Protein AF-A0A969T8V8-F1 (afdb_monomer_lite)

Secondary structure (DSSP, 8-state):
--HHHHHHHHHHHHHTTTTSSS-EEEEE---SSSS----HHHHHHHHHHHHHH-TT-EEEEESSS----SSTTEEE-TTS-TTHHHHHGGG-SEEEE-SSHHHHHTTSTTS----EEEEE-GGGHHHH-HHHHHHHTT---TTEEEEES--HHHHHHHHHHHHHS-HHHHHHHH--------HHHHHHIIIIIIITT--HHHHHHHHHHHHHHH---HHHHHHIIIIIHHHHTT-TTS-TT-HHHHHHHHHHHHTTSSEEEPTTT-SEEEEEEEEEETTTEEEEEEEETTT--EEESS-TTHHHHTSSSS-TT---HHHHHHHHHHHHHHHHHHHS-TTSEEEEET-TTSHHHHHHHHTT-EEEEE-SSS--SSSTT-BPPTT-TT--SEEEEES-GGG-SSHHHHHHHHTTT-S-EEEE-PBPPTT---TTT-GGG-TTT----EEB-HHHHHHHHHHSTTPEEEE-SS-EEEE-TTS-S--TTSS-----

Foldseek 3Di:
DDPVLLVVLVVVCVVLVLVDPFAEEEEAADAPPQFAPHHVVLVVVLVVLLCVLRVRHAYEYDDCDFDPDPDSSHHDNNVHDLLSLQSNQVSHAEYEEALHSNVVSCVDPSHDVHQYEYGGALQQQQRSDPVLVCVLVVHDCQSYAYAHPDDSVLVSVLVSCCVVPRNNVSRVPGHDDGDHDCPVVLVCCCPPCVPPPNVLLVSLVVLVVSCVRPNDDPVSLCCCVPPNVVVVVPDPPDPPVRVVSVCVSCVVNVVPPQFDQDLQPRATWGWDDWDAFLVHDIWTWTAGPPFRKIFTDQQPCVVVLLVPVDDPPPPCVVVLLVVVLVVVVVCCVPQWPQAAEEEEEQCALCPNVLVNVVVPGRYAYDRDRHHNNRHPPRHDDLDAFARGREYEAEPCCQQDNRNLVVVVSVVRNHQKYKYDDDAQDPVNDDCVGDCSVVRSSNRRRIHGHPSSVQSSLCVRQVWAWKDDPGTIMTHHPPRDDPVPDPDIDRDD

Sequence (492 aa):
MRDDEVEKVYDFAKKHNLFQKSPVILFECASRSGQSFVTPYYALYAAQLLLSRVPGCKIILSSHVPIPALDERIIDGSVLTLRENAELTKYCDLFVGCSSGVTLTTLTDWAKRLPKILLLKLSTSMYASIVHEFEYWGYSTELILEMWDAPIEELIDCVCTVLKEDFTTARKRFHKEVTIDFNYYLAYVRNFLLEQNEQYSKIACSLLHAVERYGWHRQLKLFVQTELMPKIDNLQSWPASDENYTQLLQNLIVQQGDYTTCKICKSKAYEFSRATVLGKYEIDYFQCSDCGFIQTEEPYWLEEAYSQAISASDVGLICRNLRLSTLAKYLIFNFFDHNGKFLDYGGGYGLLVRIMRDAGFDFYWSDKFCQNIFAEGFEAHQAEKNQFELVTVFEVFEHLVDPGEEIEKIFRFSKNILFSTEILPENNPKPNEWYYYALFAGQHVSIYTKKSLSLIAAKYNDNILFQTALAYIYLQKKVSLQICLIGCKEEK

pLDDT: mean 86.91, std 13.92, range [31.33, 98.56]

Structure (mmCIF, N/CA/C/O backbone):
data_AF-A0A969T8V8-F1
#
_entry.id   AF-A0A969T8V8-F1
#
loop_
_atom_site.group_PDB
_atom_site.id
_atom_site.type_symbol
_atom_site.label_atom_id
_atom_site.label_alt_id
_atom_site.label_comp_id
_atom_site.label_asym_id
_atom_site.label_entity_id
_atom_site.label_seq_id
_atom_site.pdbx_PDB_ins_code
_atom_site.Cartn_x
_atom_site.Cartn_y
_atom_site.Cartn_z
_atom_site.occupancy
_atom_site.B_iso_or_equiv
_atom_site.auth_seq_id
_atom_site.auth_comp_id
_atom_site.auth_asym_id
_atom_site.auth_atom_id
_atom_site.pdbx_PDB_model_num
ATOM 1 N N . MET A 1 1 ? -19.824 -17.496 31.002 1.00 87.50 1 MET A N 1
ATOM 2 C CA . MET A 1 1 ? -20.133 -16.494 32.053 1.00 87.50 1 MET A CA 1
ATOM 3 C C . MET A 1 1 ? -20.638 -17.212 33.294 1.00 87.50 1 MET A C 1
ATOM 5 O O . MET A 1 1 ? -20.945 -18.391 33.169 1.00 87.50 1 MET A O 1
ATOM 9 N N . ARG A 1 2 ? -20.670 -16.559 34.464 1.00 94.44 2 ARG A N 1
ATOM 10 C CA . ARG A 1 2 ? -21.363 -17.110 35.642 1.00 94.44 2 ARG A CA 1
ATOM 11 C C . ARG A 1 2 ? -22.858 -16.777 35.572 1.00 94.44 2 ARG A C 1
ATOM 13 O O . ARG A 1 2 ? -23.218 -15.771 34.962 1.00 94.44 2 ARG A O 1
ATOM 20 N N . ASP A 1 3 ? -23.700 -17.596 36.193 1.00 95.75 3 ASP A N 1
ATOM 21 C CA . ASP A 1 3 ? -25.159 -17.438 36.122 1.00 95.75 3 ASP A CA 1
ATOM 22 C C . ASP A 1 3 ? -25.635 -16.109 36.733 1.00 95.75 3 ASP A C 1
ATOM 24 O O . ASP A 1 3 ? -26.503 -15.457 36.157 1.00 95.75 3 ASP A O 1
ATOM 28 N N . ASP A 1 4 ? -24.993 -15.639 37.813 1.00 97.00 4 ASP A N 1
ATOM 29 C CA . ASP A 1 4 ? -25.276 -14.338 38.442 1.00 97.00 4 ASP A CA 1
ATOM 30 C C . ASP A 1 4 ? -25.023 -13.159 37.489 1.00 97.00 4 ASP A C 1
ATOM 32 O O . ASP A 1 4 ? -25.763 -12.175 37.479 1.00 97.00 4 ASP A O 1
ATOM 36 N N . GLU A 1 5 ? -23.994 -13.263 36.645 1.00 96.75 5 GLU A N 1
ATOM 37 C CA . GLU A 1 5 ? -23.661 -12.234 35.655 1.00 96.75 5 GLU A CA 1
ATOM 38 C C . GLU A 1 5 ? -24.679 -12.218 34.508 1.00 96.75 5 GLU A C 1
ATOM 40 O O . GLU A 1 5 ? -25.031 -11.151 34.005 1.00 96.75 5 GLU A O 1
ATOM 45 N N . VAL A 1 6 ? -25.170 -13.393 34.103 1.00 97.94 6 VAL A N 1
ATOM 46 C CA . VAL A 1 6 ? -26.196 -13.527 33.060 1.00 97.94 6 VAL A CA 1
ATOM 47 C C . VAL A 1 6 ? -27.538 -12.983 33.549 1.00 97.94 6 VAL A C 1
ATOM 49 O O . VAL A 1 6 ? -28.166 -12.191 32.845 1.00 97.94 6 VAL A O 1
ATOM 52 N N . GLU A 1 7 ? -27.951 -13.349 34.764 1.00 98.00 7 GLU A N 1
ATOM 53 C CA . GLU A 1 7 ? -29.190 -12.870 35.386 1.00 98.00 7 GLU A CA 1
ATOM 54 C C . GLU A 1 7 ? -29.180 -11.345 35.547 1.00 98.00 7 GLU A C 1
ATOM 56 O O . GLU A 1 7 ? -30.129 -10.668 35.150 1.00 98.00 7 GLU A O 1
ATOM 61 N N . LYS A 1 8 ? -28.060 -10.774 36.002 1.00 98.00 8 LYS A N 1
ATOM 62 C CA . LYS A 1 8 ? -27.908 -9.320 36.129 1.00 98.00 8 LYS A CA 1
ATOM 63 C C . LYS A 1 8 ? -28.075 -8.586 34.793 1.00 98.00 8 LYS A C 1
ATOM 65 O O . LYS A 1 8 ? -28.705 -7.527 34.744 1.00 98.00 8 LYS A O 1
ATOM 70 N N . VAL A 1 9 ? -27.526 -9.124 33.701 1.00 98.06 9 VAL A N 1
ATOM 71 C CA . VAL A 1 9 ? -27.681 -8.526 32.362 1.00 98.06 9 VAL A CA 1
ATOM 72 C C . VAL A 1 9 ? -29.106 -8.697 31.841 1.00 98.06 9 VAL A C 1
ATOM 74 O O . VAL A 1 9 ? -29.639 -7.778 31.222 1.00 98.06 9 VAL A O 1
ATOM 77 N N . TYR A 1 10 ? -29.751 -9.827 32.126 1.00 98.25 10 TYR A N 1
ATOM 78 C CA . TYR A 1 10 ? -31.160 -10.036 31.802 1.00 98.25 10 TYR A CA 1
ATOM 79 C C . TYR A 1 10 ? -32.064 -9.017 32.514 1.00 98.25 10 TYR A C 1
ATOM 81 O O . TYR A 1 10 ? -32.908 -8.383 31.876 1.00 98.25 10 TYR A O 1
ATOM 89 N N . ASP A 1 11 ? -31.850 -8.788 33.811 1.00 98.19 11 ASP A N 1
ATOM 90 C CA . ASP A 1 11 ? -32.590 -7.789 34.585 1.00 98.19 11 ASP A CA 1
ATOM 91 C C . ASP A 1 11 ? -32.341 -6.368 34.079 1.00 98.19 11 ASP A C 1
ATOM 93 O O . ASP A 1 11 ? -33.279 -5.571 33.964 1.00 98.19 11 ASP A O 1
ATOM 97 N N . PHE A 1 12 ? -31.100 -6.056 33.699 1.00 97.81 12 PHE A N 1
ATOM 98 C CA . PHE A 1 12 ? -30.763 -4.803 33.030 1.00 97.81 12 PHE A CA 1
ATOM 99 C C . PHE A 1 12 ? -31.532 -4.651 31.707 1.00 97.81 12 PHE A C 1
ATOM 101 O O . PHE A 1 12 ? -32.197 -3.635 31.483 1.00 97.81 12 PHE A O 1
ATOM 108 N N . ALA A 1 13 ? -31.520 -5.678 30.853 1.00 97.50 13 ALA A N 1
ATOM 109 C CA . ALA A 1 13 ? -32.234 -5.676 29.581 1.00 97.50 13 ALA A CA 1
ATOM 110 C C . ALA A 1 13 ? -33.751 -5.525 29.766 1.00 97.50 13 ALA A C 1
ATOM 112 O O . ALA A 1 13 ? -34.408 -4.806 29.006 1.00 97.50 13 ALA A O 1
ATOM 113 N N . LYS A 1 14 ? -34.309 -6.142 30.813 1.00 97.19 14 LYS A N 1
ATOM 114 C CA . LYS A 1 14 ? -35.728 -6.047 31.172 1.00 97.19 14 LYS A CA 1
ATOM 115 C C . LYS A 1 14 ? -36.086 -4.650 31.651 1.00 97.19 14 LYS A C 1
ATOM 117 O O . LYS A 1 14 ? -37.035 -4.065 31.135 1.00 97.19 14 LYS A O 1
ATOM 122 N N . LYS A 1 15 ? -35.302 -4.089 32.574 1.00 95.81 15 LYS A N 1
ATOM 123 C CA . LYS A 1 15 ? -35.483 -2.728 33.099 1.00 95.81 15 LYS A CA 1
ATOM 124 C C . LYS A 1 15 ? -35.518 -1.683 31.981 1.00 95.81 15 LYS A C 1
ATOM 126 O O . LYS A 1 15 ? -36.322 -0.758 32.039 1.00 95.81 15 LYS A O 1
ATOM 131 N N . HIS A 1 16 ? -34.676 -1.845 30.961 1.00 94.50 16 HIS A N 1
ATOM 132 C CA . HIS A 1 16 ? -34.557 -0.902 29.846 1.00 94.50 16 HIS A CA 1
ATOM 133 C C . HIS A 1 16 ? -35.370 -1.294 28.597 1.00 94.50 16 HIS A C 1
ATOM 135 O O . HIS A 1 16 ? -35.274 -0.641 27.552 1.00 94.50 16 HIS A O 1
ATOM 141 N N . ASN A 1 17 ? -36.227 -2.319 28.694 1.00 94.44 17 ASN A N 1
ATOM 142 C CA . ASN A 1 17 ? -37.090 -2.796 27.610 1.00 94.44 17 ASN A CA 1
ATOM 143 C C . ASN A 1 17 ? -36.316 -3.118 26.312 1.00 94.44 17 ASN A C 1
ATOM 145 O O . ASN A 1 17 ? -36.737 -2.718 25.223 1.00 94.44 17 ASN A O 1
ATOM 149 N N . LEU A 1 18 ? -35.169 -3.799 26.411 1.00 95.25 18 LEU A N 1
ATOM 150 C CA . LEU A 1 18 ? -34.315 -4.134 25.258 1.00 95.25 18 LEU A CA 1
ATOM 151 C C . LEU A 1 18 ? -34.860 -5.290 24.399 1.00 95.25 18 LEU A C 1
ATOM 153 O O . LEU A 1 18 ? -34.361 -5.540 23.314 1.00 95.25 18 LEU A O 1
ATOM 157 N N . PHE A 1 19 ? -35.913 -5.975 24.852 1.00 90.56 19 PHE A N 1
ATOM 158 C CA . PHE A 1 19 ? -36.569 -7.072 24.124 1.00 90.56 19 PHE A CA 1
ATOM 159 C C . PHE A 1 19 ? -37.522 -6.608 23.006 1.00 90.56 19 PHE A C 1
ATOM 161 O O . PHE A 1 19 ? -38.106 -7.430 22.300 1.00 90.56 19 PHE A O 1
ATOM 168 N N . GLN A 1 20 ? -37.765 -5.300 22.890 1.00 81.44 20 GLN A N 1
ATOM 169 C CA . GLN A 1 20 ? -38.681 -4.732 21.899 1.00 81.44 20 GLN A CA 1
ATOM 170 C C . GLN A 1 20 ? -38.023 -4.646 20.513 1.00 81.44 20 GLN A C 1
ATOM 172 O O . GLN A 1 20 ? -36.807 -4.646 20.400 1.00 81.44 20 GLN A O 1
ATOM 177 N N . LYS A 1 21 ? -38.824 -4.502 19.445 1.00 81.62 21 LYS A N 1
ATOM 178 C CA . LYS A 1 21 ? -38.352 -4.432 18.041 1.00 81.62 21 LYS A CA 1
ATOM 179 C C . LYS A 1 21 ? -37.539 -3.169 17.677 1.00 81.62 21 LYS A C 1
ATOM 181 O O . LYS A 1 21 ? -37.297 -2.923 16.499 1.00 81.62 21 LYS A O 1
ATOM 186 N N . SER A 1 22 ? -37.170 -2.343 18.651 1.00 89.75 22 SER A N 1
ATOM 187 C CA . SER A 1 22 ? -36.359 -1.143 18.435 1.00 89.75 22 SER A CA 1
ATOM 188 C C . SER A 1 22 ? -34.884 -1.519 18.297 1.00 89.75 22 SER A C 1
ATOM 190 O O . SER A 1 22 ? -34.404 -2.241 19.165 1.00 89.75 22 SER A O 1
ATOM 192 N N . PRO A 1 23 ? -34.146 -0.996 17.298 1.00 95.25 23 PRO A N 1
ATOM 193 C CA . PRO A 1 23 ? -32.714 -1.253 17.179 1.00 95.25 23 PRO A CA 1
ATOM 194 C C . PRO A 1 23 ? -31.949 -0.808 18.428 1.00 95.25 23 PRO A C 1
ATOM 196 O O . PRO A 1 23 ? -32.126 0.328 18.886 1.00 95.25 23 PRO A O 1
ATOM 199 N N . VAL A 1 24 ? -31.083 -1.673 18.954 1.00 97.75 24 VAL A N 1
ATOM 200 C CA . VAL A 1 24 ? -30.259 -1.394 20.138 1.00 97.75 24 VAL A CA 1
ATOM 201 C C . VAL A 1 24 ? -28.782 -1.313 19.750 1.00 97.75 24 VAL A C 1
ATOM 203 O O . VAL A 1 24 ? -28.189 -2.284 19.274 1.00 97.75 24 VAL A O 1
ATOM 206 N N . ILE A 1 25 ? -28.170 -0.153 19.991 1.00 97.94 25 ILE A N 1
ATOM 207 C CA . ILE A 1 25 ? -26.747 0.102 19.747 1.00 97.94 25 ILE A CA 1
ATOM 208 C C . ILE A 1 25 ? -25.991 0.008 21.069 1.00 97.94 25 ILE A C 1
ATOM 210 O O . ILE A 1 25 ? -26.286 0.752 22.003 1.00 97.94 25 ILE A O 1
ATOM 214 N N . LEU A 1 26 ? -24.986 -0.861 21.136 1.00 97.81 26 LEU A N 1
ATOM 215 C CA . LEU A 1 26 ? -24.005 -0.856 22.219 1.00 97.81 26 LEU A CA 1
ATOM 216 C C . LEU A 1 26 ? -22.815 0.009 21.806 1.00 97.81 26 LEU A C 1
ATOM 218 O O . LEU A 1 26 ? -22.138 -0.309 20.833 1.00 97.81 26 LEU A O 1
ATOM 222 N N . PHE A 1 27 ? -22.556 1.088 22.538 1.00 97.00 27 PHE A N 1
ATOM 223 C CA . PHE A 1 27 ? -21.506 2.050 22.221 1.00 97.00 27 PHE A CA 1
ATOM 224 C C . PHE A 1 27 ? -20.466 2.090 23.348 1.00 97.00 27 PHE A C 1
ATOM 226 O O . PHE A 1 27 ? -20.741 2.567 24.446 1.00 97.00 27 PHE A O 1
ATOM 233 N N . GLU A 1 28 ? -19.254 1.604 23.077 1.00 95.25 28 GLU A N 1
ATOM 234 C CA . GLU A 1 28 ? -18.089 1.803 23.944 1.00 95.25 28 GLU A CA 1
ATOM 235 C C . GLU A 1 28 ? -17.705 3.291 23.984 1.00 95.25 28 GLU A C 1
ATOM 237 O O . GLU A 1 28 ? -17.325 3.863 22.966 1.00 95.25 28 GLU A O 1
ATOM 242 N N . CYS A 1 29 ? -17.788 3.926 25.157 1.00 86.56 29 CYS A N 1
ATOM 243 C CA . CYS A 1 29 ? -17.648 5.381 25.287 1.00 86.56 29 CYS A CA 1
ATOM 244 C C . CYS A 1 29 ? -16.485 5.854 26.174 1.00 86.56 29 CYS A C 1
ATOM 246 O O . CYS A 1 29 ? -16.399 7.039 26.487 1.00 86.56 29 CYS A O 1
ATOM 248 N N . ALA A 1 30 ? -15.563 4.971 26.573 1.00 80.56 30 ALA A N 1
ATOM 249 C CA . ALA A 1 30 ? -14.337 5.385 27.262 1.00 80.56 30 ALA A CA 1
ATOM 250 C C . ALA A 1 30 ? -13.152 4.457 26.969 1.00 80.56 30 ALA A C 1
ATOM 252 O O . ALA A 1 30 ? -12.856 3.538 27.739 1.00 80.56 30 ALA A O 1
ATOM 253 N N . SER A 1 31 ? -12.433 4.733 25.880 1.00 75.81 31 SER A N 1
ATOM 254 C CA . SER A 1 31 ? -11.165 4.060 25.606 1.00 75.81 31 SER A CA 1
ATOM 255 C C . SER A 1 31 ? -10.077 4.565 26.552 1.00 75.81 31 SER A C 1
ATOM 257 O O . SER A 1 31 ? -9.728 5.744 26.552 1.00 75.81 31 SER A O 1
ATOM 259 N N . ARG A 1 32 ? -9.517 3.661 27.362 1.00 79.19 32 ARG A N 1
ATOM 260 C CA . ARG A 1 32 ? -8.301 3.931 28.150 1.00 79.19 32 ARG A CA 1
ATOM 261 C C . ARG A 1 32 ? -7.026 3.477 27.437 1.00 79.19 32 ARG A C 1
ATOM 263 O O . ARG A 1 32 ? -5.939 3.713 27.948 1.00 79.19 32 ARG A O 1
ATOM 270 N N . SER A 1 33 ? -7.151 2.837 26.274 1.00 80.44 33 SER A N 1
ATOM 271 C CA . SER A 1 33 ? -6.014 2.300 25.521 1.00 80.44 33 SER A CA 1
ATOM 272 C C . SER A 1 33 ? -5.311 3.345 24.651 1.00 80.44 33 SER A C 1
ATOM 274 O O . SER A 1 33 ? -4.255 3.068 24.091 1.00 80.44 33 SER A O 1
ATOM 276 N N . GLY A 1 34 ? -5.900 4.536 24.498 1.00 85.25 34 GLY A N 1
ATOM 277 C CA . GLY A 1 34 ? -5.379 5.603 23.641 1.00 85.25 34 GLY A CA 1
ATOM 278 C C . GLY A 1 34 ? -5.676 5.423 22.148 1.00 85.25 34 GLY A C 1
ATOM 279 O O . GLY A 1 34 ? -5.506 6.386 21.403 1.00 85.25 34 GLY A O 1
ATOM 280 N N . GLN A 1 35 ? -6.195 4.256 21.748 1.00 90.56 35 GLN A N 1
ATOM 281 C CA . GLN A 1 35 ? -6.455 3.834 20.360 1.00 90.56 35 GLN A CA 1
ATOM 282 C C . GLN A 1 35 ? -7.595 4.583 19.668 1.00 90.56 35 GLN A C 1
ATOM 284 O O . GLN A 1 35 ? -7.746 4.525 18.454 1.00 90.56 35 GLN A O 1
ATOM 289 N N . SER A 1 36 ? -8.417 5.286 20.441 1.00 93.88 36 SER A N 1
ATOM 290 C CA . SER A 1 36 ? -9.580 6.008 19.943 1.00 93.88 36 SER A CA 1
ATOM 291 C C . SER A 1 36 ? -9.610 7.426 20.496 1.00 93.88 36 SER A C 1
ATOM 293 O O . SER A 1 36 ? -9.040 7.725 21.552 1.00 93.88 36 SER A O 1
ATOM 295 N N . PHE A 1 37 ? -10.257 8.320 19.756 1.00 92.50 37 PHE A N 1
ATOM 296 C CA . PHE A 1 37 ? -10.571 9.685 20.176 1.00 92.50 37 PHE A CA 1
ATOM 297 C C . PHE A 1 37 ? -11.918 9.775 20.912 1.00 92.50 37 PHE A C 1
ATOM 299 O O . PHE A 1 37 ? -12.258 10.832 21.442 1.00 92.50 37 PHE A O 1
ATOM 306 N N . VAL A 1 38 ? -12.684 8.680 20.968 1.00 93.31 38 VAL A N 1
ATOM 307 C CA . VAL A 1 38 ? -13.999 8.643 21.611 1.00 93.31 38 VAL A CA 1
ATOM 308 C C . VAL A 1 38 ? -13.866 8.860 23.118 1.00 93.31 38 VAL A C 1
ATOM 310 O O . VAL A 1 38 ? -13.231 8.093 23.844 1.00 93.31 38 VAL A O 1
ATOM 313 N N . THR A 1 39 ? -14.531 9.910 23.585 1.00 91.12 39 THR A N 1
ATOM 314 C CA . THR A 1 39 ? -14.713 10.239 25.001 1.00 91.12 39 THR A CA 1
ATOM 315 C C . THR A 1 39 ? -16.175 10.034 25.411 1.00 91.12 39 THR A C 1
ATOM 317 O O . THR A 1 39 ? -17.048 9.992 24.536 1.00 91.12 39 THR A O 1
ATOM 320 N N . PRO A 1 40 ? -16.494 9.998 26.720 1.00 89.75 40 PRO A N 1
ATOM 321 C CA . PRO A 1 40 ? -17.885 9.917 27.167 1.00 89.75 40 PRO A CA 1
ATOM 322 C C . PRO A 1 40 ? -18.753 11.062 26.628 1.00 89.75 40 PRO A C 1
ATOM 324 O O . PRO A 1 40 ? -19.892 10.839 26.228 1.00 89.75 40 PRO A O 1
ATOM 327 N N . TYR A 1 41 ? -18.196 12.277 26.543 1.00 89.38 41 TYR A N 1
ATOM 328 C CA . TYR A 1 41 ? -18.882 13.438 25.969 1.00 89.38 41 TYR A CA 1
ATOM 329 C C . TYR A 1 41 ? -19.118 13.294 24.466 1.00 89.38 41 TYR A C 1
ATOM 331 O O . TYR A 1 41 ? -20.216 13.584 23.997 1.00 89.38 41 TYR A O 1
ATOM 339 N N . TYR A 1 42 ? -18.118 12.811 23.720 1.00 93.31 42 TYR A N 1
ATOM 340 C CA . TYR A 1 42 ? -18.270 12.528 22.292 1.00 93.31 42 TYR A CA 1
ATOM 341 C C . TYR A 1 42 ? -19.386 11.506 22.057 1.00 93.31 42 TYR A C 1
ATOM 343 O O . TYR A 1 42 ? -20.269 11.739 21.238 1.00 93.31 42 TYR A O 1
ATOM 351 N N . ALA A 1 43 ? -19.379 10.397 22.800 1.00 93.81 43 ALA A N 1
ATOM 352 C CA . ALA A 1 43 ? -20.370 9.341 22.636 1.00 93.81 43 ALA A CA 1
ATOM 353 C C . ALA A 1 43 ? -21.782 9.802 23.023 1.00 93.81 43 ALA A C 1
ATOM 355 O O . ALA A 1 43 ? -22.743 9.470 22.332 1.00 93.81 43 ALA A O 1
ATOM 356 N N . LEU A 1 44 ? -21.913 10.609 24.083 1.00 92.94 44 LEU A N 1
ATOM 357 C CA . LEU A 1 44 ? -23.190 11.212 24.463 1.00 92.94 44 LEU A CA 1
ATOM 358 C C . LEU A 1 44 ? -23.712 12.155 23.372 1.00 92.94 44 LEU A C 1
ATOM 360 O O . LEU A 1 44 ? -24.885 12.082 23.008 1.00 92.94 44 LEU A O 1
ATOM 364 N N . TYR A 1 45 ? -22.846 13.002 22.815 1.00 94.19 45 TYR A N 1
ATOM 365 C CA . TYR A 1 45 ? -23.216 13.908 21.730 1.00 94.19 45 TYR A CA 1
ATOM 366 C C . TYR A 1 45 ? -23.595 13.141 20.451 1.00 94.19 45 TYR A C 1
ATOM 368 O O . TYR A 1 45 ? -24.631 13.415 19.845 1.00 94.19 45 TYR A O 1
ATOM 376 N N . ALA A 1 46 ? -22.833 12.104 20.094 1.00 95.56 46 ALA A N 1
ATOM 377 C CA . ALA A 1 46 ? -23.156 11.206 18.987 1.00 95.56 46 ALA A CA 1
ATOM 378 C C . ALA A 1 46 ? -24.515 10.525 19.194 1.00 95.56 46 ALA A C 1
ATOM 380 O O . ALA A 1 46 ? -25.329 10.481 18.275 1.00 95.56 46 ALA A O 1
ATOM 381 N N . ALA A 1 47 ? -24.798 10.045 20.409 1.00 95.19 47 ALA A N 1
ATOM 382 C CA . ALA A 1 47 ? -26.073 9.423 20.742 1.00 95.19 47 ALA A CA 1
ATOM 383 C C . ALA A 1 47 ? -27.255 10.393 20.569 1.00 95.19 47 ALA A C 1
ATOM 385 O O . ALA A 1 47 ? -28.277 10.020 19.992 1.00 95.19 47 ALA A O 1
ATOM 386 N N . GLN A 1 48 ? -27.108 11.651 20.993 1.00 94.31 48 GLN A N 1
ATOM 387 C CA . GLN A 1 48 ? -28.130 12.687 20.800 1.00 94.31 48 GLN A CA 1
ATOM 388 C C . GLN A 1 48 ? -28.388 12.971 19.312 1.00 94.31 48 GLN A C 1
ATOM 390 O O . GLN A 1 48 ? -29.543 13.035 18.882 1.00 94.31 48 GLN A O 1
ATOM 395 N N . LEU A 1 49 ? -27.327 13.085 18.506 1.00 95.81 49 LEU A N 1
ATOM 396 C CA . LEU A 1 49 ? -27.452 13.271 17.059 1.00 95.81 49 LEU A CA 1
ATOM 397 C C . LEU A 1 49 ? -28.109 12.059 16.387 1.00 95.81 49 LEU A C 1
ATOM 399 O O . LEU A 1 49 ? -28.987 12.234 15.540 1.00 95.81 49 LEU A O 1
ATOM 403 N N . LEU A 1 50 ? -27.759 10.837 16.793 1.00 95.69 50 LEU A N 1
ATOM 404 C CA . LEU A 1 50 ? -28.381 9.616 16.277 1.00 95.69 50 LEU A CA 1
ATOM 405 C C . LEU A 1 50 ? -29.876 9.571 16.569 1.00 95.69 50 LEU A C 1
ATOM 407 O O . LEU A 1 50 ? -30.652 9.316 15.652 1.00 95.69 50 LEU A O 1
ATOM 411 N N . LEU A 1 51 ? -30.302 9.891 17.793 1.00 94.19 51 LEU A N 1
ATOM 412 C CA . LEU A 1 51 ? -31.725 9.920 18.145 1.00 94.19 51 LEU A CA 1
ATOM 413 C C . LEU A 1 51 ? -32.517 10.964 17.344 1.00 94.19 51 LEU A C 1
ATOM 415 O O . LEU A 1 51 ? -33.702 10.758 17.083 1.00 94.19 51 LEU A O 1
ATOM 419 N N . SER A 1 52 ? -31.878 12.051 16.898 1.00 92.50 52 SER A N 1
ATOM 420 C CA . SER A 1 52 ? -32.514 13.028 16.001 1.00 92.50 52 SER A CA 1
ATOM 421 C C . SER A 1 52 ? -32.757 12.476 14.586 1.00 92.50 52 SER A C 1
ATOM 423 O O . SER A 1 52 ? -33.705 12.879 13.914 1.00 92.50 52 SER A O 1
ATOM 425 N N . ARG A 1 53 ? -31.921 11.531 14.130 1.00 93.12 53 ARG A N 1
ATOM 426 C CA . ARG A 1 53 ? -31.983 10.926 12.786 1.00 93.12 53 ARG A CA 1
ATOM 427 C C . ARG A 1 53 ? -32.721 9.588 12.757 1.00 93.12 53 ARG A C 1
ATOM 429 O O . ARG A 1 53 ? -33.272 9.224 11.716 1.00 93.12 53 ARG A O 1
ATOM 436 N N . VAL A 1 54 ? -32.717 8.865 13.876 1.00 90.06 54 VAL A N 1
ATOM 437 C CA . VAL A 1 54 ? -33.325 7.543 14.062 1.00 90.06 54 VAL A CA 1
ATOM 438 C C . VAL A 1 54 ? -34.048 7.512 15.419 1.00 90.06 54 VAL A C 1
ATOM 440 O O . VAL A 1 54 ? -33.554 6.930 16.381 1.00 90.06 54 VAL A O 1
ATOM 443 N N . PRO A 1 55 ? -35.247 8.117 15.533 1.00 86.31 55 PRO A N 1
ATOM 444 C CA . PRO A 1 55 ? -35.911 8.302 16.829 1.00 86.31 55 PRO A CA 1
ATOM 445 C C . PRO A 1 55 ? -36.300 7.004 17.551 1.00 86.31 55 PRO A C 1
ATOM 447 O O . PRO A 1 55 ? -36.545 7.021 18.756 1.00 86.31 55 PRO A O 1
ATOM 450 N N . GLY A 1 56 ? -36.397 5.891 16.820 1.00 89.56 56 GLY A N 1
ATOM 451 C CA . GLY A 1 56 ? -36.827 4.598 17.351 1.00 89.56 56 GLY A CA 1
ATOM 452 C C . GLY A 1 56 ? -35.716 3.723 17.934 1.00 89.56 56 GLY A C 1
ATOM 453 O O . GLY A 1 56 ? -36.041 2.641 18.422 1.00 89.56 56 GLY A O 1
ATOM 454 N N . CYS A 1 57 ? -34.441 4.132 17.864 1.00 93.62 57 CYS A N 1
ATOM 455 C CA . CYS A 1 57 ? -33.335 3.337 18.402 1.00 93.62 57 CYS A CA 1
ATOM 456 C C . CYS A 1 57 ? -33.089 3.606 19.896 1.00 93.62 57 CYS A C 1
ATOM 458 O O . CYS A 1 57 ? -33.493 4.633 20.445 1.00 93.62 57 CYS A O 1
ATOM 460 N N . LYS A 1 58 ? -32.422 2.655 20.552 1.00 96.06 58 LYS A N 1
ATOM 461 C CA . LYS A 1 58 ? -31.879 2.792 21.908 1.00 96.06 58 LYS A CA 1
ATOM 462 C C . LYS A 1 58 ? -30.366 2.685 21.846 1.00 96.06 58 LYS A C 1
ATOM 464 O O . LYS A 1 58 ? -29.833 1.893 21.072 1.00 96.06 58 LYS A O 1
ATOM 469 N N . ILE A 1 59 ? -29.680 3.467 22.667 1.00 96.69 59 ILE A N 1
ATOM 470 C CA . ILE A 1 59 ? -28.221 3.545 22.662 1.00 96.69 59 ILE A CA 1
ATOM 471 C C . ILE A 1 59 ? -27.737 3.314 24.084 1.00 96.69 59 ILE A C 1
ATOM 473 O O . ILE A 1 59 ? -28.074 4.070 24.989 1.00 96.69 59 ILE A O 1
ATOM 477 N N . ILE A 1 60 ? -26.954 2.259 24.278 1.00 96.25 60 ILE A N 1
ATOM 478 C CA . ILE A 1 60 ? -26.340 1.924 25.557 1.00 96.25 60 ILE A CA 1
ATOM 479 C C . ILE A 1 60 ? -24.907 2.428 25.519 1.00 96.25 60 ILE A C 1
ATOM 481 O O . ILE A 1 60 ? -24.091 1.928 24.745 1.00 96.25 60 ILE A O 1
ATOM 485 N N . LEU A 1 61 ? -24.602 3.414 26.354 1.00 95.50 61 LEU A N 1
ATOM 486 C CA . LEU A 1 61 ? -23.257 3.956 26.482 1.00 95.50 61 LEU A CA 1
ATOM 487 C C . LEU A 1 61 ? -22.502 3.154 27.545 1.00 95.50 61 LEU A C 1
ATOM 489 O O . LEU A 1 61 ? -22.766 3.277 28.739 1.00 95.50 61 LEU A O 1
ATOM 493 N N . SER A 1 62 ? -21.580 2.302 27.106 1.00 93.81 62 SER A N 1
ATOM 494 C CA . SER A 1 62 ? -20.797 1.420 27.969 1.00 93.81 62 SER A CA 1
ATOM 495 C C . SER A 1 62 ? -19.435 2.026 28.299 1.00 93.81 62 SER A C 1
ATOM 497 O O . SER A 1 62 ? -18.582 2.221 27.426 1.00 93.81 62 SER A O 1
ATOM 499 N N . SER A 1 63 ? -19.216 2.318 29.582 1.00 87.44 63 SER A N 1
ATOM 500 C CA . SER A 1 63 ? -17.914 2.717 30.115 1.00 87.44 63 SER A CA 1
ATOM 501 C C . SER A 1 63 ? -17.795 2.427 31.610 1.00 87.44 63 SER A C 1
ATOM 503 O O . SER A 1 63 ? -18.693 1.881 32.228 1.00 87.44 63 SER A O 1
ATOM 505 N N . HIS A 1 64 ? -16.676 2.819 32.212 1.00 83.94 64 HIS A N 1
ATOM 506 C CA . HIS A 1 64 ? -16.487 2.819 33.664 1.00 83.94 64 HIS A CA 1
ATOM 507 C C . HIS A 1 64 ? -16.966 4.125 34.330 1.00 83.94 64 HIS A C 1
ATOM 509 O O . HIS A 1 64 ? -16.806 4.282 35.539 1.00 83.94 64 HIS A O 1
ATOM 515 N N . VAL A 1 65 ? -17.474 5.087 33.552 1.00 84.81 65 VAL A N 1
ATOM 516 C CA . VAL A 1 65 ? -17.924 6.398 34.030 1.00 84.81 65 VAL A CA 1
ATOM 517 C C . VAL A 1 65 ? -19.445 6.463 33.888 1.00 84.81 65 VAL A C 1
ATOM 519 O O . VAL A 1 65 ? -19.931 6.326 32.766 1.00 84.81 65 VAL A O 1
ATOM 522 N N . PRO A 1 66 ? -20.197 6.695 34.977 1.00 87.25 66 PRO A N 1
ATOM 523 C CA . PRO A 1 66 ? -21.631 6.930 34.884 1.00 87.25 66 PRO A CA 1
ATOM 524 C C . PRO A 1 66 ? -21.920 8.153 34.023 1.00 87.25 66 PRO A C 1
ATOM 526 O O . PRO A 1 66 ? -21.262 9.189 34.165 1.00 87.25 66 PRO A O 1
ATOM 529 N N . ILE A 1 67 ? -22.914 8.048 33.149 1.00 80.38 67 ILE A N 1
ATOM 530 C CA . ILE A 1 67 ? -23.304 9.152 32.271 1.00 80.38 67 ILE A CA 1
ATOM 531 C C . ILE A 1 67 ? -24.643 9.714 32.752 1.00 80.38 67 ILE A C 1
ATOM 533 O O . ILE A 1 67 ? -25.605 8.958 32.897 1.00 80.38 67 ILE A O 1
ATOM 537 N N . PRO A 1 68 ? -24.744 11.034 33.001 1.00 74.00 68 PRO A N 1
ATOM 538 C CA . PRO A 1 68 ? -26.009 11.644 33.381 1.00 74.00 68 PRO A CA 1
ATOM 539 C C . PRO A 1 68 ? -27.010 11.510 32.225 1.00 74.00 68 PRO A C 1
ATOM 541 O O . PRO A 1 68 ? -26.811 12.061 31.143 1.00 74.00 68 PRO A O 1
ATOM 544 N N . ALA A 1 69 ? -28.077 10.743 32.449 1.00 64.94 69 ALA A N 1
ATOM 545 C CA . ALA A 1 69 ? -29.094 10.479 31.439 1.00 64.94 69 ALA A CA 1
ATOM 546 C C . ALA A 1 69 ? -29.961 11.727 31.192 1.00 64.94 69 ALA A C 1
ATOM 548 O O . ALA A 1 69 ? -30.575 12.258 32.117 1.00 64.94 69 ALA A O 1
ATOM 549 N N . LEU A 1 70 ? -30.017 12.177 29.934 1.00 71.69 70 LEU A N 1
ATOM 550 C CA . LEU A 1 70 ? -30.878 13.280 29.474 1.00 71.69 70 LEU A CA 1
ATOM 551 C C . LEU A 1 70 ? -32.121 12.783 28.710 1.00 71.69 70 LEU A C 1
ATOM 553 O O . LEU A 1 70 ? -33.075 13.537 28.546 1.00 71.69 70 LEU A O 1
ATOM 557 N N . ASP A 1 71 ? -32.114 11.529 28.249 1.00 87.75 71 ASP A N 1
ATOM 558 C CA . ASP A 1 71 ? -33.166 10.896 27.444 1.00 87.75 71 ASP A CA 1
ATOM 559 C C . ASP A 1 71 ? -33.277 9.415 27.838 1.00 87.75 71 ASP A C 1
ATOM 561 O O . ASP A 1 71 ? -32.258 8.750 28.017 1.00 87.75 71 ASP A O 1
ATOM 565 N N . GLU A 1 72 ? -34.495 8.882 27.962 1.00 89.81 72 GLU A N 1
ATOM 566 C CA . GLU A 1 72 ? -34.743 7.489 28.374 1.00 89.81 72 GLU A CA 1
ATOM 567 C C . GLU A 1 72 ? -34.197 6.433 27.392 1.00 89.81 72 GLU A C 1
ATOM 569 O O . GLU A 1 72 ? -34.015 5.270 27.762 1.00 89.81 72 GLU A O 1
ATOM 574 N N . ARG A 1 73 ? -33.922 6.829 26.143 1.00 93.62 73 ARG A N 1
ATOM 575 C CA . ARG A 1 73 ? -33.344 5.973 25.096 1.00 93.62 73 ARG A CA 1
ATOM 576 C C . ARG A 1 73 ? -31.817 5.947 25.126 1.00 93.62 73 ARG A C 1
ATOM 578 O O . ARG A 1 73 ? -31.233 5.070 24.489 1.00 93.62 73 ARG A O 1
ATOM 585 N N . ILE A 1 74 ? -31.178 6.874 25.848 1.00 94.88 74 ILE A N 1
ATOM 586 C CA . ILE A 1 74 ? -29.734 6.866 26.114 1.00 94.88 74 ILE A CA 1
ATOM 587 C C . ILE A 1 74 ? -29.521 6.219 27.481 1.00 94.88 74 ILE A C 1
ATOM 589 O O . ILE A 1 74 ? -29.785 6.808 28.526 1.00 94.88 74 ILE A O 1
ATOM 593 N N . ILE A 1 75 ? -29.061 4.975 27.464 1.00 94.69 75 ILE A N 1
ATOM 594 C CA . ILE A 1 75 ? -28.987 4.114 28.637 1.00 94.69 75 ILE A CA 1
ATOM 595 C C . ILE A 1 75 ? -27.554 4.101 29.168 1.00 94.69 75 ILE A C 1
ATOM 597 O O . ILE A 1 75 ? -26.606 3.856 28.419 1.00 94.69 75 ILE A O 1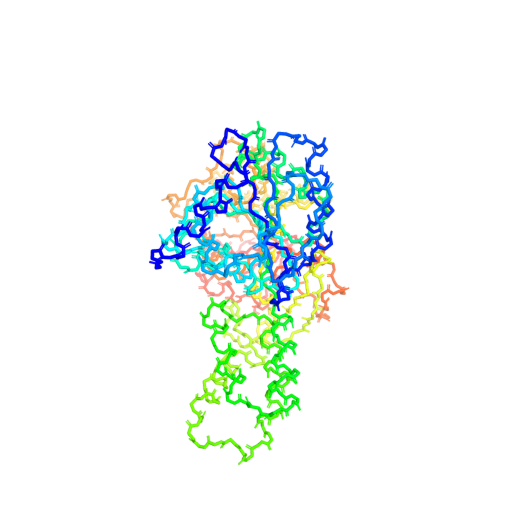
ATOM 601 N N . ASP A 1 76 ? -27.408 4.314 30.474 1.00 94.25 76 ASP A N 1
ATOM 602 C CA . ASP A 1 76 ? -26.126 4.193 31.165 1.00 94.25 76 ASP A CA 1
ATOM 603 C C . ASP A 1 76 ? -25.741 2.717 31.351 1.00 94.25 76 ASP A C 1
ATOM 605 O O . ASP A 1 76 ? -26.367 1.977 32.115 1.00 94.25 76 ASP A O 1
ATOM 609 N N . GLY A 1 77 ? -24.708 2.283 30.630 1.00 94.06 77 GLY A N 1
ATOM 610 C CA . GLY A 1 77 ? -24.150 0.939 30.717 1.00 94.06 77 GLY A CA 1
ATOM 611 C C . GLY A 1 77 ? -23.094 0.774 31.810 1.00 94.06 77 GLY A C 1
ATOM 612 O O . GLY A 1 77 ? -22.640 -0.349 32.021 1.00 94.06 77 GLY A O 1
ATOM 613 N N . SER A 1 78 ? -22.696 1.836 32.528 1.00 92.44 78 SER A N 1
ATOM 614 C CA . SER A 1 78 ? -21.568 1.769 33.472 1.00 92.44 78 SER A CA 1
ATOM 615 C C . SER A 1 78 ? -21.819 0.911 34.713 1.00 92.44 78 SER A C 1
ATOM 617 O O . SER A 1 78 ? -20.905 0.637 35.490 1.00 92.44 78 SER A O 1
ATOM 619 N N . VAL A 1 79 ? -23.067 0.501 34.924 1.00 93.44 79 VAL A N 1
ATOM 620 C CA . VAL A 1 79 ? -23.479 -0.419 35.992 1.00 93.44 79 VAL A CA 1
ATOM 621 C C . VAL A 1 79 ? -23.109 -1.878 35.693 1.00 93.44 79 VAL A C 1
ATOM 623 O O . VAL A 1 79 ? -23.164 -2.732 36.590 1.00 93.44 79 VAL A O 1
ATOM 626 N N . LEU A 1 80 ? -22.744 -2.170 34.440 1.00 95.25 80 LEU A N 1
ATOM 627 C CA . LEU A 1 80 ? -22.333 -3.489 33.987 1.00 95.25 80 LEU A CA 1
ATOM 628 C C . LEU A 1 80 ? -20.810 -3.613 33.934 1.00 95.25 80 LEU A C 1
ATOM 630 O O . LEU A 1 80 ? -20.090 -2.697 33.540 1.00 95.25 80 LEU A O 1
ATOM 634 N N . THR A 1 81 ? -20.307 -4.781 34.318 1.00 94.06 81 THR A N 1
ATOM 635 C CA . THR A 1 81 ? -18.880 -5.093 34.241 1.00 94.06 81 THR A CA 1
ATOM 636 C C . THR A 1 81 ? -18.434 -5.329 32.800 1.00 94.06 81 THR A C 1
ATOM 638 O O . THR A 1 81 ? -19.227 -5.551 31.881 1.00 94.06 81 THR A O 1
ATOM 641 N N . LEU A 1 82 ? -17.117 -5.348 32.597 1.00 90.88 82 LEU A N 1
ATOM 642 C CA . LEU A 1 82 ? -16.527 -5.644 31.297 1.00 90.88 82 LEU A CA 1
ATOM 643 C C . LEU A 1 82 ? -17.001 -7.000 30.738 1.00 90.88 82 LEU A C 1
ATOM 645 O O . LEU A 1 82 ? -17.354 -7.093 29.567 1.00 90.88 82 LEU A O 1
ATOM 649 N N . ARG A 1 83 ? -17.077 -8.037 31.585 1.00 94.12 83 ARG A N 1
ATOM 650 C CA . ARG A 1 83 ? -17.549 -9.380 31.198 1.00 94.12 83 ARG A CA 1
ATOM 651 C C . ARG A 1 83 ? -19.049 -9.400 30.908 1.00 94.12 83 ARG A C 1
ATOM 653 O O . ARG A 1 83 ? -19.467 -10.022 29.937 1.00 94.12 83 ARG A O 1
ATOM 660 N N . GLU A 1 84 ? -19.839 -8.673 31.694 1.00 97.00 84 GLU A N 1
ATOM 661 C CA . GLU A 1 84 ? -21.288 -8.533 31.493 1.00 97.00 84 GLU A CA 1
ATOM 662 C C . GLU A 1 84 ? -21.633 -7.897 30.134 1.00 97.00 84 GLU A C 1
ATOM 664 O O . GLU A 1 84 ? -22.639 -8.262 29.530 1.00 97.00 84 GLU A O 1
ATOM 669 N N . ASN A 1 85 ? -20.763 -7.043 29.579 1.00 96.06 85 ASN A N 1
ATOM 670 C CA . ASN A 1 85 ? -20.942 -6.518 28.220 1.00 96.06 85 ASN A CA 1
ATOM 671 C C . ASN A 1 85 ? -20.952 -7.617 27.141 1.00 96.06 85 ASN A C 1
ATOM 673 O O . ASN A 1 85 ? -21.648 -7.464 26.140 1.00 96.06 85 ASN A O 1
ATOM 677 N N . ALA A 1 86 ? -20.245 -8.738 27.340 1.00 96.94 86 ALA A N 1
ATOM 678 C CA . ALA A 1 86 ? -20.290 -9.859 26.400 1.00 96.94 86 ALA A CA 1
ATOM 679 C C . ALA A 1 86 ? -21.691 -10.486 26.344 1.00 96.94 86 ALA A C 1
ATOM 681 O O . ALA A 1 86 ? -22.196 -10.753 25.258 1.00 96.94 86 ALA A O 1
ATOM 682 N N . GLU A 1 87 ? -22.356 -10.670 27.488 1.00 97.75 87 GLU A N 1
ATOM 683 C CA . GLU A 1 87 ? -23.756 -11.120 27.519 1.00 97.75 87 GLU A CA 1
ATOM 684 C C . GLU A 1 87 ? -24.694 -10.055 26.953 1.00 97.75 87 GLU A C 1
ATOM 686 O O . GLU A 1 87 ? -25.612 -10.386 26.204 1.00 97.75 87 GLU A O 1
ATOM 691 N N . LEU A 1 88 ? -24.431 -8.776 27.247 1.00 97.94 88 LEU A N 1
ATOM 692 C CA . LEU A 1 88 ? -25.260 -7.666 26.785 1.00 97.94 88 LEU A CA 1
ATOM 693 C C . LEU A 1 88 ? -25.376 -7.626 25.258 1.00 97.94 88 LEU A C 1
ATOM 695 O O . LEU A 1 88 ? -26.446 -7.306 24.747 1.00 97.94 88 LEU A O 1
ATOM 699 N N . THR A 1 89 ? -24.326 -8.025 24.529 1.00 97.75 89 THR A N 1
ATOM 700 C CA . THR A 1 89 ? -24.361 -8.096 23.057 1.00 97.75 89 THR A CA 1
ATOM 701 C C . THR A 1 89 ? -25.541 -8.903 22.509 1.00 97.75 89 THR A C 1
ATOM 703 O O . THR A 1 89 ? -26.015 -8.608 21.415 1.00 97.75 89 THR A O 1
ATOM 706 N N . LYS A 1 90 ? -26.067 -9.888 23.253 1.00 97.44 90 LYS A N 1
ATOM 707 C CA . LYS A 1 90 ? -27.220 -10.706 22.835 1.00 97.44 90 LYS A CA 1
ATOM 708 C C . LYS A 1 90 ? -28.517 -9.901 22.716 1.00 97.44 90 LYS A C 1
ATOM 710 O O . LYS A 1 90 ? -29.406 -10.309 21.972 1.00 97.44 90 LYS A O 1
ATOM 715 N N . TYR A 1 91 ? -28.587 -8.753 23.386 1.00 97.81 91 TYR A N 1
ATOM 716 C CA . TYR A 1 91 ? -29.705 -7.807 23.372 1.00 97.81 91 TYR A CA 1
ATOM 717 C C . TYR A 1 91 ? -29.443 -6.594 22.466 1.00 97.81 91 TYR A C 1
ATOM 719 O O . TYR A 1 91 ? -30.183 -5.615 22.526 1.00 97.81 91 TYR A O 1
ATOM 727 N N . CYS A 1 92 ? -28.371 -6.627 21.669 1.00 97.75 92 CYS A N 1
ATOM 728 C CA . CYS A 1 92 ? -27.973 -5.538 20.783 1.00 97.75 92 CYS A CA 1
ATOM 729 C C . CYS A 1 92 ? -27.987 -5.972 19.313 1.00 97.75 92 CYS A C 1
ATOM 731 O O . CYS A 1 92 ? -27.928 -7.165 18.997 1.00 97.75 92 CYS A O 1
ATOM 733 N N . ASP A 1 93 ? -28.034 -4.989 18.419 1.00 96.94 93 ASP A N 1
ATOM 734 C CA . ASP A 1 93 ? -28.071 -5.176 16.963 1.00 96.94 93 ASP A CA 1
ATOM 735 C C . ASP A 1 93 ? -26.821 -4.622 16.273 1.00 96.94 93 ASP A C 1
ATOM 737 O O . ASP A 1 93 ? -26.413 -5.132 15.232 1.00 96.94 93 ASP A O 1
ATOM 741 N N . LEU A 1 94 ? -26.184 -3.615 16.874 1.00 98.12 94 LEU A N 1
ATOM 742 C CA . LEU A 1 94 ? -24.987 -2.956 16.361 1.00 98.12 94 LEU A CA 1
ATOM 743 C C . LEU A 1 94 ? -24.036 -2.631 17.513 1.00 98.12 94 LEU A C 1
ATOM 745 O O . LEU A 1 94 ? -24.473 -2.206 18.585 1.00 98.12 94 LEU A O 1
ATOM 749 N N . PHE A 1 95 ? -22.738 -2.795 17.276 1.00 98.50 95 PHE A N 1
ATOM 750 C CA . PHE A 1 95 ? -21.696 -2.349 18.191 1.00 98.50 95 PHE A CA 1
ATOM 751 C C . PHE A 1 95 ? -20.916 -1.174 17.593 1.00 98.50 95 PHE A C 1
ATOM 753 O O . PHE A 1 95 ? -20.447 -1.252 16.458 1.00 98.50 95 PHE A O 1
ATOM 760 N N . VAL A 1 96 ? -20.754 -0.102 18.368 1.00 98.25 96 VAL A N 1
ATOM 761 C CA . VAL A 1 96 ? -19.833 1.001 18.070 1.00 98.25 96 VAL A CA 1
ATOM 762 C C . VAL A 1 96 ? -18.702 0.948 19.093 1.00 98.25 96 VAL A C 1
ATOM 764 O O . VAL A 1 96 ? -18.932 1.085 20.294 1.00 98.25 96 VAL A O 1
ATOM 767 N N . GLY A 1 97 ? -17.488 0.684 18.621 1.00 96.25 97 GLY A N 1
ATOM 768 C CA . GLY A 1 97 ? -16.338 0.319 19.440 1.00 96.25 97 GLY A CA 1
ATOM 769 C C . GLY A 1 97 ? -15.147 1.253 19.295 1.00 96.25 97 GLY A C 1
ATOM 770 O O . GLY A 1 97 ? -15.070 2.063 18.373 1.00 96.25 97 GLY A O 1
ATOM 771 N N . CYS A 1 98 ? -14.191 1.097 20.207 1.00 94.56 98 CYS A N 1
ATOM 772 C CA . CYS A 1 98 ? -12.973 1.905 20.283 1.00 94.56 98 CYS A CA 1
ATOM 773 C C . CYS A 1 98 ? -11.679 1.069 20.255 1.00 94.56 98 CYS A C 1
ATOM 775 O O . CYS A 1 98 ? -10.633 1.567 20.679 1.00 94.56 98 CYS A O 1
ATOM 777 N N . SER A 1 99 ? -11.763 -0.212 19.868 1.00 93.75 99 SER A N 1
ATOM 778 C CA . SER A 1 99 ? -10.671 -1.201 19.964 1.00 93.75 99 SER A CA 1
ATOM 779 C C . SER A 1 99 ? -10.050 -1.286 21.367 1.00 93.75 99 SER A C 1
ATOM 781 O O . SER A 1 99 ? -8.849 -1.388 21.589 1.00 93.75 99 SER A O 1
ATOM 783 N N . SER A 1 100 ? -10.902 -1.177 22.382 1.00 91.31 100 SER A N 1
ATOM 784 C CA . SER A 1 100 ? -10.509 -1.228 23.788 1.00 91.31 100 SER A CA 1
ATOM 785 C C . SER A 1 100 ? -11.196 -2.421 24.462 1.00 91.31 100 SER A C 1
ATOM 787 O O . SER A 1 100 ? -11.691 -3.330 23.794 1.00 91.31 100 SER A O 1
ATOM 789 N N . GLY A 1 101 ? -11.172 -2.485 25.793 1.00 91.19 101 GLY A N 1
ATOM 790 C CA . GLY A 1 101 ? -11.643 -3.640 26.550 1.00 91.19 101 GLY A CA 1
ATOM 791 C C . GLY A 1 101 ? -13.034 -4.128 26.138 1.00 91.19 101 GLY A C 1
ATOM 792 O O . GLY A 1 101 ? -13.219 -5.336 26.017 1.00 91.19 101 GLY A O 1
ATOM 793 N N . VAL A 1 102 ? -14.010 -3.232 25.921 1.00 92.81 102 VAL A N 1
ATOM 794 C CA . VAL A 1 102 ? -15.373 -3.664 25.555 1.00 92.81 102 VAL A CA 1
ATOM 795 C C . VAL A 1 102 ? -15.380 -4.220 24.136 1.00 92.81 102 VAL A C 1
ATOM 797 O O . VAL A 1 102 ? -16.006 -5.244 23.886 1.00 92.81 102 VAL A O 1
ATOM 800 N N . THR A 1 103 ? -14.618 -3.614 23.220 1.00 95.12 103 THR A N 1
ATOM 801 C CA . THR A 1 103 ? -14.417 -4.192 21.886 1.00 95.12 103 THR A CA 1
ATOM 802 C C . THR A 1 103 ? -13.905 -5.630 21.995 1.00 95.12 103 THR A C 1
ATOM 804 O O . THR A 1 103 ? -14.523 -6.520 21.416 1.00 95.12 103 THR A O 1
ATOM 807 N N . LEU A 1 104 ? -12.876 -5.892 22.810 1.00 93.50 104 LEU A N 1
ATOM 808 C CA . LEU A 1 104 ? -12.329 -7.244 22.990 1.00 93.50 104 LEU A CA 1
ATOM 809 C C . LEU A 1 104 ? -13.356 -8.239 23.549 1.00 93.50 104 LEU A C 1
ATOM 811 O O . LEU A 1 104 ? -13.393 -9.387 23.111 1.00 93.50 104 LEU A O 1
ATOM 815 N N . THR A 1 105 ? -14.233 -7.828 24.470 1.00 93.69 105 THR A N 1
ATOM 816 C CA . THR A 1 105 ? -15.261 -8.743 24.993 1.00 93.69 105 THR A CA 1
ATOM 817 C C . THR A 1 105 ? -16.305 -9.113 23.947 1.00 93.69 105 THR A C 1
ATOM 819 O O . THR A 1 105 ? -16.770 -10.255 23.940 1.00 93.69 105 THR A O 1
ATOM 822 N N . THR A 1 106 ? -16.608 -8.211 23.008 1.00 95.00 106 THR A N 1
ATOM 823 C CA . THR A 1 106 ? -17.502 -8.502 21.872 1.00 95.00 106 THR A CA 1
ATOM 824 C C . THR A 1 106 ? -16.909 -9.460 20.829 1.00 95.00 106 THR A C 1
ATOM 826 O O . THR A 1 106 ? -17.633 -9.897 19.930 1.00 95.00 106 THR A O 1
ATOM 829 N N . LEU A 1 107 ? -15.612 -9.777 20.920 1.00 94.56 107 LEU A N 1
ATOM 830 C CA . LEU A 1 107 ? -14.919 -10.732 20.044 1.00 94.56 107 LEU A CA 1
ATOM 831 C C . LEU A 1 107 ? -14.832 -12.142 20.648 1.00 94.56 107 LEU A C 1
ATOM 833 O O . LEU A 1 107 ? -14.379 -13.062 19.976 1.00 94.56 107 LEU A O 1
ATOM 837 N N . THR A 1 108 ? -15.258 -12.327 21.900 1.00 94.88 108 THR A N 1
ATOM 838 C CA . THR A 1 108 ? -15.218 -13.632 22.576 1.00 94.88 108 THR A CA 1
ATOM 839 C C . THR A 1 108 ? -16.285 -14.593 22.051 1.00 94.88 108 THR A C 1
ATOM 841 O O . THR A 1 108 ? -17.351 -14.165 21.612 1.00 94.88 108 THR A O 1
ATOM 844 N N . ASP A 1 109 ? -16.057 -15.900 22.211 1.00 93.69 109 ASP A N 1
ATOM 845 C CA . ASP A 1 109 ? -17.014 -16.951 21.819 1.00 93.69 109 ASP A CA 1
ATOM 846 C C . ASP A 1 109 ? -18.364 -16.870 22.550 1.00 93.69 109 ASP A C 1
ATOM 848 O O . ASP A 1 109 ? -19.358 -17.441 22.107 1.00 93.69 109 ASP A O 1
ATOM 852 N N . TRP A 1 110 ? -18.411 -16.174 23.690 1.00 96.62 110 TRP A N 1
ATOM 853 C CA . TRP A 1 110 ? -19.640 -15.986 24.458 1.00 96.62 110 TRP A CA 1
ATOM 854 C C . TRP A 1 110 ? -20.544 -14.889 23.878 1.00 96.62 110 TRP A C 1
ATOM 856 O O . TRP A 1 110 ? -21.768 -14.943 24.033 1.00 96.62 110 TRP A O 1
ATOM 866 N N . ALA A 1 111 ? -19.948 -13.870 23.257 1.00 97.06 111 ALA A N 1
ATOM 867 C CA . ALA A 1 111 ? -20.677 -12.719 22.748 1.00 97.06 111 ALA A CA 1
ATOM 868 C C . ALA A 1 111 ? -21.470 -13.071 21.479 1.00 97.06 111 ALA A C 1
ATOM 870 O O . ALA A 1 111 ? -21.050 -13.877 20.647 1.00 97.06 111 ALA A O 1
ATOM 871 N N . LYS A 1 112 ? -22.619 -12.413 21.284 1.00 96.88 112 LYS A N 1
ATOM 872 C CA . LYS A 1 112 ? -23.313 -12.424 19.993 1.00 96.88 112 LYS A CA 1
ATOM 873 C C . LYS A 1 112 ? -22.404 -11.763 18.958 1.00 96.88 112 LYS A C 1
ATOM 875 O O . LYS A 1 112 ? -21.895 -10.661 19.171 1.00 96.88 112 LYS A O 1
ATOM 880 N N . ARG A 1 113 ? -22.245 -12.405 17.799 1.00 95.31 113 ARG A N 1
ATOM 881 C CA . ARG A 1 113 ? -21.552 -11.807 16.652 1.00 95.31 113 ARG A CA 1
ATOM 882 C C . ARG A 1 113 ? -22.378 -10.643 16.106 1.00 95.31 113 ARG A C 1
ATOM 884 O O . ARG A 1 113 ? -23.340 -10.848 15.373 1.00 95.31 113 ARG A O 1
ATOM 891 N N . LEU A 1 114 ? -22.011 -9.430 16.506 1.00 96.25 114 LEU A N 1
ATOM 892 C CA . LEU A 1 114 ? -22.604 -8.186 16.016 1.00 96.25 114 LEU A CA 1
ATOM 893 C C . LEU A 1 114 ? -21.783 -7.593 14.867 1.00 96.25 114 LEU A C 1
ATOM 895 O O . LEU A 1 114 ? -20.551 -7.718 14.913 1.00 96.25 114 LEU A O 1
ATOM 899 N N . PRO A 1 115 ? -22.429 -6.893 13.915 1.00 98.19 115 PRO A N 1
ATOM 900 C CA . PRO A 1 115 ? -21.761 -5.896 13.090 1.00 98.19 115 PRO A CA 1
ATOM 901 C C . PRO A 1 115 ? -21.105 -4.827 13.972 1.00 98.19 115 PRO A C 1
ATOM 903 O O . PRO A 1 115 ? -21.675 -4.422 14.992 1.00 98.19 115 PRO A O 1
ATOM 906 N N . LYS A 1 116 ? -19.895 -4.397 13.605 1.00 98.19 116 LYS A N 1
ATOM 907 C CA . LYS A 1 116 ? -19.056 -3.499 14.409 1.00 98.19 116 LYS A CA 1
ATOM 908 C C . LYS A 1 116 ? -18.584 -2.312 13.588 1.00 98.19 116 LYS A C 1
ATOM 910 O O . LYS A 1 116 ? -17.972 -2.498 12.542 1.00 98.19 116 LYS A O 1
ATOM 915 N N . ILE A 1 117 ? -18.812 -1.113 14.108 1.00 98.56 117 ILE A N 1
ATOM 916 C CA . ILE A 1 117 ? -18.182 0.122 13.640 1.00 98.56 117 ILE A CA 1
ATOM 917 C C . ILE A 1 117 ? -17.114 0.493 14.665 1.00 98.56 117 ILE A C 1
ATOM 919 O O . ILE A 1 117 ? -17.442 0.733 15.824 1.00 98.56 117 ILE A O 1
ATOM 923 N N . LEU A 1 118 ? -15.846 0.519 14.274 1.00 97.88 118 LEU A N 1
ATOM 924 C CA . LEU A 1 118 ? -14.730 0.854 15.154 1.00 97.88 118 LEU A CA 1
ATOM 925 C C . LEU A 1 118 ? -14.211 2.255 14.830 1.00 97.88 118 LEU A C 1
ATOM 927 O O . LEU A 1 118 ? -13.825 2.530 13.697 1.00 97.88 118 LEU A O 1
ATOM 931 N N . LEU A 1 119 ? -14.208 3.130 15.835 1.00 97.38 119 LEU A N 1
ATOM 932 C CA . LEU A 1 119 ? -13.715 4.504 15.754 1.00 97.38 119 LEU A CA 1
ATOM 933 C C . LEU A 1 119 ? -12.300 4.566 16.317 1.00 97.38 119 LEU A C 1
ATOM 935 O O . LEU A 1 119 ? -12.113 4.447 17.531 1.00 97.38 119 LEU A O 1
ATOM 939 N N . LEU A 1 120 ? -11.312 4.750 15.447 1.00 96.06 120 LEU A N 1
ATOM 940 C CA . LEU A 1 120 ? -9.895 4.574 15.767 1.00 96.06 120 LEU A CA 1
ATOM 941 C C . LEU A 1 120 ? -9.080 5.820 15.412 1.00 96.06 120 LEU A C 1
ATOM 943 O O . LEU A 1 120 ? -9.487 6.625 14.577 1.00 96.06 120 LEU A O 1
ATOM 947 N N . LYS A 1 121 ? -7.919 5.986 16.046 1.00 93.94 121 LYS A N 1
ATOM 948 C CA . LYS A 1 121 ? -6.935 7.009 15.673 1.00 93.94 121 LYS A CA 1
ATOM 949 C C . LYS A 1 121 ? -5.969 6.454 14.648 1.00 93.94 121 LYS A C 1
ATOM 951 O O . LYS A 1 121 ? -5.351 5.415 14.902 1.00 93.94 121 LYS A O 1
ATOM 956 N N . LEU A 1 122 ? -5.766 7.179 13.550 1.00 90.94 122 LEU A N 1
ATOM 957 C CA . LEU A 1 122 ? -4.849 6.778 12.484 1.00 90.94 122 LEU A CA 1
ATOM 958 C C . LEU A 1 122 ? -3.426 6.571 13.016 1.00 90.94 122 LEU A C 1
ATOM 960 O O . LEU A 1 122 ? -2.758 5.612 12.650 1.00 90.94 122 LEU A O 1
ATOM 964 N N . SER A 1 123 ? -3.005 7.401 13.975 1.00 89.25 123 SER A N 1
ATOM 965 C CA . SER A 1 123 ? -1.690 7.312 14.626 1.00 89.25 123 SER A CA 1
ATOM 966 C C . SER A 1 123 ? -1.457 6.038 15.446 1.00 89.25 123 SER A C 1
ATOM 968 O O . SER A 1 123 ? -0.341 5.803 15.899 1.00 89.25 123 SER A O 1
ATOM 970 N N . THR A 1 124 ? -2.486 5.216 15.661 1.00 91.38 124 THR A N 1
ATOM 971 C CA . THR A 1 124 ? -2.403 3.960 16.426 1.00 91.38 124 THR A CA 1
ATOM 972 C C . THR A 1 124 ? -2.649 2.721 15.561 1.00 91.38 124 THR A C 1
ATOM 974 O O . THR A 1 124 ? -2.888 1.637 16.095 1.00 91.38 124 THR A O 1
ATOM 977 N N . SER A 1 125 ? -2.582 2.864 14.231 1.00 90.06 125 SER A N 1
ATOM 978 C CA . SER A 1 125 ? -2.987 1.831 13.269 1.00 90.06 125 SER A CA 1
ATOM 979 C C . SER A 1 125 ? -2.330 0.469 13.484 1.00 90.06 125 SER A C 1
ATOM 981 O O . SER A 1 125 ? -3.011 -0.542 13.335 1.00 90.06 125 SER A O 1
ATOM 983 N N . MET A 1 126 ? -1.064 0.428 13.921 1.00 89.19 126 MET A N 1
ATOM 984 C CA . MET A 1 126 ? -0.335 -0.827 14.143 1.00 89.19 126 MET A CA 1
ATOM 985 C C . MET A 1 126 ? -1.044 -1.801 15.085 1.00 89.19 126 MET A C 1
ATOM 987 O O . MET A 1 126 ? -1.052 -3.000 14.818 1.00 89.19 126 MET A O 1
ATOM 991 N N . TYR A 1 127 ? -1.658 -1.302 16.158 1.00 87.69 127 TYR A N 1
ATOM 992 C CA . TYR A 1 127 ? -2.239 -2.152 17.200 1.00 87.69 127 TYR A CA 1
ATOM 993 C C . TYR A 1 127 ? -3.735 -1.913 17.433 1.00 87.69 127 TYR A C 1
ATOM 995 O O . TYR A 1 127 ? -4.343 -2.643 18.211 1.00 87.69 127 TYR A O 1
ATOM 1003 N N . ALA A 1 128 ? -4.328 -0.902 16.787 1.00 92.69 128 ALA A N 1
ATOM 1004 C CA . ALA A 1 128 ? -5.746 -0.592 16.932 1.00 92.69 128 ALA A CA 1
ATOM 1005 C C . ALA A 1 128 ? -6.658 -1.332 15.949 1.00 92.69 128 ALA A C 1
ATOM 1007 O O . ALA A 1 128 ? -7.831 -1.539 16.266 1.00 92.69 128 ALA A O 1
ATOM 1008 N N . SER A 1 129 ? -6.147 -1.723 14.777 1.00 93.94 129 SER A N 1
ATOM 1009 C CA . SER A 1 129 ? -6.956 -2.384 13.750 1.00 93.94 129 SER A CA 1
ATOM 1010 C C . SER A 1 129 ? -7.281 -3.827 14.146 1.00 93.94 129 SER A C 1
ATOM 1012 O O . SER A 1 129 ? -6.402 -4.684 14.244 1.00 93.94 129 SER A O 1
ATOM 1014 N N . ILE A 1 130 ? -8.569 -4.105 14.339 1.00 94.44 130 ILE A N 1
ATOM 1015 C CA . ILE A 1 130 ? -9.099 -5.459 14.501 1.00 94.44 130 ILE A CA 1
ATOM 1016 C C . ILE A 1 130 ? -9.177 -6.163 13.144 1.00 94.44 130 ILE A C 1
ATOM 1018 O O . ILE A 1 130 ? -9.001 -7.376 13.098 1.00 94.44 130 ILE A O 1
ATOM 1022 N N . VAL A 1 131 ? -9.409 -5.432 12.046 1.00 94.88 131 VAL A N 1
ATOM 1023 C CA . VAL A 1 131 ? -9.371 -5.992 10.682 1.00 94.88 131 VAL A CA 1
ATOM 1024 C C . VAL A 1 131 ? -8.002 -6.604 10.406 1.00 94.88 131 VAL A C 1
ATOM 1026 O O . VAL A 1 131 ? -7.932 -7.788 10.086 1.00 94.88 131 VAL A O 1
ATOM 1029 N N . HIS A 1 132 ? -6.927 -5.856 10.657 1.00 91.25 132 HIS A N 1
ATOM 1030 C CA . HIS A 1 132 ? -5.565 -6.355 10.482 1.00 91.25 132 HIS A CA 1
ATOM 1031 C C . HIS A 1 132 ? -5.253 -7.544 11.412 1.00 91.25 132 HIS A C 1
ATOM 1033 O O . HIS A 1 132 ? -4.585 -8.499 11.017 1.00 91.25 132 HIS A O 1
ATOM 1039 N N . GLU A 1 133 ? -5.737 -7.526 12.662 1.00 90.88 133 GLU A N 1
ATOM 1040 C CA . GLU A 1 133 ? -5.609 -8.675 13.573 1.00 90.88 133 GLU A CA 1
ATOM 1041 C C . GLU A 1 133 ? -6.320 -9.914 13.018 1.00 90.88 133 GLU A C 1
ATOM 1043 O O . GLU A 1 133 ? -5.769 -11.011 13.033 1.00 90.88 133 GLU A O 1
ATOM 1048 N N . PHE A 1 134 ? -7.536 -9.748 12.505 1.00 93.31 134 PHE A N 1
ATOM 1049 C CA . PHE A 1 134 ? -8.335 -10.849 11.984 1.00 93.31 134 PHE A CA 1
ATOM 1050 C C . PHE A 1 134 ? -7.723 -11.440 10.719 1.00 93.31 134 PHE A C 1
ATOM 1052 O O . PHE A 1 134 ? -7.626 -12.659 10.621 1.00 93.31 134 PHE A O 1
ATOM 1059 N N . GLU A 1 135 ? -7.264 -10.602 9.794 1.00 91.19 135 GLU A N 1
ATOM 1060 C CA . GLU A 1 135 ? -6.596 -11.038 8.567 1.00 91.19 135 GLU A CA 1
ATOM 1061 C C . GLU A 1 135 ? -5.320 -11.822 8.866 1.00 91.19 135 GLU A C 1
ATOM 1063 O O . GLU A 1 135 ? -5.125 -12.902 8.308 1.00 91.19 135 GLU A O 1
ATOM 1068 N N . TYR A 1 136 ? -4.509 -11.346 9.817 1.00 87.69 136 TYR A N 1
ATOM 1069 C CA . TYR A 1 136 ? -3.300 -12.045 10.256 1.00 87.69 136 TYR A CA 1
ATOM 1070 C C . TYR A 1 136 ? -3.589 -13.476 10.746 1.00 87.69 136 TYR A C 1
ATOM 1072 O O . TYR A 1 136 ? -2.828 -14.399 10.462 1.00 87.69 136 TYR A O 1
ATOM 1080 N N . TRP A 1 137 ? -4.712 -13.684 11.439 1.00 90.88 137 TRP A N 1
ATOM 1081 C CA . TRP A 1 137 ? -5.131 -15.003 11.929 1.00 90.88 137 TRP A CA 1
ATOM 1082 C C . TRP A 1 137 ? -6.080 -15.762 10.985 1.00 90.88 137 TRP A C 1
ATOM 1084 O O . TRP A 1 137 ? -6.543 -16.849 11.334 1.00 90.88 137 TRP A O 1
ATOM 1094 N N . GLY A 1 138 ? -6.384 -15.223 9.800 1.00 92.94 138 GLY A N 1
ATOM 1095 C CA . GLY A 1 138 ? -7.285 -15.850 8.828 1.00 92.94 138 GLY A CA 1
ATOM 1096 C C . GLY A 1 138 ? -8.769 -15.855 9.228 1.00 92.94 138 GLY A C 1
ATOM 1097 O O . GLY A 1 138 ? -9.524 -16.723 8.786 1.00 92.94 138 GLY A O 1
ATOM 1098 N N . TYR A 1 139 ? -9.207 -14.915 10.068 1.00 93.62 139 TYR A N 1
ATOM 1099 C CA . TYR A 1 139 ? -10.612 -14.730 10.440 1.00 93.62 139 TYR A CA 1
ATOM 1100 C C . TYR A 1 139 ? -11.352 -13.781 9.484 1.00 93.62 139 TYR A C 1
ATOM 1102 O O . TYR A 1 139 ? -10.772 -12.888 8.877 1.00 93.62 139 TYR A O 1
ATOM 1110 N N . SER A 1 140 ? -12.676 -13.948 9.381 1.00 94.62 140 SER A N 1
ATOM 1111 C CA . SER A 1 140 ? -13.525 -13.098 8.531 1.00 94.62 140 SER A CA 1
ATOM 1112 C C . SER A 1 140 ? -13.719 -11.693 9.109 1.00 94.62 140 SER A C 1
ATOM 1114 O O . SER A 1 140 ? -14.114 -11.537 10.266 1.00 94.62 140 SER A O 1
ATOM 1116 N N . THR A 1 141 ? -13.538 -10.676 8.264 1.00 96.19 141 THR A N 1
ATOM 1117 C CA . THR A 1 141 ? -13.683 -9.247 8.592 1.00 96.19 141 THR A CA 1
ATOM 1118 C C . THR A 1 141 ? -15.002 -8.635 8.098 1.00 96.19 141 THR A C 1
ATOM 1120 O O . THR A 1 141 ? -15.221 -7.432 8.231 1.00 96.19 141 THR A O 1
ATOM 1123 N N . GLU A 1 142 ? -15.929 -9.443 7.567 1.00 96.00 142 GLU A N 1
ATOM 1124 C CA . GLU A 1 142 ? -17.168 -8.975 6.913 1.00 96.00 142 GLU A CA 1
ATOM 1125 C C . GLU A 1 142 ? -18.103 -8.173 7.829 1.00 96.00 142 GLU A C 1
ATOM 1127 O O . GLU A 1 142 ? -18.861 -7.326 7.358 1.00 96.00 142 GLU A O 1
ATOM 1132 N N . LEU A 1 143 ? -18.044 -8.430 9.138 1.00 96.75 143 LEU A N 1
ATOM 1133 C CA . LEU A 1 143 ? -18.838 -7.746 10.162 1.00 96.75 143 LEU A CA 1
ATOM 1134 C C . LEU A 1 143 ? -18.061 -6.632 10.877 1.00 96.75 143 LEU A C 1
ATOM 1136 O O . LEU A 1 143 ? -18.481 -6.186 11.945 1.00 96.75 143 LEU A O 1
ATOM 1140 N N . ILE A 1 144 ? -16.930 -6.196 10.322 1.00 98.06 144 ILE A N 1
ATOM 1141 C CA . ILE A 1 144 ? -16.071 -5.166 10.907 1.00 98.06 144 ILE A CA 1
ATOM 1142 C C . ILE A 1 144 ? -15.881 -4.032 9.899 1.00 98.06 144 ILE A C 1
ATOM 1144 O O . ILE A 1 144 ? -15.547 -4.249 8.733 1.00 98.06 144 ILE A O 1
ATOM 1148 N N . LEU A 1 145 ? -16.125 -2.814 10.373 1.00 98.25 145 LEU A N 1
ATOM 1149 C CA . LEU A 1 145 ? -15.963 -1.563 9.649 1.00 98.25 145 LEU A CA 1
ATOM 1150 C C . LEU A 1 145 ? -15.135 -0.626 10.526 1.00 98.25 145 LEU A C 1
ATOM 1152 O O . LEU A 1 145 ? -15.577 -0.207 11.590 1.00 98.25 145 LEU A O 1
ATOM 1156 N N . GLU A 1 146 ? -13.931 -0.301 10.077 1.00 98.06 146 GLU A N 1
ATOM 1157 C CA . GLU A 1 146 ? -13.030 0.638 10.755 1.00 98.06 146 GLU A CA 1
ATOM 1158 C C . GLU A 1 146 ? -13.088 2.027 10.118 1.00 98.06 146 GLU A C 1
ATOM 1160 O O . GLU A 1 146 ? -13.074 2.153 8.888 1.00 98.06 146 GLU A O 1
ATOM 1165 N N . MET A 1 147 ? -13.157 3.051 10.970 1.00 97.69 147 MET A N 1
ATOM 1166 C CA . MET A 1 147 ? -13.148 4.468 10.619 1.00 97.69 147 MET A CA 1
ATOM 1167 C C . MET A 1 147 ? -12.033 5.170 11.404 1.00 97.69 147 MET A C 1
ATOM 1169 O O . MET A 1 147 ? -12.003 5.119 12.636 1.00 97.69 147 MET A O 1
ATOM 1173 N N . TRP A 1 148 ? -11.134 5.846 10.690 1.00 95.31 148 TRP A N 1
ATOM 1174 C CA . TRP A 1 148 ? -9.918 6.452 11.245 1.00 95.31 148 TRP A CA 1
ATOM 1175 C C . TRP A 1 148 ? -10.039 7.971 11.310 1.00 95.31 148 TRP A C 1
ATOM 1177 O O . TRP A 1 148 ? -10.298 8.597 10.282 1.00 95.31 148 TRP A O 1
ATOM 1187 N N . ASP A 1 149 ? -9.888 8.541 12.510 1.00 93.75 149 ASP A N 1
ATOM 1188 C CA . ASP A 1 149 ? -10.015 9.981 12.800 1.00 93.75 149 ASP A CA 1
ATOM 1189 C C . ASP A 1 149 ? -11.257 10.622 12.151 1.00 93.75 149 ASP A C 1
ATOM 1191 O O . ASP A 1 149 ? -11.240 11.759 11.677 1.00 93.75 149 ASP A O 1
ATOM 1195 N N . ALA A 1 150 ? -12.351 9.856 12.099 1.00 93.31 150 ALA A N 1
ATOM 1196 C CA . ALA A 1 150 ? -13.540 10.244 11.365 1.00 93.31 150 ALA A CA 1
ATOM 1197 C C . ALA A 1 150 ? -14.332 11.337 12.102 1.00 93.31 150 ALA A C 1
ATOM 1199 O O . ALA A 1 150 ? -14.548 11.236 13.319 1.00 93.31 150 ALA A O 1
ATOM 1200 N N . PRO A 1 151 ? -14.825 12.357 11.377 1.00 95.31 151 PRO A N 1
ATOM 1201 C CA . PRO A 1 151 ? -15.727 13.343 11.949 1.00 95.31 151 PRO A CA 1
ATOM 1202 C C . PRO A 1 151 ? -17.026 12.670 12.408 1.00 95.31 151 PRO A C 1
ATOM 1204 O O . PRO A 1 151 ? -17.444 11.630 11.892 1.00 95.31 151 PRO A O 1
ATOM 1207 N N . ILE A 1 152 ? -17.678 13.264 13.407 1.00 96.56 152 ILE A N 1
ATOM 1208 C CA . ILE A 1 152 ? -18.872 12.675 14.022 1.00 96.56 152 ILE A CA 1
ATOM 1209 C C . ILE A 1 152 ? -20.022 12.527 13.020 1.00 96.56 152 ILE A C 1
ATOM 1211 O O . ILE A 1 152 ? -20.781 11.568 13.099 1.00 96.56 152 ILE A O 1
ATOM 1215 N N . GLU A 1 153 ? -20.116 13.422 12.039 1.00 96.81 153 GLU A N 1
ATOM 1216 C CA . GLU A 1 153 ? -21.109 13.383 10.969 1.00 96.81 153 GLU A CA 1
ATOM 1217 C C . GLU A 1 153 ? -20.962 12.123 10.104 1.00 96.81 153 GLU A C 1
ATOM 1219 O O . GLU A 1 153 ? -21.966 11.476 9.809 1.00 96.81 153 GLU A O 1
ATOM 1224 N N . GLU A 1 154 ? -19.726 11.713 9.780 1.00 97.50 154 GLU A N 1
ATOM 1225 C CA . GLU A 1 154 ? -19.466 10.458 9.056 1.00 97.50 154 GLU A CA 1
ATOM 1226 C C . GLU A 1 154 ? -19.926 9.244 9.874 1.00 97.50 154 GLU A C 1
ATOM 1228 O O . GLU A 1 154 ? -20.527 8.324 9.318 1.00 97.50 154 GLU A O 1
ATOM 1233 N N . LEU A 1 155 ? -19.699 9.240 11.195 1.00 97.75 155 LEU A N 1
ATOM 1234 C CA . LEU A 1 155 ? -20.217 8.189 12.079 1.00 97.75 155 LEU A CA 1
ATOM 1235 C C . LEU A 1 155 ? -21.751 8.149 12.048 1.00 97.75 155 LEU A C 1
ATOM 1237 O O . LEU A 1 155 ? -22.331 7.066 11.952 1.00 97.75 155 LEU A O 1
ATOM 1241 N N . ILE A 1 156 ? -22.411 9.308 12.140 1.00 98.06 156 ILE A N 1
ATOM 1242 C CA . ILE A 1 156 ? -23.878 9.380 12.152 1.00 98.06 156 ILE A CA 1
ATOM 1243 C C . ILE A 1 156 ? -24.442 8.828 10.842 1.00 98.06 156 ILE A C 1
ATOM 1245 O O . ILE A 1 156 ? -25.369 8.014 10.873 1.00 98.06 156 ILE A O 1
ATOM 1249 N N . ASP A 1 157 ? -23.868 9.220 9.706 1.00 98.19 157 ASP A N 1
ATOM 1250 C CA . ASP A 1 157 ? -24.274 8.736 8.387 1.00 98.19 157 ASP A CA 1
ATOM 1251 C C . ASP A 1 157 ? -24.014 7.234 8.224 1.00 98.19 157 ASP A C 1
ATOM 1253 O O . ASP A 1 157 ? -24.870 6.513 7.702 1.00 98.19 157 ASP A O 1
ATOM 1257 N N . CYS A 1 158 ? -22.880 6.742 8.728 1.00 98.50 158 CYS A N 1
ATOM 1258 C CA . CYS A 1 158 ? -22.536 5.324 8.727 1.00 98.50 158 CYS A CA 1
ATOM 1259 C C . CYS A 1 158 ? -23.565 4.497 9.510 1.00 98.50 158 CYS A C 1
ATOM 1261 O O . CYS A 1 158 ? -24.185 3.589 8.954 1.00 98.50 158 CYS A O 1
ATOM 1263 N N . VAL A 1 159 ? -23.844 4.865 10.764 1.00 98.06 159 VAL A N 1
ATOM 1264 C CA . VAL A 1 159 ? -24.847 4.182 11.598 1.00 98.06 159 VAL A CA 1
ATOM 1265 C C . VAL A 1 159 ? -26.244 4.276 10.976 1.00 98.06 159 VAL A C 1
ATOM 1267 O O . VAL A 1 159 ? -26.975 3.287 10.953 1.00 98.06 159 VAL A O 1
ATOM 1270 N N . CYS A 1 160 ? -26.627 5.434 10.427 1.00 97.50 160 CYS A N 1
ATOM 1271 C CA . CYS A 1 160 ? -27.906 5.582 9.731 1.00 97.50 160 CYS A CA 1
ATOM 1272 C C . CYS A 1 160 ? -28.013 4.653 8.518 1.00 97.50 160 CYS A C 1
ATOM 1274 O O . CYS A 1 160 ? -29.086 4.098 8.291 1.00 97.50 160 CYS A O 1
ATOM 1276 N N . THR A 1 161 ? -26.925 4.479 7.765 1.00 98.25 161 THR A N 1
ATOM 1277 C CA . THR A 1 161 ? -26.868 3.561 6.620 1.00 98.25 161 THR A CA 1
ATOM 1278 C C . THR A 1 161 ? -27.060 2.121 7.092 1.00 98.25 161 THR A C 1
ATOM 1280 O O . THR A 1 161 ? -27.915 1.426 6.557 1.00 98.25 161 THR A O 1
ATOM 1283 N N . VAL A 1 162 ? -26.375 1.701 8.165 1.00 97.75 162 VAL A N 1
ATOM 1284 C CA . VAL A 1 162 ? -26.556 0.355 8.746 1.00 97.75 162 VAL A CA 1
ATOM 1285 C C . VAL A 1 162 ? -28.010 0.096 9.150 1.00 97.75 162 VAL A C 1
ATOM 1287 O O . VAL A 1 162 ? -28.527 -0.989 8.904 1.00 97.75 162 VAL A O 1
ATOM 1290 N N . LEU A 1 163 ? -28.671 1.070 9.783 1.00 95.12 163 LEU A N 1
ATOM 1291 C CA . LEU A 1 163 ? -30.026 0.888 10.317 1.00 95.12 163 LEU A CA 1
ATOM 1292 C C . LEU A 1 163 ? -31.144 1.029 9.273 1.00 95.12 163 LEU A C 1
ATOM 1294 O O . LEU A 1 163 ? -32.237 0.512 9.498 1.00 95.12 163 LEU A O 1
ATOM 1298 N N . LYS A 1 164 ? -30.919 1.771 8.182 1.00 94.25 164 LYS A N 1
ATOM 1299 C CA . LYS A 1 164 ? -31.924 2.005 7.125 1.00 94.25 164 LYS A CA 1
ATOM 1300 C C . LYS A 1 164 ? -31.767 1.067 5.935 1.00 94.25 164 LYS A C 1
ATOM 1302 O O . LYS A 1 164 ? -32.756 0.783 5.265 1.00 94.25 164 LYS A O 1
ATOM 1307 N N . GLU A 1 165 ? -30.541 0.641 5.673 1.00 96.00 165 GLU A N 1
ATOM 1308 C CA . GLU A 1 165 ? -30.169 -0.232 4.569 1.00 96.00 165 GLU A CA 1
ATOM 1309 C C . GLU A 1 165 ? -29.591 -1.520 5.168 1.00 96.00 165 GLU A C 1
ATOM 1311 O O . GLU A 1 165 ? -30.337 -2.327 5.723 1.00 96.00 165 GLU A O 1
ATOM 1316 N N . ASP A 1 166 ? -28.272 -1.702 5.110 1.00 97.06 166 ASP A N 1
ATOM 1317 C CA . ASP A 1 166 ? -27.585 -2.862 5.661 1.00 97.06 166 ASP A CA 1
ATOM 1318 C C . ASP A 1 166 ? -26.105 -2.559 5.968 1.00 97.06 166 ASP A C 1
ATOM 1320 O O . ASP A 1 166 ? -25.538 -1.534 5.569 1.00 97.06 166 ASP A O 1
ATOM 1324 N N . PHE A 1 167 ? -25.457 -3.472 6.697 1.00 98.06 167 PHE A N 1
ATOM 1325 C CA . PHE A 1 167 ? -24.057 -3.317 7.093 1.00 98.06 167 PHE A CA 1
ATOM 1326 C C . PHE A 1 167 ? -23.073 -3.439 5.924 1.00 98.06 167 PHE A C 1
ATOM 1328 O O . PHE A 1 167 ? -22.052 -2.755 5.914 1.00 98.06 167 PHE A O 1
ATOM 1335 N N . THR A 1 168 ? -23.358 -4.280 4.929 1.00 97.81 168 THR A N 1
ATOM 1336 C CA . THR A 1 168 ? -22.485 -4.470 3.764 1.00 97.81 168 THR A CA 1
ATOM 1337 C C . THR A 1 168 ? -22.376 -3.181 2.952 1.00 97.81 168 THR A C 1
ATOM 1339 O O . THR A 1 168 ? -21.281 -2.798 2.534 1.00 97.81 168 THR A O 1
ATOM 1342 N N . THR A 1 169 ? -23.492 -2.479 2.775 1.00 98.00 169 THR A N 1
ATOM 1343 C CA . THR A 1 169 ? -23.570 -1.185 2.100 1.00 98.00 169 THR A CA 1
ATOM 1344 C C . THR A 1 169 ? -22.825 -0.108 2.886 1.00 98.00 169 THR A C 1
ATOM 1346 O O . THR A 1 169 ? -22.007 0.614 2.311 1.00 98.00 169 THR A O 1
ATOM 1349 N N . ALA A 1 170 ? -23.000 -0.057 4.211 1.00 98.25 170 ALA A N 1
ATOM 1350 C CA . ALA A 1 170 ? -22.222 0.844 5.059 1.00 98.25 170 ALA A CA 1
ATOM 1351 C C . ALA A 1 170 ? -20.712 0.552 4.974 1.00 98.25 170 ALA A C 1
ATOM 1353 O O . ALA A 1 170 ? -19.917 1.471 4.786 1.00 98.25 170 ALA A O 1
ATOM 1354 N N . ARG A 1 171 ? -20.304 -0.723 5.029 1.00 97.94 171 ARG A N 1
ATOM 1355 C CA . ARG A 1 171 ? -18.891 -1.121 4.943 1.00 97.94 171 ARG A CA 1
ATOM 1356 C C . ARG A 1 171 ? -18.263 -0.678 3.628 1.00 97.94 171 ARG A C 1
ATOM 1358 O O . ARG A 1 171 ? -17.203 -0.070 3.657 1.00 97.94 171 ARG A O 1
ATOM 1365 N N . LYS A 1 172 ? -18.931 -0.894 2.492 1.00 96.88 172 LYS A N 1
ATOM 1366 C CA . LYS A 1 172 ? -18.438 -0.432 1.180 1.00 96.88 172 LYS A CA 1
ATOM 1367 C C . LYS A 1 172 ? -18.238 1.084 1.110 1.00 96.88 172 LYS A C 1
ATOM 1369 O O . LYS A 1 172 ? -17.381 1.541 0.366 1.00 96.88 172 LYS A O 1
ATOM 1374 N N . ARG A 1 173 ? -19.048 1.854 1.840 1.00 97.31 173 ARG A N 1
ATOM 1375 C CA . ARG A 1 173 ? -19.042 3.319 1.777 1.00 97.31 173 ARG A CA 1
ATOM 1376 C C . ARG A 1 173 ? -18.097 3.978 2.782 1.00 97.31 173 ARG A C 1
ATOM 1378 O O . ARG A 1 173 ? -17.526 5.014 2.462 1.00 97.31 173 ARG A O 1
ATOM 1385 N N . PHE A 1 174 ? -17.979 3.427 3.988 1.00 97.62 174 PHE A N 1
ATOM 1386 C CA . PHE A 1 174 ? -17.321 4.104 5.113 1.00 97.62 174 PHE A CA 1
ATOM 1387 C C . PHE A 1 174 ? -16.092 3.375 5.656 1.00 97.62 174 PHE A C 1
ATOM 1389 O O . PHE A 1 174 ? -15.339 3.977 6.421 1.00 97.62 174 PHE A O 1
ATOM 1396 N N . HIS A 1 175 ? -15.872 2.107 5.295 1.00 97.12 175 HIS A N 1
ATOM 1397 C CA . HIS A 1 175 ? -14.662 1.411 5.712 1.00 97.12 175 HIS A CA 1
ATOM 1398 C C . HIS A 1 175 ? -13.436 2.024 5.037 1.00 97.12 175 HIS A C 1
ATOM 1400 O O . HIS A 1 175 ? -13.424 2.223 3.822 1.00 97.12 175 HIS A O 1
ATOM 1406 N N . LYS A 1 176 ? -12.404 2.304 5.831 1.00 90.31 176 LYS A N 1
ATOM 1407 C CA . LYS A 1 176 ? -11.116 2.804 5.355 1.00 90.31 176 LYS A CA 1
ATOM 1408 C C . LYS A 1 176 ? -10.039 1.780 5.711 1.00 90.31 176 LYS A C 1
ATOM 1410 O O . LYS A 1 176 ? -9.811 1.523 6.895 1.00 90.31 176 LYS A O 1
ATOM 1415 N N . GLU A 1 177 ? -9.402 1.208 4.693 1.00 87.62 177 GLU A N 1
ATOM 1416 C CA . GLU A 1 177 ? -8.178 0.424 4.873 1.00 87.62 177 GLU A CA 1
ATOM 1417 C C . GLU A 1 177 ? -7.064 1.326 5.406 1.00 87.62 177 GLU A C 1
ATOM 1419 O O . GLU A 1 177 ? -7.025 2.528 5.120 1.00 87.62 177 GLU A O 1
ATOM 1424 N N . VAL A 1 178 ? -6.182 0.757 6.224 1.00 85.56 178 VAL A N 1
ATOM 1425 C CA . VAL A 1 178 ? -5.153 1.515 6.930 1.00 85.56 178 VAL A CA 1
ATOM 1426 C C . VAL A 1 178 ? -3.769 0.991 6.603 1.00 85.56 178 VAL A C 1
ATOM 1428 O O . VAL A 1 178 ? -3.527 -0.213 6.590 1.00 85.56 178 VAL A O 1
ATOM 1431 N N . THR A 1 179 ? -2.834 1.911 6.401 1.00 84.25 179 THR A N 1
ATOM 1432 C CA . THR A 1 179 ? -1.411 1.581 6.388 1.00 84.25 179 THR A CA 1
ATOM 1433 C C . THR A 1 179 ? -0.893 1.518 7.826 1.00 84.25 179 THR A C 1
ATOM 1435 O O . THR A 1 179 ? -1.180 2.393 8.651 1.00 84.25 179 THR A O 1
ATOM 1438 N N . ILE A 1 180 ? -0.129 0.474 8.139 1.00 87.62 180 ILE A N 1
ATOM 1439 C CA . ILE A 1 180 ? 0.466 0.279 9.463 1.00 87.62 180 ILE A CA 1
ATOM 1440 C C . ILE A 1 180 ? 1.523 1.357 9.731 1.00 87.62 180 ILE A C 1
ATOM 1442 O O . ILE A 1 180 ? 2.466 1.521 8.965 1.00 87.62 180 ILE A O 1
ATOM 1446 N N . ASP A 1 181 ? 1.367 2.073 10.845 1.00 87.06 181 ASP A N 1
ATOM 1447 C CA . ASP A 1 181 ? 2.279 3.116 11.312 1.00 87.06 181 ASP A CA 1
ATOM 1448 C C . ASP A 1 181 ? 2.845 2.751 12.689 1.00 87.06 181 ASP A C 1
ATOM 1450 O O . ASP A 1 181 ? 2.114 2.480 13.645 1.00 87.06 181 ASP A O 1
ATOM 1454 N N . PHE A 1 182 ? 4.171 2.761 12.797 1.00 91.62 182 PHE A N 1
ATOM 1455 C CA . PHE A 1 182 ? 4.896 2.410 14.014 1.00 91.62 182 PHE A CA 1
ATOM 1456 C C . PHE A 1 182 ? 5.275 3.620 14.874 1.00 91.62 182 PHE A C 1
ATOM 1458 O O . PHE A 1 182 ? 5.876 3.415 15.927 1.00 91.62 182 PHE A O 1
ATOM 1465 N N . ASN A 1 183 ? 4.953 4.866 14.504 1.00 88.06 183 ASN A N 1
ATOM 1466 C CA . ASN A 1 183 ? 5.445 6.040 15.237 1.00 88.06 183 ASN A CA 1
ATOM 1467 C C . ASN A 1 183 ? 4.982 6.044 16.694 1.00 88.06 183 ASN A C 1
ATOM 1469 O O . ASN A 1 183 ? 5.787 6.294 17.590 1.00 88.06 183 ASN A O 1
ATOM 1473 N N . TYR A 1 184 ? 3.704 5.743 16.949 1.00 87.50 184 TYR A N 1
ATOM 1474 C CA . TYR A 1 184 ? 3.189 5.687 18.318 1.00 87.50 184 TYR A CA 1
ATOM 1475 C C . TYR A 1 184 ? 3.875 4.588 19.135 1.00 87.50 184 TYR A C 1
ATOM 1477 O O . TYR A 1 184 ? 4.310 4.822 20.264 1.00 87.50 184 TYR A O 1
ATOM 1485 N N . TYR A 1 185 ? 4.013 3.399 18.548 1.00 91.12 185 TYR A N 1
ATOM 1486 C CA . TYR A 1 185 ? 4.704 2.273 19.170 1.00 91.12 185 TYR A CA 1
ATOM 1487 C C . TYR A 1 185 ? 6.164 2.613 19.493 1.00 91.12 185 TYR A C 1
ATOM 1489 O O . TYR A 1 185 ? 6.604 2.433 20.625 1.00 91.12 185 TYR A O 1
ATOM 1497 N N . LEU A 1 186 ? 6.900 3.175 18.536 1.00 92.06 186 LEU A N 1
ATOM 1498 C CA . LEU A 1 186 ? 8.299 3.554 18.711 1.00 92.06 186 LEU A CA 1
ATOM 1499 C C . LEU A 1 186 ? 8.465 4.698 19.711 1.00 92.06 186 LEU A C 1
ATOM 1501 O O . LEU A 1 186 ? 9.409 4.679 20.492 1.00 92.06 186 LEU A O 1
ATOM 1505 N N . ALA A 1 187 ? 7.535 5.655 19.760 1.00 88.19 187 ALA A N 1
ATOM 1506 C CA . ALA A 1 187 ? 7.522 6.682 20.797 1.00 88.19 187 ALA A CA 1
ATOM 1507 C C . ALA A 1 187 ? 7.321 6.072 22.193 1.00 88.19 187 ALA A C 1
ATOM 1509 O O . ALA A 1 187 ? 7.983 6.483 23.145 1.00 88.19 187 ALA A O 1
ATOM 1510 N N . TYR A 1 188 ? 6.457 5.060 22.320 1.00 85.94 188 TYR A N 1
ATOM 1511 C CA . TYR A 1 188 ? 6.290 4.322 23.570 1.00 85.94 188 TYR A CA 1
ATOM 1512 C C . TYR A 1 188 ? 7.574 3.570 23.955 1.00 85.94 188 TYR A C 1
ATOM 1514 O O . TYR A 1 188 ? 8.047 3.693 25.085 1.00 85.94 188 TYR A O 1
ATOM 1522 N N . VAL A 1 189 ? 8.182 2.847 23.009 1.00 88.31 189 VAL A N 1
ATOM 1523 C CA . VAL A 1 189 ? 9.461 2.146 23.208 1.00 88.31 189 VAL A CA 1
ATOM 1524 C C . VAL A 1 189 ? 10.561 3.126 23.633 1.00 88.31 189 VAL A C 1
ATOM 1526 O O . VAL A 1 189 ? 11.251 2.874 24.621 1.00 88.31 189 VAL A O 1
ATOM 1529 N N . ARG A 1 190 ? 10.687 4.271 22.953 1.00 87.94 190 ARG A N 1
ATOM 1530 C CA . ARG A 1 190 ? 11.654 5.326 23.281 1.00 87.94 190 ARG A CA 1
ATOM 1531 C C . ARG A 1 190 ? 11.459 5.840 24.704 1.00 87.94 190 ARG A C 1
ATOM 1533 O O . ARG A 1 190 ? 12.361 5.730 25.529 1.00 87.94 190 ARG A O 1
ATOM 1540 N N . ASN A 1 191 ? 10.268 6.340 25.012 1.00 84.00 191 ASN A N 1
ATOM 1541 C CA . ASN A 1 191 ? 10.030 7.057 26.262 1.00 84.00 191 ASN A CA 1
ATOM 1542 C C . ASN A 1 191 ? 10.083 6.127 27.483 1.00 84.00 191 ASN A C 1
ATOM 1544 O O . ASN A 1 191 ? 10.621 6.500 28.521 1.00 84.00 191 ASN A O 1
ATOM 1548 N N . PHE A 1 192 ? 9.528 4.914 27.383 1.00 78.44 192 PHE A N 1
ATOM 1549 C CA . PHE A 1 192 ? 9.369 4.033 28.547 1.00 78.44 192 PHE A CA 1
ATOM 1550 C C . PHE A 1 192 ? 10.467 2.985 28.690 1.00 78.44 192 PHE A C 1
ATOM 1552 O O . PHE A 1 192 ? 10.829 2.627 29.813 1.00 78.44 192 PHE A O 1
ATOM 1559 N N . LEU A 1 193 ? 10.987 2.460 27.580 1.00 74.88 193 LEU A N 1
ATOM 1560 C CA . LEU A 1 193 ? 11.979 1.389 27.629 1.00 74.88 193 LEU A CA 1
ATOM 1561 C C . LEU A 1 193 ? 13.393 1.921 27.434 1.00 74.88 193 LEU A C 1
ATOM 1563 O O . LEU A 1 193 ? 14.297 1.436 28.113 1.00 74.88 193 LEU A O 1
ATOM 1567 N N . LEU A 1 194 ? 13.586 2.904 26.548 1.00 72.94 194 LEU A N 1
ATOM 1568 C CA . LEU A 1 194 ? 14.915 3.425 26.240 1.00 72.94 194 LEU A CA 1
ATOM 1569 C C . LEU A 1 194 ? 15.349 4.512 27.228 1.00 72.94 194 LEU A C 1
ATOM 1571 O O . LEU A 1 194 ? 16.368 4.351 27.886 1.00 72.94 194 LEU A O 1
ATOM 1575 N N . GLU A 1 195 ? 14.587 5.599 27.349 1.00 75.38 195 GLU A N 1
ATOM 1576 C CA . GLU A 1 195 ? 14.997 6.784 28.119 1.00 75.38 195 GLU A CA 1
ATOM 1577 C C . GLU A 1 195 ? 14.847 6.613 29.634 1.00 75.38 195 GLU A C 1
ATOM 1579 O O . GLU A 1 195 ? 15.668 7.119 30.392 1.00 75.38 195 GLU A O 1
ATOM 1584 N N . GLN A 1 196 ? 13.807 5.909 30.089 1.00 69.19 196 GLN A N 1
ATOM 1585 C CA . GLN A 1 196 ? 13.515 5.793 31.522 1.00 69.19 196 GLN A CA 1
ATOM 1586 C C . GLN A 1 196 ? 14.201 4.614 32.212 1.00 69.19 196 GLN A C 1
ATOM 1588 O O . GLN A 1 196 ? 14.456 4.688 33.410 1.00 69.19 196 GLN A O 1
ATOM 1593 N N . ASN A 1 197 ? 14.443 3.513 31.495 1.00 65.12 197 ASN A N 1
ATOM 1594 C CA . ASN A 1 197 ? 14.805 2.241 32.125 1.00 65.12 197 ASN A CA 1
ATOM 1595 C C . ASN A 1 197 ? 15.944 1.479 31.432 1.00 65.12 197 ASN A C 1
ATOM 1597 O O . ASN A 1 197 ? 16.333 0.431 31.945 1.00 65.12 197 ASN A O 1
ATOM 1601 N N . GLU A 1 198 ? 16.430 1.948 30.275 1.00 73.69 198 GLU A N 1
ATOM 1602 C CA . GLU A 1 198 ? 17.503 1.309 29.495 1.00 73.69 198 GLU A CA 1
ATOM 1603 C C . GLU A 1 198 ? 17.322 -0.218 29.310 1.00 73.69 198 GLU A C 1
ATOM 1605 O O . GLU A 1 198 ? 18.258 -1.013 29.383 1.00 73.69 198 GLU A O 1
ATOM 1610 N N . GLN A 1 199 ? 16.083 -0.668 29.077 1.00 76.44 199 GLN A N 1
ATOM 1611 C CA . GLN A 1 199 ? 15.733 -2.093 28.987 1.00 76.44 199 GLN A CA 1
ATOM 1612 C C . GLN A 1 199 ? 15.984 -2.648 27.580 1.00 76.44 199 GLN A C 1
ATOM 1614 O O . GLN A 1 199 ? 15.058 -3.110 26.909 1.00 76.44 199 GLN A O 1
ATOM 1619 N N . TYR A 1 200 ? 17.238 -2.612 27.127 1.00 74.94 200 TYR A N 1
ATOM 1620 C CA . TYR A 1 200 ? 17.631 -2.942 25.751 1.00 74.94 200 TYR A CA 1
ATOM 1621 C C . TYR A 1 200 ? 17.144 -4.318 25.273 1.00 74.94 200 TYR A C 1
ATOM 1623 O O . TYR A 1 200 ? 16.649 -4.428 24.152 1.00 74.94 200 TYR A O 1
ATOM 1631 N N . SER A 1 201 ? 17.189 -5.356 26.117 1.00 69.94 201 SER A N 1
ATOM 1632 C CA . SER A 1 201 ? 16.705 -6.693 25.738 1.00 69.94 201 SER A CA 1
ATOM 1633 C C . SER A 1 201 ? 15.193 -6.743 25.510 1.00 69.94 201 SER A C 1
ATOM 1635 O O . SER A 1 201 ? 14.729 -7.406 24.583 1.00 69.94 201 SER A O 1
ATOM 1637 N N . LYS A 1 202 ? 14.405 -5.975 26.274 1.00 79.06 202 LYS A N 1
ATOM 1638 C CA . LYS A 1 202 ? 12.955 -5.868 26.049 1.00 79.06 202 LYS A CA 1
ATOM 1639 C C . LYS A 1 202 ? 12.625 -5.061 24.801 1.00 79.06 202 LYS A C 1
ATOM 1641 O O . LYS A 1 202 ? 11.681 -5.410 24.097 1.00 79.06 202 LYS A O 1
ATOM 1646 N N . ILE A 1 203 ? 13.404 -4.016 24.514 1.00 83.06 203 ILE A N 1
ATOM 1647 C CA . ILE A 1 203 ? 13.286 -3.248 23.268 1.00 83.06 203 ILE A CA 1
ATOM 1648 C C . ILE A 1 203 ? 13.547 -4.166 22.075 1.00 83.06 203 ILE A C 1
ATOM 1650 O O . ILE A 1 203 ? 12.718 -4.244 21.173 1.00 83.06 203 ILE A O 1
ATOM 1654 N N . ALA A 1 204 ? 14.650 -4.915 22.111 1.00 77.12 204 ALA A N 1
ATOM 1655 C CA . ALA A 1 204 ? 15.018 -5.868 21.074 1.00 77.12 204 ALA A CA 1
ATOM 1656 C C . ALA A 1 204 ? 13.934 -6.927 20.844 1.00 77.12 204 ALA A C 1
ATOM 1658 O O . ALA A 1 204 ? 13.479 -7.111 19.719 1.00 77.12 204 ALA A O 1
ATOM 1659 N N . CYS A 1 205 ? 13.477 -7.574 21.917 1.00 80.19 205 CYS A N 1
ATOM 1660 C CA . CYS A 1 205 ? 12.409 -8.570 21.876 1.00 80.19 205 CYS A CA 1
ATOM 1661 C C . CYS A 1 205 ? 11.115 -7.992 21.274 1.00 80.19 205 CYS A C 1
ATOM 1663 O O . CYS A 1 205 ? 10.528 -8.579 20.367 1.00 80.19 205 CYS A O 1
ATOM 1665 N N . SER A 1 206 ? 10.702 -6.797 21.711 1.00 87.00 206 SER A N 1
ATOM 1666 C CA . SER A 1 206 ? 9.497 -6.143 21.196 1.00 87.00 206 SER A CA 1
ATOM 1667 C C . SER A 1 206 ? 9.602 -5.807 19.704 1.00 87.00 206 SER A C 1
ATOM 1669 O O . SER A 1 206 ? 8.656 -6.067 18.961 1.00 87.00 206 SER A O 1
ATOM 1671 N N . LEU A 1 207 ? 10.748 -5.281 19.259 1.00 87.00 207 LEU A N 1
ATOM 1672 C CA . LEU A 1 207 ? 10.993 -4.967 17.850 1.00 87.00 207 LEU A CA 1
ATOM 1673 C C . LEU A 1 207 ? 11.006 -6.229 16.987 1.00 87.00 207 LEU A C 1
ATOM 1675 O O . LEU A 1 207 ? 10.433 -6.227 15.903 1.00 87.00 207 LEU A O 1
ATOM 1679 N N . LEU A 1 208 ? 11.612 -7.316 17.468 1.00 79.56 208 LEU A N 1
ATOM 1680 C CA . LEU A 1 208 ? 11.640 -8.588 16.747 1.00 79.56 208 LEU A CA 1
ATOM 1681 C C . LEU A 1 208 ? 10.242 -9.177 16.568 1.00 79.56 208 LEU A C 1
ATOM 1683 O O . LEU A 1 208 ? 9.933 -9.625 15.472 1.00 79.56 208 LEU A O 1
ATOM 1687 N N . HIS A 1 209 ? 9.374 -9.106 17.580 1.00 85.25 209 HIS A N 1
ATOM 1688 C CA . HIS A 1 209 ? 7.976 -9.523 17.428 1.00 85.25 209 HIS A CA 1
ATOM 1689 C C . HIS A 1 209 ? 7.202 -8.647 16.438 1.00 85.25 209 HIS A C 1
ATOM 1691 O O . HIS A 1 209 ? 6.383 -9.153 15.673 1.00 85.25 209 HIS A O 1
ATOM 1697 N N . ALA A 1 210 ? 7.471 -7.339 16.413 1.00 88.25 210 ALA A N 1
ATOM 1698 C CA . ALA A 1 210 ? 6.903 -6.460 15.397 1.00 88.25 210 ALA A CA 1
ATOM 1699 C C . ALA A 1 210 ? 7.393 -6.842 13.987 1.00 88.25 210 ALA A C 1
ATOM 1701 O O . ALA A 1 210 ? 6.592 -6.930 13.062 1.00 88.25 210 ALA A O 1
ATOM 1702 N N . VAL A 1 211 ? 8.682 -7.136 13.816 1.00 83.25 211 VAL A N 1
ATOM 1703 C CA . VAL A 1 211 ? 9.246 -7.563 12.524 1.00 83.25 211 VAL A CA 1
ATOM 1704 C C . VAL A 1 211 ? 8.733 -8.938 12.098 1.00 83.25 211 VAL A C 1
ATOM 1706 O O . VAL A 1 211 ? 8.423 -9.131 10.930 1.00 83.25 211 VAL A O 1
ATOM 1709 N N . GLU A 1 212 ? 8.619 -9.891 13.019 1.00 80.62 212 GLU A N 1
ATOM 1710 C CA . GLU A 1 212 ? 8.064 -11.222 12.750 1.00 80.62 212 GLU A CA 1
ATOM 1711 C C . GLU A 1 212 ? 6.628 -11.125 12.228 1.00 80.62 212 GLU A C 1
ATOM 1713 O O . GLU A 1 212 ? 6.253 -11.821 11.287 1.00 80.62 212 GLU A O 1
ATOM 1718 N N . ARG A 1 213 ? 5.841 -10.218 12.812 1.00 81.88 213 ARG A N 1
ATOM 1719 C CA . ARG A 1 213 ? 4.431 -10.051 12.481 1.00 81.88 213 ARG A CA 1
ATOM 1720 C C . ARG A 1 213 ? 4.181 -9.218 11.222 1.00 81.88 213 ARG A C 1
ATOM 1722 O O . ARG A 1 213 ? 3.299 -9.562 10.443 1.00 81.88 213 ARG A O 1
ATOM 1729 N N . TYR A 1 214 ? 4.906 -8.115 11.046 1.00 82.06 214 TYR A N 1
ATOM 1730 C CA . TYR A 1 214 ? 4.629 -7.110 10.007 1.00 82.06 214 TYR A CA 1
ATOM 1731 C C . TYR A 1 214 ? 5.736 -7.002 8.946 1.00 82.06 214 TYR A C 1
ATOM 1733 O O . TYR A 1 214 ? 5.625 -6.215 8.008 1.00 82.06 214 TYR A O 1
ATOM 1741 N N . GLY A 1 215 ? 6.826 -7.756 9.088 1.00 78.19 215 GLY A N 1
ATOM 1742 C CA . GLY A 1 215 ? 8.044 -7.558 8.311 1.00 78.19 215 GLY A CA 1
ATOM 1743 C C . GLY A 1 215 ? 8.832 -6.318 8.744 1.00 78.19 215 GLY A C 1
ATOM 1744 O O . GLY A 1 215 ? 8.464 -5.564 9.649 1.00 78.19 215 GLY A O 1
ATOM 1745 N N . TRP A 1 216 ? 9.968 -6.090 8.087 1.00 75.62 216 TRP A N 1
ATOM 1746 C CA . TRP A 1 216 ? 10.792 -4.916 8.359 1.00 75.62 216 TRP A CA 1
ATOM 1747 C C . TRP A 1 216 ? 10.195 -3.645 7.748 1.00 75.62 216 TRP A C 1
ATOM 1749 O O . TRP A 1 216 ? 10.423 -3.341 6.577 1.00 75.62 216 TRP A O 1
ATOM 1759 N N . HIS A 1 217 ? 9.519 -2.853 8.578 1.00 78.12 217 HIS A N 1
ATOM 1760 C CA . HIS A 1 217 ? 9.063 -1.511 8.218 1.00 78.12 217 HIS A CA 1
ATOM 1761 C C . HIS A 1 217 ? 10.190 -0.466 8.334 1.00 78.12 217 HIS A C 1
ATOM 1763 O O . HIS A 1 217 ? 11.024 -0.551 9.242 1.00 78.12 217 HIS A O 1
ATOM 1769 N N . ARG A 1 218 ? 10.201 0.568 7.473 1.00 73.62 218 ARG A N 1
ATOM 1770 C CA . ARG A 1 218 ? 11.219 1.648 7.480 1.00 73.62 218 ARG A CA 1
ATOM 1771 C C . ARG A 1 218 ? 11.368 2.297 8.857 1.00 73.62 218 ARG A C 1
ATOM 1773 O O . ARG A 1 218 ? 12.483 2.491 9.326 1.00 73.62 218 ARG A O 1
ATOM 1780 N N . GLN A 1 219 ? 10.252 2.561 9.536 1.00 84.81 219 GLN A N 1
ATOM 1781 C CA . GLN A 1 219 ? 10.244 3.140 10.886 1.00 84.81 219 GLN A CA 1
ATOM 1782 C C . GLN A 1 219 ? 10.974 2.257 11.910 1.00 84.81 219 GLN A C 1
ATOM 1784 O O . GLN A 1 219 ? 11.737 2.772 12.724 1.00 84.81 219 GLN A O 1
ATOM 1789 N N . LEU A 1 220 ? 10.782 0.933 11.842 1.00 85.94 220 LEU A N 1
ATOM 1790 C CA . LEU A 1 220 ? 11.477 -0.020 12.710 1.00 85.94 220 LEU A CA 1
ATOM 1791 C C . LEU A 1 220 ? 12.981 -0.031 12.408 1.00 85.94 220 LEU A C 1
ATOM 1793 O O . LEU A 1 220 ? 13.785 0.042 13.335 1.00 85.94 220 LEU A O 1
ATOM 1797 N N . LYS A 1 221 ? 13.365 -0.064 11.121 1.00 76.44 221 LYS A N 1
ATOM 1798 C CA . LYS A 1 221 ? 14.777 -0.018 10.698 1.00 76.44 221 LYS A CA 1
ATOM 1799 C C . LYS A 1 221 ? 15.462 1.260 11.172 1.00 76.44 221 LYS A C 1
ATOM 1801 O O . LYS A 1 221 ? 16.523 1.188 11.787 1.00 76.44 221 LYS A O 1
ATOM 1806 N N . LEU A 1 222 ? 14.832 2.411 10.930 1.00 76.50 222 LEU A N 1
ATOM 1807 C CA . LEU A 1 222 ? 15.376 3.713 11.292 1.00 76.50 222 LEU A CA 1
ATOM 1808 C C . LEU A 1 222 ? 15.582 3.814 12.803 1.00 76.50 222 LEU A C 1
ATOM 1810 O O . LEU A 1 222 ? 16.661 4.198 13.230 1.00 76.50 222 LEU A O 1
ATOM 1814 N N . PHE A 1 223 ? 14.590 3.417 13.605 1.00 85.00 223 PHE A N 1
ATOM 1815 C CA . PHE A 1 223 ? 14.712 3.413 15.064 1.00 85.00 223 PHE A CA 1
ATOM 1816 C C . PHE A 1 223 ? 15.874 2.537 15.539 1.00 85.00 223 PHE A C 1
ATOM 1818 O O . PHE A 1 223 ? 16.674 2.937 16.384 1.00 85.00 223 PHE A O 1
ATOM 1825 N N . VAL A 1 224 ? 16.000 1.342 14.964 1.00 78.81 224 VAL A N 1
ATOM 1826 C CA . VAL A 1 224 ? 17.097 0.437 15.288 1.00 78.81 224 VAL A CA 1
ATOM 1827 C C . VAL A 1 224 ? 18.451 1.065 14.943 1.00 78.81 224 VAL A C 1
ATOM 1829 O O . VAL A 1 224 ? 19.347 1.059 15.781 1.00 78.81 224 VAL A O 1
ATOM 1832 N N . GLN A 1 225 ? 18.597 1.644 13.752 1.00 72.62 225 GLN A N 1
ATOM 1833 C CA . GLN A 1 225 ? 19.851 2.233 13.276 1.00 72.62 225 GLN A CA 1
ATOM 1834 C C . GLN A 1 225 ? 20.249 3.507 14.028 1.00 72.62 225 GLN A C 1
ATOM 1836 O O . GLN A 1 225 ? 21.426 3.693 14.325 1.00 72.62 225 GLN A O 1
ATOM 1841 N N . THR A 1 226 ? 19.298 4.396 14.320 1.00 75.38 226 THR A N 1
ATOM 1842 C CA . THR A 1 226 ? 19.602 5.734 14.853 1.00 75.38 226 THR A CA 1
ATOM 1843 C C . THR A 1 226 ? 19.513 5.817 16.369 1.00 75.38 226 THR A C 1
ATOM 1845 O O . THR A 1 226 ? 20.198 6.646 16.964 1.00 75.38 226 THR A O 1
ATOM 1848 N N . GLU A 1 227 ? 18.712 4.965 17.014 1.00 80.69 227 GLU A N 1
ATOM 1849 C CA . GLU A 1 227 ? 18.477 5.049 18.460 1.00 80.69 227 GLU A CA 1
ATOM 1850 C C . GLU A 1 227 ? 19.016 3.848 19.231 1.00 80.69 227 GLU A C 1
ATOM 1852 O O . GLU A 1 227 ? 19.545 4.022 20.331 1.00 80.69 227 GLU A O 1
ATOM 1857 N N . LEU A 1 228 ? 18.898 2.638 18.675 1.00 76.75 228 LEU A N 1
ATOM 1858 C CA . LEU A 1 228 ? 19.279 1.412 19.379 1.00 76.75 228 LEU A CA 1
ATOM 1859 C C . LEU A 1 228 ? 20.753 1.032 19.145 1.00 76.75 228 LEU A C 1
ATOM 1861 O O . LEU A 1 228 ? 21.483 0.818 20.111 1.00 76.75 228 LEU A O 1
ATOM 1865 N N . MET A 1 229 ? 21.211 0.988 17.889 1.00 71.06 229 MET A N 1
ATOM 1866 C CA . MET A 1 229 ? 22.584 0.602 17.514 1.00 71.06 229 MET A CA 1
ATOM 1867 C C . MET A 1 229 ? 23.675 1.481 18.150 1.00 71.06 229 MET A C 1
ATOM 1869 O O . MET A 1 229 ? 24.579 0.915 18.764 1.00 71.06 229 MET A O 1
ATOM 1873 N N . PRO A 1 230 ? 23.588 2.831 18.148 1.00 72.31 230 PRO A N 1
ATOM 1874 C CA . PRO A 1 230 ? 24.640 3.673 18.733 1.00 72.31 230 PRO A CA 1
ATOM 1875 C C . PRO A 1 230 ? 24.817 3.471 20.244 1.00 72.31 230 PRO A C 1
ATOM 1877 O O . PRO A 1 230 ? 25.869 3.781 20.811 1.00 72.31 230 PRO A O 1
ATOM 1880 N N . LYS A 1 231 ? 23.766 2.978 20.910 1.00 71.25 231 LYS A N 1
ATOM 1881 C CA . LYS A 1 231 ? 23.775 2.657 22.339 1.00 71.25 231 LYS A CA 1
ATOM 1882 C C . LYS A 1 231 ? 24.296 1.245 22.595 1.00 71.25 231 LYS A C 1
ATOM 1884 O O . LYS A 1 231 ? 24.977 1.036 23.589 1.00 71.25 231 LYS A O 1
ATOM 1889 N N . ILE A 1 232 ? 24.039 0.310 21.682 1.00 62.38 232 ILE A N 1
ATOM 1890 C CA . ILE A 1 232 ? 24.555 -1.062 21.732 1.00 62.38 232 ILE A CA 1
ATOM 1891 C C . ILE A 1 232 ? 26.071 -1.112 21.511 1.00 62.38 232 ILE A C 1
ATOM 1893 O O . ILE A 1 232 ? 26.763 -1.769 22.286 1.00 62.38 232 ILE A O 1
ATOM 1897 N N . ASP A 1 233 ? 26.602 -0.379 20.529 1.00 53.47 233 ASP A N 1
ATOM 1898 C CA . ASP A 1 233 ? 28.039 -0.395 20.201 1.00 53.47 233 ASP A CA 1
ATOM 1899 C C . ASP A 1 233 ? 28.931 0.181 21.322 1.00 53.47 233 ASP A C 1
ATOM 1901 O O . ASP A 1 233 ? 30.144 -0.021 21.327 1.00 53.47 233 ASP A O 1
ATOM 1905 N N . ASN A 1 234 ? 28.335 0.867 22.304 1.00 51.44 234 ASN A N 1
ATOM 1906 C CA . ASN A 1 234 ? 29.029 1.474 23.441 1.00 51.44 234 ASN A CA 1
ATOM 1907 C C . ASN A 1 234 ? 28.953 0.669 24.756 1.00 51.44 234 ASN A C 1
ATOM 1909 O O . ASN A 1 234 ? 29.546 1.101 25.747 1.00 51.44 234 ASN A O 1
ATOM 1913 N N . LEU A 1 235 ? 28.253 -0.474 24.825 1.00 48.97 235 LEU A N 1
ATOM 1914 C CA . LEU A 1 235 ? 27.955 -1.126 26.111 1.00 48.97 235 LEU A CA 1
ATOM 1915 C C . LEU A 1 235 ? 28.680 -2.466 26.329 1.00 48.97 235 LEU A C 1
ATOM 1917 O O . LEU A 1 235 ? 28.312 -3.505 25.792 1.00 48.97 235 LEU A O 1
ATOM 1921 N N . GLN A 1 236 ? 29.620 -2.452 27.283 1.00 48.56 236 GLN A N 1
ATOM 1922 C CA . GLN A 1 236 ? 30.104 -3.621 28.044 1.00 48.56 236 GLN A CA 1
ATOM 1923 C C . GLN A 1 236 ? 29.055 -4.174 29.043 1.00 48.56 236 GLN A C 1
ATOM 1925 O O . GLN A 1 236 ? 29.380 -5.021 29.872 1.00 48.56 236 GLN A O 1
ATOM 1930 N N . SER A 1 237 ? 27.809 -3.687 29.019 1.00 49.03 237 SER A N 1
ATOM 1931 C CA . SER A 1 237 ? 26.779 -3.955 30.036 1.00 49.03 237 SER A CA 1
ATOM 1932 C C . SER A 1 237 ? 25.573 -4.755 29.529 1.00 49.03 237 SER A C 1
ATOM 1934 O O . SER A 1 237 ? 24.513 -4.725 30.158 1.00 49.03 237 SER A O 1
ATOM 1936 N N . TRP A 1 238 ? 25.702 -5.493 28.423 1.00 49.16 238 TRP A N 1
ATOM 1937 C CA . TRP A 1 238 ? 24.669 -6.459 28.046 1.00 49.16 238 TRP A CA 1
ATOM 1938 C C . TRP A 1 238 ? 24.813 -7.721 28.914 1.00 49.16 238 TRP A C 1
ATOM 1940 O O . TRP A 1 238 ? 25.895 -8.312 28.940 1.00 49.16 238 TRP A O 1
ATOM 1950 N N . PRO A 1 239 ? 23.782 -8.160 29.660 1.00 47.84 239 PRO A N 1
ATOM 1951 C CA . PRO A 1 239 ? 23.842 -9.444 30.350 1.00 47.84 239 PRO A CA 1
ATOM 1952 C C . PRO A 1 239 ? 24.089 -10.592 29.357 1.00 47.84 239 PRO A C 1
ATOM 1954 O O . PRO A 1 239 ? 23.359 -10.746 28.382 1.00 47.84 239 PRO A O 1
ATOM 1957 N N . ALA A 1 240 ? 25.093 -11.427 29.645 1.00 46.94 240 ALA A N 1
ATOM 1958 C CA . ALA A 1 240 ? 25.558 -12.532 28.793 1.00 46.94 240 ALA A CA 1
ATOM 1959 C C . ALA A 1 240 ? 24.485 -13.591 28.445 1.00 46.94 240 ALA A C 1
ATOM 1961 O O . ALA A 1 240 ? 24.696 -14.425 27.574 1.00 46.94 240 ALA A O 1
ATOM 1962 N N . SER A 1 241 ? 23.319 -13.574 29.101 1.00 50.34 241 SER A N 1
ATOM 1963 C CA . SER A 1 241 ? 22.183 -14.441 28.763 1.00 50.34 241 SER A CA 1
ATOM 1964 C C . SER A 1 241 ? 21.361 -13.960 27.557 1.00 50.34 241 SER A C 1
ATOM 1966 O O . SER A 1 241 ? 20.534 -14.725 27.068 1.00 50.34 241 SER A O 1
ATOM 1968 N N . ASP A 1 242 ? 21.579 -12.727 27.082 1.00 53.19 242 ASP A N 1
ATOM 1969 C CA . ASP A 1 242 ? 20.813 -12.076 26.004 1.00 53.19 242 ASP A CA 1
ATOM 1970 C C . ASP A 1 242 ? 21.619 -11.876 24.699 1.00 53.19 242 ASP A C 1
ATOM 1972 O O . ASP A 1 242 ? 21.089 -11.302 23.745 1.00 53.19 242 ASP A O 1
ATOM 1976 N N . GLU A 1 243 ? 22.857 -12.395 24.610 1.00 51.09 243 GLU A N 1
ATOM 1977 C CA . GLU A 1 243 ? 23.731 -12.323 23.413 1.00 51.09 243 GLU A CA 1
ATOM 1978 C C . GLU A 1 243 ? 23.027 -12.777 22.120 1.00 51.09 243 GLU A C 1
ATOM 1980 O O . GLU A 1 243 ? 23.318 -12.285 21.028 1.00 51.09 243 GLU A O 1
ATOM 1985 N N . ASN A 1 244 ? 22.040 -13.671 22.236 1.00 56.78 244 ASN A N 1
ATOM 1986 C CA . ASN A 1 244 ? 21.272 -14.176 21.104 1.00 56.78 244 ASN A CA 1
ATOM 1987 C C . ASN A 1 244 ? 20.461 -13.066 20.407 1.00 56.78 244 ASN A C 1
ATOM 1989 O O . ASN A 1 244 ? 20.383 -13.049 19.185 1.00 56.78 244 ASN A O 1
ATOM 1993 N N . TYR A 1 245 ? 19.913 -12.096 21.148 1.00 56.50 245 TYR A N 1
ATOM 1994 C CA . TYR A 1 245 ? 19.121 -11.003 20.568 1.00 56.50 245 TYR A CA 1
ATOM 1995 C C . TYR A 1 245 ? 19.990 -9.928 19.920 1.00 56.50 245 TYR A C 1
ATOM 1997 O O . TYR A 1 245 ? 19.602 -9.380 18.890 1.00 56.50 245 TYR A O 1
ATOM 2005 N N . THR A 1 246 ? 21.171 -9.658 20.484 1.00 52.88 246 THR A N 1
ATOM 2006 C CA . THR A 1 246 ? 22.192 -8.796 19.875 1.00 52.88 246 THR A CA 1
ATOM 2007 C C . THR A 1 246 ? 22.627 -9.358 18.541 1.00 52.88 246 THR A C 1
ATOM 2009 O O . THR A 1 246 ? 22.553 -8.656 17.543 1.00 52.88 246 THR A O 1
ATOM 2012 N N . GLN A 1 247 ? 23.014 -10.635 18.513 1.00 56.12 247 GLN A N 1
ATOM 2013 C CA . GLN A 1 247 ? 23.453 -11.307 17.301 1.00 56.12 247 GLN A CA 1
ATOM 2014 C C . GLN A 1 247 ? 22.305 -11.419 16.290 1.00 56.12 247 GLN A C 1
ATOM 2016 O O . GLN A 1 247 ? 22.545 -11.281 15.099 1.00 56.12 247 GLN A O 1
ATOM 2021 N N . LEU A 1 248 ? 21.057 -11.627 16.731 1.00 57.59 248 LEU A N 1
ATOM 2022 C CA . LEU A 1 248 ? 19.892 -11.686 15.843 1.00 57.59 248 LEU A CA 1
ATOM 2023 C C . LEU A 1 248 ? 19.579 -10.315 15.235 1.00 57.59 248 LEU A C 1
ATOM 2025 O O . LEU A 1 248 ? 19.449 -10.214 14.021 1.00 57.59 248 LEU A O 1
ATOM 2029 N N . LEU A 1 249 ? 19.513 -9.257 16.050 1.00 57.38 249 LEU A N 1
ATOM 2030 C CA . LEU A 1 249 ? 19.322 -7.891 15.566 1.00 57.38 249 LEU A CA 1
ATOM 2031 C C . LEU A 1 249 ? 20.492 -7.458 14.691 1.00 57.38 249 LEU A C 1
ATOM 2033 O O . LEU A 1 249 ? 20.258 -7.000 13.586 1.00 57.38 249 LEU A O 1
ATOM 2037 N N . GLN A 1 250 ? 21.736 -7.655 15.123 1.00 53.91 250 GLN A N 1
ATOM 2038 C CA . GLN A 1 250 ? 22.919 -7.338 14.328 1.00 53.91 250 GLN A CA 1
ATOM 2039 C C . GLN A 1 250 ? 22.951 -8.154 13.039 1.00 53.91 250 GLN A C 1
ATOM 2041 O O . GLN A 1 250 ? 23.165 -7.564 12.000 1.00 53.91 250 GLN A O 1
ATOM 2046 N N . ASN A 1 251 ? 22.656 -9.455 13.026 1.00 52.50 251 ASN A N 1
ATOM 2047 C CA . ASN A 1 251 ? 22.589 -10.223 11.778 1.00 52.50 251 ASN A CA 1
ATOM 2048 C C . ASN A 1 251 ? 21.435 -9.755 10.872 1.00 52.50 251 ASN A C 1
ATOM 2050 O O . ASN A 1 251 ? 21.606 -9.731 9.657 1.00 52.50 251 ASN A O 1
ATOM 2054 N N . LEU A 1 252 ? 20.290 -9.344 11.430 1.00 49.62 252 LEU A N 1
ATOM 2055 C CA . LEU A 1 252 ? 19.144 -8.814 10.675 1.00 49.62 252 LEU A CA 1
ATOM 2056 C C . LEU A 1 252 ? 19.381 -7.382 10.153 1.00 49.62 252 LEU A C 1
ATOM 2058 O O . LEU A 1 252 ? 18.901 -7.045 9.075 1.00 49.62 252 LEU A O 1
ATOM 2062 N N . ILE A 1 253 ? 20.143 -6.560 10.883 1.00 49.09 253 ILE A N 1
ATOM 2063 C CA . ILE A 1 253 ? 20.556 -5.200 10.500 1.00 49.09 253 ILE A CA 1
ATOM 2064 C C . ILE A 1 253 ? 21.723 -5.259 9.514 1.00 49.09 253 ILE A C 1
ATOM 2066 O O . ILE A 1 253 ? 21.688 -4.584 8.498 1.00 49.09 253 ILE A O 1
ATOM 2070 N N . VAL A 1 254 ? 22.740 -6.086 9.773 1.00 46.69 254 VAL A N 1
ATOM 2071 C CA . VAL A 1 254 ? 23.953 -6.264 8.951 1.00 46.69 254 VAL A CA 1
ATOM 2072 C C . VAL A 1 254 ? 23.640 -6.998 7.646 1.00 46.69 254 VAL A C 1
ATOM 2074 O O . VAL A 1 254 ? 24.316 -6.761 6.647 1.00 46.69 254 VAL A O 1
ATOM 2077 N N . GLN A 1 255 ? 22.575 -7.808 7.583 1.00 45.69 255 GLN A N 1
ATOM 2078 C CA . GLN A 1 255 ? 22.064 -8.294 6.296 1.00 45.69 255 GLN A CA 1
ATOM 2079 C C . GLN A 1 255 ? 21.422 -7.190 5.431 1.00 45.69 255 GLN A C 1
ATOM 2081 O O . GLN A 1 255 ? 21.188 -7.437 4.249 1.00 45.69 255 GLN A O 1
ATOM 2086 N N . GLN A 1 256 ? 21.189 -5.976 5.955 1.00 51.03 256 GLN A N 1
ATOM 2087 C CA . GLN A 1 256 ? 20.683 -4.822 5.190 1.00 51.03 256 GLN A CA 1
ATOM 2088 C C . GLN A 1 256 ? 21.269 -3.467 5.651 1.00 51.03 256 GLN A C 1
ATOM 2090 O O . GLN A 1 256 ? 20.578 -2.448 5.643 1.00 51.03 256 GLN A O 1
ATOM 2095 N N . GLY A 1 257 ? 22.539 -3.443 6.061 1.00 55.62 257 GLY A N 1
ATOM 2096 C CA . GLY A 1 257 ? 23.242 -2.241 6.516 1.00 55.62 257 GLY A CA 1
ATOM 2097 C C . GLY A 1 257 ? 24.311 -1.829 5.510 1.00 55.62 257 GLY A C 1
ATOM 2098 O O . GLY A 1 257 ? 25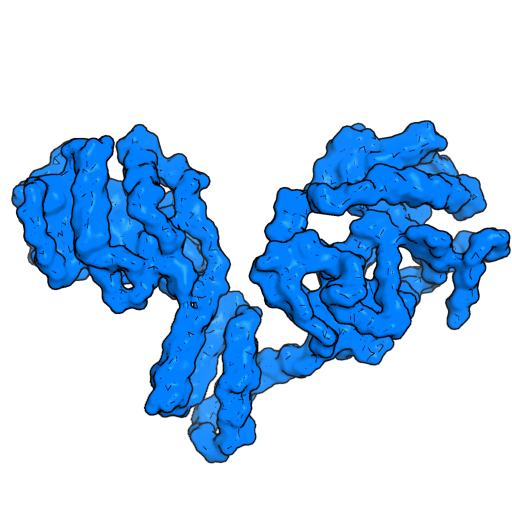.156 -2.643 5.148 1.00 55.62 257 GLY A O 1
ATOM 2099 N N . ASP A 1 258 ? 24.245 -0.576 5.062 1.00 62.38 258 ASP A N 1
ATOM 2100 C CA . ASP A 1 258 ? 25.051 0.132 4.047 1.00 62.38 258 ASP A CA 1
ATOM 2101 C C . ASP A 1 258 ? 24.773 -0.171 2.576 1.00 62.38 258 ASP A C 1
ATOM 2103 O O . ASP A 1 258 ? 25.057 0.674 1.727 1.00 62.38 258 ASP A O 1
ATOM 2107 N N . TYR A 1 259 ? 24.216 -1.331 2.231 1.00 72.19 259 TYR A N 1
ATOM 2108 C CA . TYR A 1 259 ? 23.959 -1.650 0.830 1.00 72.19 259 TYR A CA 1
ATOM 2109 C C . TYR A 1 259 ? 22.811 -2.641 0.628 1.00 72.19 259 TYR A C 1
ATOM 2111 O O . TYR A 1 259 ? 22.588 -3.549 1.424 1.00 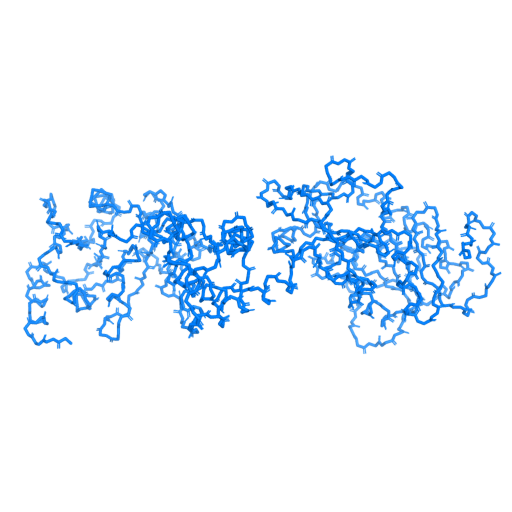72.19 259 TYR A O 1
ATOM 2119 N N . THR A 1 260 ? 22.116 -2.498 -0.496 1.00 85.25 260 THR A N 1
ATOM 2120 C CA . THR A 1 260 ? 21.224 -3.508 -1.068 1.00 85.25 260 THR A CA 1
ATOM 2121 C C . THR A 1 260 ? 21.933 -4.275 -2.189 1.00 85.25 260 THR A C 1
ATOM 2123 O O . THR A 1 260 ? 23.027 -3.912 -2.631 1.00 85.25 260 THR A O 1
ATOM 2126 N N . THR A 1 261 ? 21.331 -5.364 -2.660 1.00 90.31 261 THR A N 1
ATOM 2127 C CA . THR A 1 261 ? 21.843 -6.105 -3.818 1.00 90.31 261 THR A CA 1
ATOM 2128 C C . THR A 1 261 ? 21.379 -5.420 -5.100 1.00 90.31 261 THR A C 1
ATOM 2130 O O . THR A 1 261 ? 20.183 -5.200 -5.302 1.00 90.31 261 THR A O 1
ATOM 2133 N N . CYS A 1 262 ? 22.320 -5.100 -5.991 1.00 94.06 262 CYS A N 1
ATOM 2134 C CA . CYS A 1 262 ? 22.006 -4.543 -7.299 1.00 94.06 262 CYS A CA 1
ATOM 2135 C C . CYS A 1 262 ? 21.134 -5.518 -8.092 1.00 94.06 262 CYS A C 1
ATOM 2137 O O . CYS A 1 262 ? 21.523 -6.666 -8.320 1.00 94.06 262 CYS A O 1
ATOM 2139 N N . LYS A 1 263 ? 19.985 -5.053 -8.578 1.00 94.12 263 LYS A N 1
ATOM 2140 C CA . LYS A 1 263 ? 19.038 -5.893 -9.322 1.00 94.12 263 LYS A CA 1
ATOM 2141 C C . LYS A 1 263 ? 19.604 -6.389 -10.662 1.00 94.12 263 LYS A C 1
ATOM 2143 O O . LYS A 1 263 ? 19.234 -7.479 -11.093 1.00 94.12 263 LYS A O 1
ATOM 2148 N N . ILE A 1 264 ? 20.575 -5.671 -11.241 1.00 94.25 264 ILE A N 1
ATOM 2149 C CA . ILE A 1 264 ? 21.239 -6.015 -12.510 1.00 94.25 264 ILE A CA 1
ATOM 2150 C C . ILE A 1 264 ? 22.426 -6.968 -12.319 1.00 94.25 264 ILE A C 1
ATOM 2152 O O . ILE A 1 264 ? 22.366 -8.116 -12.753 1.00 94.25 264 ILE A O 1
ATOM 2156 N N . CYS A 1 265 ? 23.510 -6.512 -11.680 1.00 93.06 265 CYS A N 1
ATOM 2157 C CA . CYS A 1 265 ? 24.775 -7.260 -11.626 1.00 93.06 265 CYS A CA 1
ATOM 2158 C C . CYS A 1 265 ? 25.021 -7.998 -10.303 1.00 93.06 265 CYS A C 1
ATOM 2160 O O . CYS A 1 265 ? 26.052 -8.646 -10.147 1.00 93.06 265 CYS A O 1
ATOM 2162 N N . LYS A 1 266 ? 24.089 -7.901 -9.345 1.00 92.88 266 LYS A N 1
ATOM 2163 C CA . LYS A 1 266 ? 24.170 -8.510 -8.006 1.00 92.88 266 LYS A CA 1
ATOM 2164 C C . LYS A 1 266 ? 25.334 -8.014 -7.125 1.00 92.88 266 LYS A C 1
ATOM 2166 O O . LYS A 1 266 ? 25.498 -8.501 -6.011 1.00 92.88 266 LYS A O 1
ATOM 2171 N N . SER A 1 267 ? 26.106 -7.014 -7.562 1.00 93.62 267 SER A N 1
ATOM 2172 C CA . SER A 1 267 ? 27.053 -6.282 -6.707 1.00 93.62 267 SER A CA 1
ATOM 2173 C C . SER A 1 267 ? 26.331 -5.428 -5.657 1.00 93.62 267 SER A C 1
ATOM 2175 O O . SER A 1 267 ? 25.112 -5.265 -5.691 1.00 93.62 267 SER A O 1
ATOM 2177 N N . LYS A 1 268 ? 27.091 -4.844 -4.728 1.00 91.31 268 LYS A N 1
ATOM 2178 C CA . LYS A 1 268 ? 26.556 -3.966 -3.681 1.00 91.31 268 LYS A CA 1
ATOM 2179 C C . LYS A 1 268 ? 26.031 -2.652 -4.274 1.00 91.31 268 LYS A C 1
ATOM 2181 O O . LYS A 1 268 ? 26.664 -2.071 -5.157 1.00 91.31 268 LYS A O 1
ATOM 2186 N N . ALA A 1 269 ? 24.882 -2.189 -3.798 1.00 93.06 269 ALA A N 1
ATOM 2187 C CA . ALA A 1 269 ? 24.304 -0.893 -4.126 1.00 93.06 269 ALA A CA 1
ATOM 2188 C C . ALA A 1 269 ? 24.084 -0.084 -2.852 1.00 93.06 269 ALA A C 1
ATOM 2190 O O . ALA A 1 269 ? 23.331 -0.499 -1.981 1.00 93.06 269 ALA A O 1
ATOM 2191 N N . TYR A 1 270 ? 24.768 1.046 -2.746 1.00 89.50 270 TYR A N 1
ATOM 2192 C CA . TYR A 1 270 ? 24.816 1.877 -1.545 1.00 89.50 270 TYR A CA 1
ATOM 2193 C C . TYR A 1 270 ? 23.767 2.979 -1.614 1.00 89.50 270 TYR A C 1
ATOM 2195 O O . TYR A 1 270 ? 23.332 3.330 -2.710 1.00 89.50 270 TYR A O 1
ATOM 2203 N N . GLU A 1 271 ? 23.373 3.538 -0.471 1.00 91.50 271 GLU A N 1
ATOM 2204 C CA . GLU A 1 271 ? 22.465 4.689 -0.434 1.00 91.50 271 GLU A CA 1
ATOM 2205 C C . GLU A 1 271 ? 22.984 5.818 -1.343 1.00 91.50 271 GLU A C 1
ATOM 2207 O O . GLU A 1 271 ? 24.147 6.222 -1.285 1.00 91.50 271 GLU A O 1
ATOM 2212 N N . PHE A 1 272 ? 22.112 6.305 -2.220 1.00 93.31 272 PHE A N 1
ATOM 2213 C CA . PHE A 1 272 ? 22.415 7.336 -3.204 1.00 93.31 272 PHE A CA 1
ATOM 2214 C C . PHE A 1 272 ? 21.722 8.653 -2.873 1.00 93.31 272 PHE A C 1
ATOM 2216 O O . PHE A 1 272 ? 22.357 9.711 -2.919 1.00 93.31 272 PHE A O 1
ATOM 2223 N N . SER A 1 273 ? 20.418 8.625 -2.603 1.00 93.81 273 SER A N 1
ATOM 2224 C CA . SER A 1 273 ? 19.635 9.828 -2.323 1.00 93.81 273 SER A CA 1
ATOM 2225 C C . SER A 1 273 ? 18.267 9.486 -1.743 1.00 93.81 273 SER A C 1
ATOM 2227 O O . SER A 1 273 ? 17.818 8.351 -1.855 1.00 93.81 273 SER A O 1
ATOM 2229 N N . ARG A 1 274 ? 17.585 10.500 -1.205 1.00 90.75 274 ARG A N 1
ATOM 2230 C CA . ARG A 1 274 ? 16.187 10.428 -0.776 1.00 90.75 274 ARG A CA 1
ATOM 2231 C C . ARG A 1 274 ? 15.343 11.399 -1.570 1.00 90.75 274 ARG A C 1
ATOM 2233 O O . ARG A 1 274 ? 15.817 12.480 -1.930 1.00 90.75 274 ARG A O 1
ATOM 2240 N N . ALA A 1 275 ? 14.092 11.035 -1.809 1.00 93.31 275 ALA A N 1
ATOM 2241 C CA . ALA A 1 275 ? 13.132 11.932 -2.431 1.00 93.31 275 ALA A CA 1
ATOM 2242 C C . ALA A 1 275 ? 11.701 11.608 -2.012 1.00 93.31 275 ALA A C 1
ATOM 2244 O O . ALA A 1 275 ? 11.403 10.498 -1.579 1.00 93.31 275 ALA A O 1
ATOM 2245 N N . THR A 1 276 ? 10.812 12.584 -2.175 1.00 93.50 276 THR A N 1
ATOM 2246 C CA . THR A 1 276 ? 9.376 12.382 -1.996 1.00 93.50 276 THR A CA 1
ATOM 2247 C C . THR A 1 276 ? 8.736 12.068 -3.342 1.00 93.50 276 THR A C 1
ATOM 2249 O O . THR A 1 276 ? 8.785 12.896 -4.250 1.00 93.50 276 THR A O 1
ATOM 2252 N N . VAL A 1 277 ? 8.107 10.900 -3.461 1.00 93.81 277 VAL A N 1
ATOM 2253 C CA . VAL A 1 277 ? 7.297 10.514 -4.621 1.00 93.81 277 VAL A CA 1
ATOM 2254 C C . VAL A 1 277 ? 5.806 10.682 -4.339 1.00 93.81 277 VAL A C 1
ATOM 2256 O O . VAL A 1 277 ? 5.375 10.642 -3.182 1.00 93.81 277 VAL A O 1
ATOM 2259 N N . LEU A 1 278 ? 5.017 10.932 -5.390 1.00 90.00 278 LEU A N 1
ATOM 2260 C CA . LEU A 1 278 ? 3.572 11.219 -5.312 1.00 90.00 278 LEU A CA 1
ATOM 2261 C C . LEU A 1 278 ? 3.219 12.386 -4.358 1.00 90.00 278 LEU A C 1
ATOM 2263 O O . LEU A 1 278 ? 2.083 12.526 -3.918 1.00 90.00 278 LEU A O 1
ATOM 2267 N N . GLY A 1 279 ? 4.204 13.210 -3.973 1.00 89.38 279 GLY A N 1
ATOM 2268 C CA . GLY A 1 279 ? 4.050 14.245 -2.943 1.00 89.38 279 GLY A CA 1
ATOM 2269 C C . GLY A 1 279 ? 3.749 13.716 -1.531 1.00 89.38 279 GLY A C 1
ATOM 2270 O O . GLY A 1 279 ? 3.401 14.510 -0.660 1.00 89.38 279 GLY A O 1
ATOM 2271 N N . LYS A 1 280 ? 3.871 12.403 -1.299 1.00 87.81 280 LYS A N 1
ATOM 2272 C CA . LYS A 1 280 ? 3.395 11.725 -0.083 1.00 87.81 280 LYS A CA 1
ATOM 2273 C C . LYS A 1 280 ? 4.430 10.789 0.534 1.00 87.81 280 LYS A C 1
ATOM 2275 O O . LYS A 1 280 ? 4.583 10.776 1.752 1.00 87.81 280 LYS A O 1
ATOM 2280 N N . TYR A 1 281 ? 5.135 10.017 -0.288 1.00 82.62 281 TYR A N 1
ATOM 2281 C CA . TYR A 1 281 ? 6.002 8.937 0.180 1.00 82.62 281 TYR A CA 1
ATOM 2282 C C . TYR A 1 281 ? 7.461 9.357 0.108 1.00 82.62 281 TYR A C 1
ATOM 2284 O O . TYR A 1 281 ? 7.968 9.644 -0.970 1.00 82.62 281 TYR A O 1
ATOM 2292 N N . GLU A 1 282 ? 8.148 9.402 1.244 1.00 88.00 282 GLU A N 1
ATOM 2293 C CA . GLU A 1 282 ? 9.597 9.596 1.270 1.00 88.00 282 GLU A CA 1
ATOM 2294 C C . GLU A 1 282 ? 10.294 8.240 1.109 1.00 88.00 282 GLU A C 1
ATOM 2296 O O . GLU A 1 282 ? 10.056 7.326 1.906 1.00 88.00 282 GLU A O 1
ATOM 2301 N N . ILE A 1 283 ? 11.135 8.134 0.078 1.00 88.06 283 ILE A N 1
ATOM 2302 C CA . ILE A 1 283 ? 11.749 6.881 -0.368 1.00 88.06 283 ILE A CA 1
ATOM 2303 C C . ILE A 1 283 ? 13.267 7.007 -0.504 1.00 88.06 283 ILE A C 1
ATOM 2305 O O . ILE A 1 283 ? 13.794 8.095 -0.778 1.00 88.06 283 ILE A O 1
ATOM 2309 N N . ASP A 1 284 ? 13.950 5.873 -0.378 1.00 91.06 284 ASP A N 1
ATOM 2310 C CA . ASP A 1 284 ? 15.396 5.755 -0.563 1.00 91.06 284 ASP A CA 1
ATOM 2311 C C . ASP A 1 284 ? 15.757 5.228 -1.970 1.00 91.06 284 ASP A C 1
ATOM 2313 O O . ASP A 1 284 ? 15.181 4.258 -2.473 1.00 91.06 284 ASP A O 1
ATOM 2317 N N . TYR A 1 285 ? 16.758 5.852 -2.596 1.00 95.06 285 TYR A N 1
ATOM 2318 C CA . TYR A 1 285 ? 17.424 5.387 -3.815 1.00 95.06 285 TYR A CA 1
ATOM 2319 C C . TYR A 1 285 ? 18.810 4.842 -3.477 1.00 95.06 285 TYR A C 1
ATOM 2321 O O . TYR A 1 285 ? 19.540 5.433 -2.683 1.00 95.06 285 TYR A O 1
ATOM 2329 N N . PHE A 1 286 ? 19.214 3.772 -4.156 1.00 95.69 286 PHE A N 1
ATOM 2330 C CA . PHE A 1 286 ? 20.493 3.088 -3.998 1.00 95.69 286 PHE A CA 1
ATOM 2331 C C . PHE A 1 286 ? 21.218 3.006 -5.339 1.00 95.69 286 PHE A C 1
ATOM 2333 O O . PHE A 1 286 ? 20.616 2.626 -6.340 1.00 95.69 286 PHE A O 1
ATOM 2340 N N . GLN A 1 287 ? 22.516 3.307 -5.361 1.00 97.38 287 GLN A N 1
ATOM 2341 C CA . GLN A 1 287 ? 23.361 3.230 -6.550 1.00 97.38 287 GLN A CA 1
ATOM 2342 C C . GLN A 1 287 ? 24.361 2.079 -6.439 1.00 97.38 287 GLN A C 1
ATOM 2344 O O . GLN A 1 287 ? 25.117 1.964 -5.473 1.00 97.38 287 GLN A O 1
ATOM 2349 N N . CYS A 1 288 ? 24.388 1.224 -7.459 1.00 97.44 288 CYS A N 1
ATOM 2350 C CA . CYS A 1 288 ? 25.340 0.128 -7.564 1.00 97.44 288 CYS A CA 1
ATOM 2351 C C . CYS A 1 288 ? 26.783 0.635 -7.679 1.00 97.44 288 CYS A C 1
ATOM 2353 O O . CYS A 1 288 ? 27.084 1.440 -8.558 1.00 97.44 288 CYS A O 1
ATOM 2355 N N . SER A 1 289 ? 27.691 0.098 -6.859 1.00 95.50 289 SER A N 1
ATOM 2356 C CA . SER A 1 289 ? 29.114 0.463 -6.901 1.00 95.50 289 SER A CA 1
ATOM 2357 C C . SER A 1 289 ? 29.864 -0.072 -8.120 1.00 95.50 289 SER A C 1
ATOM 2359 O O . SER A 1 289 ? 30.937 0.433 -8.438 1.00 95.50 289 SER A O 1
ATOM 2361 N N . ASP A 1 290 ? 29.324 -1.086 -8.800 1.00 96.50 290 ASP A N 1
ATOM 2362 C CA . ASP A 1 290 ? 29.943 -1.663 -9.991 1.00 96.50 290 ASP A CA 1
ATOM 2363 C C . ASP A 1 290 ? 29.323 -1.110 -11.278 1.00 96.50 290 ASP A C 1
ATOM 2365 O O . ASP A 1 290 ? 30.001 -0.450 -12.066 1.00 96.50 290 ASP A O 1
ATOM 2369 N N . CYS A 1 291 ? 28.032 -1.358 -11.520 1.00 96.25 291 CYS A N 1
ATOM 2370 C CA . CYS A 1 291 ? 27.393 -0.960 -12.776 1.00 96.25 291 CYS A CA 1
ATOM 2371 C C . CYS A 1 291 ? 26.771 0.443 -12.754 1.00 96.25 291 CYS A C 1
ATOM 2373 O O . CYS A 1 291 ? 26.320 0.908 -13.795 1.00 96.25 291 CYS A O 1
ATOM 2375 N N . GLY A 1 292 ? 26.725 1.127 -11.607 1.00 97.00 292 GLY A N 1
ATOM 2376 C CA . GLY A 1 292 ? 26.152 2.473 -11.483 1.00 97.00 292 GLY A CA 1
ATOM 2377 C C . GLY A 1 292 ? 24.626 2.553 -11.607 1.00 97.00 292 GLY A C 1
ATOM 2378 O O . GLY A 1 292 ? 24.087 3.648 -11.477 1.00 97.00 292 GLY A O 1
ATOM 2379 N N . PHE A 1 293 ? 23.939 1.426 -11.843 1.00 98.00 293 PHE A N 1
ATOM 2380 C CA . PHE A 1 293 ? 22.476 1.325 -11.842 1.00 98.00 293 PHE A CA 1
ATOM 2381 C C . PHE A 1 293 ? 21.900 1.887 -10.546 1.00 98.00 293 PHE A C 1
ATOM 2383 O O . PHE A 1 293 ? 22.393 1.546 -9.465 1.00 98.00 293 PHE A O 1
ATOM 2390 N N . ILE A 1 294 ? 20.864 2.712 -10.662 1.00 98.19 294 ILE A N 1
ATOM 2391 C CA . ILE A 1 294 ? 20.139 3.245 -9.515 1.00 98.19 294 ILE A CA 1
ATOM 2392 C C . ILE A 1 294 ? 18.794 2.528 -9.414 1.00 98.19 294 ILE A C 1
ATOM 2394 O O . ILE A 1 294 ? 18.099 2.342 -10.408 1.00 98.19 294 ILE A O 1
ATOM 2398 N N . GLN A 1 295 ? 18.438 2.126 -8.202 1.00 97.00 295 GLN A N 1
ATOM 2399 C CA . GLN A 1 295 ? 17.183 1.458 -7.873 1.00 97.00 295 GLN A CA 1
ATOM 2400 C C . GLN A 1 295 ? 16.605 2.045 -6.597 1.00 97.00 295 GLN A C 1
ATOM 2402 O O . GLN A 1 295 ? 17.352 2.531 -5.752 1.00 97.00 295 GLN A O 1
ATOM 2407 N N . THR A 1 296 ? 15.299 1.954 -6.414 1.00 94.75 296 THR A N 1
ATOM 2408 C CA . THR A 1 296 ? 14.684 2.279 -5.124 1.00 94.75 296 THR A CA 1
ATOM 2409 C C . THR A 1 296 ? 14.824 1.131 -4.118 1.00 94.75 296 THR A C 1
ATOM 2411 O O . THR A 1 296 ? 15.227 0.011 -4.467 1.00 94.75 296 THR A O 1
ATOM 2414 N N . GLU A 1 297 ? 14.442 1.393 -2.866 1.00 86.38 297 GLU A N 1
ATOM 2415 C CA . GLU A 1 297 ? 13.966 0.347 -1.950 1.00 86.38 297 GLU A CA 1
ATOM 2416 C C . GLU A 1 297 ? 12.763 -0.426 -2.530 1.00 86.38 297 GLU A C 1
ATOM 2418 O O . GLU A 1 297 ? 12.299 -0.146 -3.642 1.00 86.38 297 GLU A O 1
ATOM 2423 N N . GLU A 1 298 ? 12.268 -1.425 -1.793 1.00 85.31 298 GLU A N 1
ATOM 2424 C CA . GLU A 1 298 ? 11.081 -2.172 -2.213 1.00 85.31 298 GLU A CA 1
ATOM 2425 C C . GLU A 1 298 ? 9.890 -1.211 -2.368 1.00 85.31 298 GLU A C 1
ATOM 2427 O O . GLU A 1 298 ? 9.529 -0.535 -1.399 1.00 85.31 298 GLU A O 1
ATOM 2432 N N . PRO A 1 299 ? 9.305 -1.085 -3.572 1.00 88.12 299 PRO A N 1
ATOM 2433 C CA . PRO A 1 299 ? 8.514 0.089 -3.903 1.00 88.12 299 PRO A CA 1
ATOM 2434 C C . PRO A 1 299 ? 7.045 -0.055 -3.479 1.00 88.12 299 PRO A C 1
ATOM 2436 O O . PRO A 1 299 ? 6.140 -0.236 -4.294 1.00 88.12 299 PRO A O 1
ATOM 2439 N N . TYR A 1 300 ? 6.811 0.054 -2.170 1.00 83.00 300 TYR A N 1
ATOM 2440 C CA . TYR A 1 300 ? 5.520 -0.144 -1.496 1.00 83.00 300 TYR A CA 1
ATOM 2441 C C . TYR A 1 300 ? 4.401 0.831 -1.918 1.00 83.00 300 TYR A C 1
ATOM 2443 O O . TYR A 1 300 ? 3.243 0.615 -1.579 1.00 83.00 300 TYR A O 1
ATOM 2451 N N . TRP A 1 301 ? 4.721 1.904 -2.648 1.00 90.69 301 TRP A N 1
ATOM 2452 C CA . TRP A 1 301 ? 3.757 2.905 -3.129 1.00 90.69 301 TRP A CA 1
ATOM 2453 C C . TRP A 1 301 ? 3.241 2.638 -4.552 1.00 90.69 301 TRP A C 1
ATOM 2455 O O . TRP A 1 301 ? 2.357 3.357 -5.020 1.00 90.69 301 TRP A O 1
ATOM 2465 N N . LEU A 1 302 ? 3.798 1.657 -5.279 1.00 87.25 302 LEU A N 1
ATOM 2466 C CA . LEU A 1 302 ? 3.498 1.490 -6.707 1.00 87.25 302 LEU A CA 1
ATOM 2467 C C . LEU A 1 302 ? 2.033 1.177 -6.997 1.00 87.25 302 LEU A C 1
ATOM 2469 O O . LEU A 1 302 ? 1.553 1.551 -8.061 1.00 87.25 302 LEU A O 1
ATOM 2473 N N . GLU A 1 303 ? 1.314 0.538 -6.077 1.00 86.81 303 GLU A N 1
ATOM 2474 C CA . GLU A 1 303 ? -0.123 0.306 -6.247 1.00 86.81 303 GLU A CA 1
ATOM 2475 C C . GLU A 1 303 ? -0.886 1.629 -6.436 1.00 86.81 303 GLU A C 1
ATOM 2477 O O . GLU A 1 303 ? -1.679 1.759 -7.368 1.00 86.81 303 GLU A O 1
ATOM 2482 N N . GLU A 1 304 ? -0.565 2.656 -5.639 1.00 86.50 304 GLU A N 1
ATOM 2483 C CA . GLU A 1 304 ? -1.118 4.003 -5.814 1.00 86.50 304 GLU A CA 1
ATOM 2484 C C . GLU A 1 304 ? -0.618 4.639 -7.119 1.00 86.50 304 GLU A C 1
ATOM 2486 O O . GLU A 1 304 ? -1.414 5.205 -7.873 1.00 86.50 304 GLU A O 1
ATOM 2491 N N . ALA A 1 305 ? 0.676 4.493 -7.431 1.00 88.06 305 ALA A N 1
ATOM 2492 C CA . ALA A 1 305 ? 1.276 5.043 -8.650 1.00 88.06 305 ALA A CA 1
ATOM 2493 C C . ALA A 1 305 ? 0.654 4.472 -9.941 1.00 88.06 305 ALA A C 1
ATOM 2495 O O . ALA A 1 305 ? 0.616 5.164 -10.956 1.00 88.06 305 ALA A O 1
ATOM 2496 N N . TYR A 1 306 ? 0.149 3.235 -9.911 1.00 86.25 306 TYR A N 1
ATOM 2497 C CA . TYR A 1 306 ? -0.527 2.574 -11.034 1.00 86.25 306 TYR A CA 1
ATOM 2498 C C . TYR A 1 306 ? -2.059 2.636 -10.972 1.00 86.25 306 TYR A C 1
ATOM 2500 O O . TYR A 1 306 ? -2.714 2.111 -11.872 1.00 86.25 306 TYR A O 1
ATOM 2508 N N . SER A 1 307 ? -2.649 3.331 -9.989 1.00 83.94 307 SER A N 1
ATOM 2509 C CA . SER A 1 307 ? -4.101 3.597 -9.961 1.00 83.94 307 SER A CA 1
ATOM 2510 C C . SER A 1 307 ? -4.594 4.307 -11.232 1.00 83.94 307 SER A C 1
ATOM 2512 O O . SER A 1 307 ? -5.741 4.141 -11.649 1.00 83.94 307 SER A O 1
ATOM 2514 N N . GLN A 1 308 ? -3.699 5.049 -11.891 1.00 77.12 308 GLN A N 1
ATOM 2515 C CA . GLN A 1 308 ? -3.829 5.498 -13.270 1.00 77.12 308 GLN A CA 1
ATOM 2516 C C . GLN A 1 308 ? -2.607 5.019 -14.059 1.00 77.12 308 GLN A C 1
ATOM 2518 O O . GLN A 1 308 ? -1.504 5.526 -13.871 1.00 77.12 308 GLN A O 1
ATOM 2523 N N . ALA A 1 309 ? -2.800 4.045 -14.955 1.00 78.38 309 ALA A N 1
ATOM 2524 C CA . ALA A 1 309 ? -1.705 3.412 -15.698 1.00 78.38 309 ALA A CA 1
ATOM 2525 C C . ALA A 1 309 ? -0.878 4.402 -16.537 1.00 78.38 309 ALA A C 1
ATOM 2527 O O . ALA A 1 309 ? 0.328 4.238 -16.674 1.00 78.38 309 ALA A O 1
ATOM 2528 N N . ILE A 1 310 ? -1.520 5.445 -17.069 1.00 78.44 310 ILE A N 1
ATOM 2529 C CA . ILE A 1 310 ? -0.858 6.552 -17.761 1.00 78.44 310 ILE A CA 1
ATOM 2530 C C . ILE A 1 310 ? -1.164 7.828 -16.988 1.00 78.44 310 ILE A C 1
ATOM 2532 O O . ILE A 1 310 ? -2.331 8.196 -16.830 1.00 78.44 310 ILE A O 1
ATOM 2536 N N . SER A 1 311 ? -0.112 8.502 -16.525 1.00 76.12 311 SER A N 1
ATOM 2537 C CA . SER A 1 311 ? -0.248 9.748 -15.775 1.00 76.12 311 SER A CA 1
ATOM 2538 C C . SER A 1 311 ? -0.917 10.831 -16.622 1.00 76.12 311 SER A C 1
ATOM 2540 O O . SER A 1 311 ? -0.518 11.081 -17.760 1.00 76.12 311 SER A O 1
ATOM 2542 N N . ALA A 1 312 ? -1.860 11.568 -16.028 1.00 75.06 312 ALA A N 1
ATOM 2543 C CA . ALA A 1 312 ? -2.440 12.767 -16.637 1.00 75.06 312 ALA A CA 1
ATOM 2544 C C . ALA A 1 312 ? -1.394 13.859 -16.948 1.00 75.06 312 ALA A C 1
ATOM 2546 O O . ALA A 1 312 ? -1.665 14.773 -17.726 1.00 75.06 312 ALA A O 1
ATOM 2547 N N . SER A 1 313 ? -0.198 13.776 -16.352 1.00 73.75 313 SER A N 1
ATOM 2548 C CA . SER A 1 313 ? 0.922 14.674 -16.640 1.00 73.75 313 SER A CA 1
ATOM 2549 C C . SER A 1 313 ? 1.735 14.281 -17.882 1.00 73.75 313 SER A C 1
ATOM 2551 O O . SER A 1 313 ? 2.622 15.041 -18.274 1.00 73.75 313 SER A O 1
ATOM 2553 N N . ASP A 1 314 ? 1.487 13.117 -18.496 1.00 81.25 314 ASP A N 1
ATOM 2554 C CA . ASP A 1 314 ? 2.177 12.706 -19.722 1.00 81.25 314 ASP A CA 1
ATOM 2555 C C . ASP A 1 314 ? 1.600 13.431 -20.947 1.00 81.25 314 ASP A C 1
ATOM 2557 O O . ASP A 1 314 ? 0.633 13.010 -21.583 1.00 81.25 314 ASP A O 1
ATOM 2561 N N . VAL A 1 315 ? 2.246 14.539 -21.303 1.00 85.06 315 VAL A N 1
ATOM 2562 C CA . VAL A 1 315 ? 1.926 15.333 -22.499 1.00 85.06 315 VAL A CA 1
ATOM 2563 C C . VAL A 1 315 ? 2.644 14.841 -23.765 1.00 85.06 315 VAL A C 1
ATOM 2565 O O . VAL A 1 315 ? 2.446 15.395 -24.847 1.00 85.06 315 VAL A O 1
ATOM 2568 N N . GLY A 1 316 ? 3.509 13.828 -23.650 1.00 86.94 316 GLY A N 1
ATOM 2569 C CA . GLY A 1 316 ? 4.387 13.345 -24.718 1.00 86.94 316 GLY A CA 1
ATOM 2570 C C . GLY A 1 316 ? 3.854 12.134 -25.483 1.00 86.94 316 GLY A C 1
ATOM 2571 O O . GLY A 1 316 ? 4.353 11.851 -26.576 1.00 86.94 316 GLY A O 1
ATOM 2572 N N . LEU A 1 317 ? 2.834 11.451 -24.952 1.00 88.88 317 LEU A N 1
ATOM 2573 C CA . LEU A 1 317 ? 2.360 10.139 -25.407 1.00 88.88 317 LEU A CA 1
ATOM 2574 C C . LEU A 1 317 ? 2.224 10.003 -26.933 1.00 88.88 317 LEU A C 1
ATOM 2576 O O . LEU A 1 317 ? 2.818 9.100 -27.526 1.00 88.88 317 LEU A O 1
ATOM 2580 N N . ILE A 1 318 ? 1.489 10.903 -27.597 1.00 92.62 318 ILE A N 1
ATOM 2581 C CA . ILE A 1 318 ? 1.254 10.813 -29.052 1.00 92.62 318 ILE A CA 1
ATOM 2582 C C . ILE A 1 318 ? 2.543 11.084 -29.839 1.00 92.62 318 ILE A C 1
ATOM 2584 O O . ILE A 1 318 ? 2.906 10.318 -30.731 1.00 92.62 318 ILE A O 1
ATOM 2588 N N . CYS A 1 319 ? 3.256 12.166 -29.512 1.00 93.25 319 CYS A N 1
ATOM 2589 C CA . CYS A 1 319 ? 4.482 12.558 -30.212 1.00 93.25 319 CYS A CA 1
ATOM 2590 C C . CYS A 1 319 ? 5.556 11.463 -30.118 1.00 93.25 319 CYS A C 1
ATOM 2592 O O . CYS A 1 319 ? 6.195 11.127 -31.118 1.00 93.25 319 CYS A O 1
ATOM 2594 N N . ARG A 1 320 ? 5.709 10.862 -28.933 1.00 93.12 320 ARG A N 1
ATOM 2595 C CA . ARG A 1 320 ? 6.632 9.753 -28.680 1.00 93.12 320 ARG A CA 1
ATOM 2596 C C . ARG A 1 320 ? 6.281 8.530 -29.530 1.00 93.12 320 ARG A C 1
ATOM 2598 O O . ARG A 1 320 ? 7.150 8.035 -30.243 1.00 93.12 320 ARG A O 1
ATOM 2605 N N . ASN A 1 321 ? 5.008 8.127 -29.571 1.00 95.38 321 ASN A N 1
ATOM 2606 C CA . ASN A 1 321 ? 4.533 7.035 -30.432 1.00 95.38 321 ASN A CA 1
ATOM 2607 C C . ASN A 1 321 ? 4.823 7.280 -31.927 1.00 95.38 321 ASN A C 1
ATOM 2609 O O . ASN A 1 321 ? 5.286 6.385 -32.633 1.00 95.38 321 ASN A O 1
ATOM 2613 N N . LEU A 1 322 ? 4.613 8.499 -32.434 1.00 95.69 322 LEU A N 1
ATOM 2614 C CA . LEU A 1 322 ? 4.901 8.837 -33.838 1.00 95.69 322 LEU A CA 1
ATOM 2615 C C . LEU A 1 322 ? 6.401 8.773 -34.169 1.00 95.69 322 LEU A C 1
ATOM 2617 O O . LEU A 1 322 ? 6.798 8.285 -35.233 1.00 95.69 322 LEU A O 1
ATOM 2621 N N . ARG A 1 323 ? 7.253 9.246 -33.256 1.00 94.25 323 ARG A N 1
ATOM 2622 C CA . ARG A 1 323 ? 8.713 9.194 -33.422 1.00 94.25 323 ARG A CA 1
ATOM 2623 C C . ARG A 1 323 ? 9.231 7.758 -33.377 1.00 94.25 323 ARG A C 1
ATOM 2625 O O . ARG A 1 323 ? 9.970 7.348 -34.272 1.00 94.25 323 ARG A O 1
ATOM 2632 N N . LEU A 1 324 ? 8.805 6.992 -32.377 1.00 94.88 324 LEU A N 1
ATOM 2633 C CA . LEU A 1 324 ? 9.257 5.618 -32.168 1.00 94.88 324 LEU A CA 1
ATOM 2634 C C . LEU A 1 324 ? 8.705 4.659 -33.226 1.00 94.88 324 LEU A C 1
ATOM 2636 O O . LEU A 1 324 ? 9.456 3.820 -33.712 1.00 94.88 324 LEU A O 1
ATOM 2640 N N . SER A 1 325 ? 7.463 4.838 -33.691 1.00 96.25 325 SER A N 1
ATOM 2641 C CA . SER A 1 325 ? 6.950 4.081 -34.846 1.00 96.25 325 SER A CA 1
ATOM 2642 C C . SER A 1 325 ? 7.754 4.363 -36.113 1.00 96.25 325 SER A C 1
ATOM 2644 O O . SER A 1 325 ? 8.033 3.450 -36.880 1.00 96.25 325 SER A O 1
ATOM 2646 N N . THR A 1 326 ? 8.186 5.605 -36.348 1.00 95.06 326 THR A N 1
ATOM 2647 C CA . THR A 1 326 ? 9.037 5.928 -37.506 1.00 95.06 326 THR A CA 1
ATOM 2648 C C . THR A 1 326 ? 10.374 5.190 -37.444 1.00 95.06 326 THR A C 1
ATOM 2650 O O . THR A 1 326 ? 10.781 4.591 -38.442 1.00 95.06 326 THR A O 1
ATOM 2653 N N . LEU A 1 327 ? 11.015 5.165 -36.272 1.00 92.31 327 LEU A N 1
ATOM 2654 C CA . LEU A 1 327 ? 12.231 4.386 -36.047 1.00 92.31 327 LEU A CA 1
ATOM 2655 C C . LEU A 1 327 ? 11.986 2.880 -36.231 1.00 92.31 327 LEU A C 1
ATOM 2657 O O . LEU A 1 327 ? 12.725 2.232 -36.969 1.00 92.31 327 LEU A O 1
ATOM 2661 N N . ALA A 1 328 ? 10.943 2.333 -35.602 1.00 94.69 328 ALA A N 1
ATOM 2662 C CA . ALA A 1 328 ? 10.613 0.913 -35.673 1.00 94.69 328 ALA A CA 1
ATOM 2663 C C . ALA A 1 328 ? 10.341 0.468 -37.117 1.00 94.69 328 ALA A C 1
ATOM 2665 O O . ALA A 1 328 ? 10.928 -0.511 -37.562 1.00 94.69 328 ALA A O 1
ATOM 2666 N N . LYS A 1 329 ? 9.546 1.226 -37.889 1.00 94.81 329 LYS A N 1
ATOM 2667 C CA . LYS A 1 329 ? 9.305 0.957 -39.321 1.00 94.81 329 LYS A CA 1
ATOM 2668 C C . LYS A 1 329 ? 10.604 0.894 -40.111 1.00 94.81 329 LYS A C 1
ATOM 2670 O O . LYS A 1 329 ? 10.796 -0.027 -40.899 1.00 94.81 329 LYS A O 1
ATOM 2675 N N . TYR A 1 330 ? 11.488 1.871 -39.902 1.00 91.44 330 TYR A N 1
ATOM 2676 C CA . TYR A 1 330 ? 12.773 1.916 -40.591 1.00 91.44 330 TYR A CA 1
ATOM 2677 C C . TYR A 1 330 ? 13.626 0.688 -40.258 1.00 91.44 330 TYR A C 1
ATOM 2679 O O . TYR A 1 330 ? 14.165 0.054 -41.164 1.00 91.44 330 TYR A O 1
ATOM 2687 N N . LEU A 1 331 ? 13.725 0.331 -38.976 1.00 90.12 331 LEU A N 1
ATOM 2688 C CA . LEU A 1 331 ? 14.512 -0.818 -38.544 1.00 90.12 331 LEU A CA 1
ATOM 2689 C C . LEU A 1 331 ? 13.936 -2.129 -39.080 1.00 90.12 331 LEU A C 1
ATOM 2691 O O . LEU A 1 331 ? 14.671 -2.920 -39.663 1.00 90.12 331 LEU A O 1
ATOM 2695 N N . ILE A 1 332 ? 12.625 -2.325 -38.938 1.00 93.00 332 ILE A N 1
ATOM 2696 C CA . ILE A 1 332 ? 11.934 -3.531 -39.393 1.00 93.00 332 ILE A CA 1
ATOM 2697 C C . ILE A 1 332 ? 12.111 -3.725 -40.896 1.00 93.00 332 ILE A C 1
ATOM 2699 O O . ILE A 1 332 ? 12.530 -4.792 -41.324 1.00 93.00 332 ILE A O 1
ATOM 2703 N N . PHE A 1 333 ? 11.849 -2.690 -41.696 1.00 90.38 333 PHE A N 1
ATOM 2704 C CA . PHE A 1 333 ? 11.907 -2.804 -43.153 1.00 90.38 333 PHE A CA 1
ATOM 2705 C C . PHE A 1 333 ? 13.308 -3.154 -43.676 1.00 90.38 333 PHE A C 1
ATOM 2707 O O . PHE A 1 333 ? 13.430 -3.876 -44.662 1.00 90.38 333 PHE A O 1
ATOM 2714 N N . ASN A 1 334 ? 14.360 -2.635 -43.035 1.00 86.12 334 ASN A N 1
ATOM 2715 C CA . ASN A 1 334 ? 15.731 -2.776 -43.531 1.00 86.12 334 ASN A CA 1
ATOM 2716 C C . ASN A 1 334 ? 16.503 -3.951 -42.915 1.00 86.12 334 ASN A C 1
ATOM 2718 O O . ASN A 1 334 ? 17.453 -4.421 -43.539 1.00 86.12 334 ASN A O 1
ATOM 2722 N N . PHE A 1 335 ? 16.147 -4.408 -41.709 1.00 85.44 335 PHE A N 1
ATOM 2723 C CA . PHE A 1 335 ? 16.982 -5.348 -40.943 1.00 85.44 335 PHE A CA 1
ATOM 2724 C C . PHE A 1 335 ? 16.256 -6.592 -40.423 1.00 85.44 335 PHE A C 1
ATOM 2726 O O . PHE A 1 335 ? 16.919 -7.482 -39.893 1.00 85.44 335 PHE A O 1
ATOM 2733 N N . PHE A 1 336 ? 14.936 -6.674 -40.578 1.00 89.50 336 PHE A N 1
ATOM 2734 C CA . PHE A 1 336 ? 14.122 -7.790 -40.100 1.00 89.50 336 PHE A CA 1
ATOM 2735 C C . PHE A 1 336 ? 13.225 -8.331 -41.218 1.00 89.50 336 PHE A C 1
ATOM 2737 O O . PHE A 1 336 ? 13.032 -7.681 -42.250 1.00 89.50 336 PHE A O 1
ATOM 2744 N N . ASP A 1 337 ? 12.649 -9.520 -41.023 1.00 91.88 337 ASP A N 1
ATOM 2745 C CA . ASP A 1 337 ? 11.555 -9.970 -41.888 1.00 91.88 337 ASP A CA 1
ATOM 2746 C C . ASP A 1 337 ? 10.318 -9.093 -41.648 1.00 91.88 337 ASP A C 1
ATOM 2748 O O . ASP A 1 337 ? 9.576 -9.284 -40.687 1.00 91.88 337 ASP A O 1
ATOM 2752 N N . HIS A 1 338 ? 10.086 -8.115 -42.526 1.00 92.25 338 HIS A N 1
ATOM 2753 C CA . HIS A 1 338 ? 8.953 -7.193 -42.427 1.00 92.25 338 HIS A CA 1
ATOM 2754 C C . HIS A 1 338 ? 7.580 -7.868 -42.585 1.00 92.25 338 HIS A C 1
ATOM 2756 O O . HIS A 1 338 ? 6.577 -7.240 -42.252 1.00 92.25 338 HIS A O 1
ATOM 2762 N N . ASN A 1 339 ? 7.524 -9.123 -43.055 1.00 93.62 339 ASN A N 1
ATOM 2763 C CA . ASN A 1 339 ? 6.303 -9.942 -43.061 1.00 93.62 339 ASN A CA 1
ATOM 2764 C C . ASN A 1 339 ? 6.146 -10.780 -41.780 1.00 93.62 339 ASN A C 1
ATOM 2766 O O . ASN A 1 339 ? 5.167 -11.515 -41.636 1.00 93.62 339 ASN A O 1
ATOM 2770 N N . GLY A 1 340 ? 7.113 -10.693 -40.866 1.00 93.75 340 GLY A N 1
ATOM 2771 C CA . GLY A 1 340 ? 7.078 -11.335 -39.565 1.00 93.75 340 GLY A CA 1
ATOM 2772 C C . GLY A 1 340 ? 6.042 -10.718 -38.626 1.00 93.75 340 GLY A C 1
ATOM 2773 O O . GLY A 1 340 ? 5.378 -9.723 -38.925 1.00 93.75 340 GLY A O 1
ATOM 2774 N N . LYS A 1 341 ? 5.919 -11.331 -37.447 1.00 95.44 341 LYS A N 1
ATOM 2775 C CA . LYS A 1 341 ? 5.075 -10.828 -36.361 1.00 95.44 341 LYS A CA 1
ATOM 2776 C C . LYS A 1 341 ? 5.890 -9.954 -35.425 1.00 95.44 341 LYS A C 1
ATOM 2778 O O . LYS A 1 341 ? 7.031 -10.287 -35.098 1.00 95.44 341 LYS A O 1
ATOM 2783 N N . PHE A 1 342 ? 5.265 -8.907 -34.906 1.00 96.75 342 PHE A N 1
ATOM 2784 C CA . PHE A 1 342 ? 5.881 -7.978 -33.961 1.00 96.75 342 PHE A CA 1
ATOM 2785 C C . PHE A 1 342 ? 5.015 -7.814 -32.719 1.00 96.75 342 PHE A C 1
ATOM 2787 O O . PHE A 1 342 ? 3.799 -7.963 -32.785 1.00 96.75 342 PHE A O 1
ATOM 2794 N N . LEU A 1 343 ? 5.629 -7.504 -31.587 1.00 96.88 343 LEU A N 1
ATOM 2795 C CA . LEU A 1 343 ? 4.915 -7.284 -30.332 1.00 96.88 343 LEU A CA 1
ATOM 2796 C C . LEU A 1 343 ? 5.315 -5.940 -29.752 1.00 96.88 343 LEU A C 1
ATOM 2798 O O . LEU A 1 343 ? 6.504 -5.671 -29.643 1.00 96.88 343 LEU A O 1
ATOM 2802 N N . ASP A 1 344 ? 4.338 -5.155 -29.320 1.00 97.44 344 ASP A N 1
ATOM 2803 C CA . ASP A 1 344 ? 4.557 -4.019 -28.434 1.00 97.44 344 ASP A CA 1
ATOM 2804 C C . ASP A 1 344 ? 4.222 -4.417 -26.991 1.00 97.44 344 ASP A C 1
ATOM 2806 O O . ASP A 1 344 ? 3.062 -4.685 -26.660 1.00 97.44 344 ASP A O 1
ATOM 2810 N N . TYR A 1 345 ? 5.258 -4.533 -26.159 1.00 95.62 345 TYR A N 1
ATOM 2811 C CA . TYR A 1 345 ? 5.171 -4.926 -24.754 1.00 95.62 345 TYR A CA 1
ATOM 2812 C C . TYR A 1 345 ? 5.206 -3.684 -23.861 1.00 95.62 345 TYR A C 1
ATOM 2814 O O . TYR A 1 345 ? 6.139 -2.888 -23.940 1.00 95.62 345 TYR A O 1
ATOM 2822 N N . GLY A 1 346 ? 4.205 -3.546 -22.992 1.00 94.31 346 GLY A N 1
ATOM 2823 C CA . GLY A 1 346 ? 3.895 -2.276 -22.333 1.00 94.31 346 GLY A CA 1
ATOM 2824 C C . GLY A 1 346 ? 3.265 -1.280 -23.309 1.00 94.31 346 GLY A C 1
ATOM 2825 O O . GLY A 1 346 ? 3.586 -0.097 -23.290 1.00 94.31 346 GLY A O 1
ATOM 2826 N N . GLY A 1 347 ? 2.414 -1.770 -24.219 1.00 93.81 347 GLY A N 1
ATOM 2827 C CA . GLY A 1 347 ? 1.898 -0.981 -25.341 1.00 93.81 347 GLY A CA 1
ATOM 2828 C C . GLY A 1 347 ? 0.885 0.113 -24.975 1.00 93.81 347 GLY A C 1
ATOM 2829 O O . GLY A 1 347 ? 0.285 0.720 -25.873 1.00 93.81 347 GLY A O 1
ATOM 2830 N N . GLY A 1 348 ? 0.625 0.352 -23.685 1.00 94.25 348 GLY A N 1
ATOM 2831 C CA . GLY A 1 348 ? -0.326 1.351 -23.206 1.00 94.25 348 GLY A CA 1
ATOM 2832 C C . GLY A 1 348 ? -1.708 1.145 -23.825 1.00 94.25 348 GLY A C 1
ATOM 2833 O O . GLY A 1 348 ? -2.178 0.019 -23.963 1.00 94.25 348 GLY A O 1
ATOM 2834 N N . TYR A 1 349 ? -2.337 2.219 -24.305 1.00 95.38 349 TYR A N 1
ATOM 2835 C CA . TYR A 1 349 ? -3.644 2.136 -24.972 1.00 95.38 349 TYR A CA 1
ATOM 2836 C C . TYR A 1 349 ? -3.631 1.432 -26.349 1.00 95.38 349 TYR A C 1
ATOM 2838 O O . TYR A 1 349 ? -4.673 1.351 -27.001 1.00 95.38 349 TYR A O 1
ATOM 2846 N N . GLY A 1 350 ? -2.477 0.954 -26.831 1.00 96.62 350 GLY A N 1
ATOM 2847 C CA . GLY A 1 350 ? -2.336 0.264 -28.120 1.00 96.62 350 GLY A CA 1
ATOM 2848 C C . GLY A 1 350 ? -2.129 1.187 -29.322 1.00 96.62 350 GLY A C 1
ATOM 2849 O O . GLY A 1 350 ? -2.310 0.773 -30.469 1.00 96.62 350 GLY A O 1
ATOM 2850 N N . LEU A 1 351 ? -1.755 2.449 -29.084 1.00 97.00 351 LEU A N 1
ATOM 2851 C CA . LEU A 1 351 ? -1.587 3.449 -30.141 1.00 97.00 351 LEU A CA 1
ATOM 2852 C C . LEU A 1 351 ? -0.450 3.087 -31.110 1.00 97.00 351 LEU A C 1
ATOM 2854 O O . LEU A 1 351 ? -0.651 3.171 -32.322 1.00 97.00 351 LEU A O 1
ATOM 2858 N N . LEU A 1 352 ? 0.714 2.655 -30.604 1.00 98.00 352 LEU A N 1
ATOM 2859 C CA . LEU A 1 352 ? 1.829 2.225 -31.454 1.00 98.00 352 LEU A CA 1
ATOM 2860 C C . LEU A 1 352 ? 1.397 1.075 -32.361 1.00 98.00 352 LEU A C 1
ATOM 2862 O O . LEU A 1 352 ? 1.596 1.138 -33.572 1.00 98.00 352 LEU A O 1
ATOM 2866 N N . VAL A 1 353 ? 0.762 0.055 -31.778 1.00 98.06 353 VAL A N 1
ATOM 2867 C CA . VAL A 1 353 ? 0.265 -1.122 -32.499 1.00 98.06 353 VAL A CA 1
ATOM 2868 C C . VAL A 1 353 ? -0.662 -0.693 -33.627 1.00 98.06 353 VAL A C 1
ATOM 2870 O O . VAL A 1 353 ? -0.449 -1.096 -34.768 1.00 98.06 353 VAL A O 1
ATOM 2873 N N . ARG A 1 354 ? -1.631 0.193 -33.363 1.00 98.00 354 ARG A N 1
ATOM 2874 C CA . ARG A 1 354 ? -2.519 0.709 -34.414 1.00 98.00 354 ARG A CA 1
ATOM 2875 C C . ARG A 1 354 ? -1.748 1.418 -35.530 1.00 98.00 354 ARG A C 1
ATOM 2877 O O . ARG A 1 354 ? -1.957 1.093 -36.693 1.00 98.00 354 ARG A O 1
ATOM 2884 N N . ILE A 1 355 ? -0.822 2.317 -35.188 1.00 98.19 355 ILE A N 1
ATOM 2885 C CA . ILE A 1 355 ? 0.004 3.040 -36.172 1.00 98.19 355 ILE A CA 1
ATOM 2886 C C . ILE A 1 355 ? 0.819 2.069 -37.039 1.00 98.19 355 ILE A C 1
ATOM 2888 O O . ILE A 1 355 ? 0.923 2.248 -38.253 1.00 98.19 355 ILE A O 1
ATOM 2892 N N . MET A 1 356 ? 1.418 1.046 -36.429 1.00 98.31 356 MET A N 1
ATOM 2893 C CA . MET A 1 356 ? 2.252 0.074 -37.137 1.00 98.31 356 MET A CA 1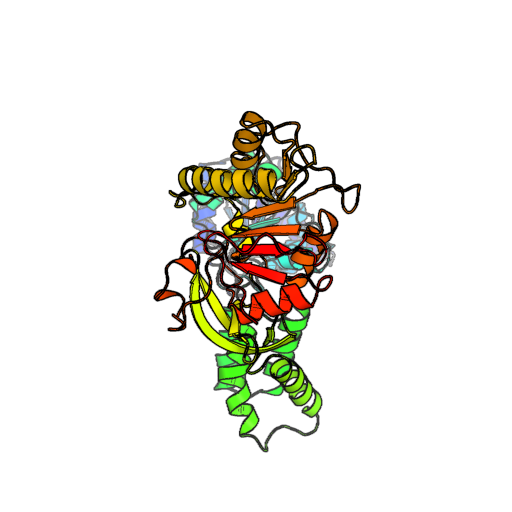
ATOM 2894 C C . MET A 1 356 ? 1.424 -0.850 -38.036 1.00 98.31 356 MET A C 1
ATOM 2896 O O . MET A 1 356 ? 1.851 -1.156 -39.150 1.00 98.31 356 MET A O 1
ATOM 2900 N N . ARG A 1 357 ? 0.218 -1.237 -37.603 1.00 97.25 357 ARG A N 1
ATOM 2901 C CA . ARG A 1 357 ? -0.718 -2.022 -38.421 1.00 97.25 357 ARG A CA 1
ATOM 2902 C C . ARG A 1 357 ? -1.262 -1.226 -39.603 1.00 97.25 357 ARG A C 1
ATOM 2904 O O . ARG A 1 357 ? -1.320 -1.765 -40.705 1.00 97.25 357 ARG A O 1
ATOM 2911 N N . ASP A 1 358 ? -1.571 0.056 -39.416 1.00 97.44 358 ASP A N 1
ATOM 2912 C CA . ASP A 1 358 ? -1.961 0.952 -40.515 1.00 97.44 358 ASP A CA 1
ATOM 2913 C C . ASP A 1 358 ? -0.828 1.110 -41.548 1.00 97.44 358 ASP A C 1
ATOM 2915 O O . ASP A 1 358 ? -1.080 1.302 -42.736 1.00 97.44 358 ASP A O 1
ATOM 2919 N N . ALA A 1 359 ? 0.429 0.976 -41.110 1.00 96.75 359 ALA A N 1
ATOM 2920 C CA . ALA A 1 359 ? 1.602 0.945 -41.980 1.00 96.75 359 ALA A CA 1
ATOM 2921 C C . ALA A 1 359 ? 1.883 -0.433 -42.621 1.00 96.75 359 ALA A C 1
ATOM 2923 O O . ALA A 1 359 ? 2.838 -0.547 -43.388 1.00 96.75 359 ALA A O 1
ATOM 2924 N N . GLY A 1 360 ? 1.069 -1.456 -42.339 1.00 97.06 360 GLY A N 1
ATOM 2925 C CA . GLY A 1 360 ? 1.137 -2.782 -42.962 1.00 97.06 360 GLY A CA 1
ATOM 2926 C C . GLY A 1 360 ? 1.917 -3.854 -42.192 1.00 97.06 360 GLY A C 1
ATOM 2927 O O . GLY A 1 360 ? 2.096 -4.943 -42.729 1.00 97.06 360 GLY A O 1
ATOM 2928 N N . PHE A 1 361 ? 2.368 -3.592 -40.961 1.00 97.75 361 PHE A N 1
ATOM 2929 C CA . PHE A 1 361 ? 3.113 -4.569 -40.151 1.00 97.75 361 PHE A CA 1
ATOM 2930 C C . PHE A 1 361 ? 2.187 -5.379 -39.227 1.00 97.75 361 PHE A C 1
ATOM 2932 O O . PHE A 1 361 ? 1.268 -4.817 -38.627 1.00 97.75 361 PHE A O 1
ATOM 2939 N N . ASP A 1 362 ? 2.446 -6.681 -39.040 1.00 96.94 362 ASP A N 1
ATOM 2940 C CA . ASP A 1 362 ? 1.632 -7.545 -38.165 1.00 96.94 362 ASP A CA 1
ATOM 2941 C C . ASP A 1 362 ? 2.016 -7.396 -36.678 1.00 96.94 362 ASP A C 1
ATOM 2943 O O . ASP A 1 362 ? 2.648 -8.268 -36.078 1.00 96.94 362 ASP A O 1
ATOM 2947 N N . PHE A 1 363 ? 1.669 -6.243 -36.093 1.00 97.44 363 PHE A N 1
ATOM 2948 C CA . PHE A 1 363 ? 1.899 -5.929 -34.678 1.00 97.44 363 PHE A CA 1
ATOM 2949 C C . PHE A 1 363 ? 0.789 -6.452 -33.763 1.00 97.44 363 PHE A C 1
ATOM 2951 O O . PHE A 1 363 ? -0.397 -6.338 -34.083 1.00 97.44 363 PHE A O 1
ATOM 2958 N N . TYR A 1 364 ? 1.198 -6.929 -32.592 1.00 97.12 364 TYR A N 1
ATOM 2959 C CA . TYR A 1 364 ? 0.355 -7.377 -31.488 1.00 97.12 364 TYR A CA 1
ATOM 2960 C C . TYR A 1 364 ? 0.627 -6.529 -30.245 1.00 97.12 364 TYR A C 1
ATOM 2962 O O . TYR A 1 364 ? 1.676 -5.894 -30.125 1.00 97.12 364 TYR A O 1
ATOM 2970 N N . TRP A 1 365 ? -0.327 -6.526 -29.322 1.00 96.62 365 TRP A N 1
ATOM 2971 C CA . TRP A 1 365 ? -0.332 -5.708 -28.116 1.00 96.62 365 TRP A CA 1
ATOM 2972 C C . TRP A 1 365 ? -0.217 -6.562 -26.851 1.00 96.62 365 TRP A C 1
ATOM 2974 O O . TRP A 1 365 ? -0.829 -7.627 -26.754 1.00 96.62 365 TRP A O 1
ATOM 2984 N N . SER A 1 366 ? 0.523 -6.076 -25.856 1.00 94.38 366 SER A N 1
ATOM 2985 C CA . SER A 1 366 ? 0.497 -6.603 -24.491 1.00 94.38 366 SER A CA 1
ATOM 2986 C C . SER A 1 366 ? 0.771 -5.485 -23.488 1.00 94.38 366 SER A C 1
ATOM 2988 O O . SER A 1 366 ? 1.814 -4.842 -23.559 1.00 94.38 366 SER A O 1
ATOM 2990 N N . ASP A 1 367 ? -0.102 -5.306 -22.501 1.00 93.25 367 ASP A N 1
ATOM 2991 C CA . ASP A 1 367 ? 0.128 -4.438 -21.343 1.00 93.25 367 ASP A CA 1
ATOM 2992 C C . ASP A 1 367 ? -0.547 -5.036 -20.099 1.00 93.25 367 ASP A C 1
ATOM 2994 O O . ASP A 1 367 ? -1.600 -5.667 -20.197 1.00 93.25 367 ASP A O 1
ATOM 2998 N N . LYS A 1 368 ? 0.079 -4.878 -18.929 1.00 90.38 368 LYS A N 1
ATOM 2999 C CA . LYS A 1 368 ? -0.440 -5.397 -17.655 1.00 90.38 368 LYS A CA 1
ATOM 3000 C C . LYS A 1 368 ? -1.395 -4.417 -16.971 1.00 90.38 368 LYS A C 1
ATOM 3002 O O . LYS A 1 368 ? -2.272 -4.850 -16.228 1.00 90.38 368 LYS A O 1
ATOM 3007 N N . PHE A 1 369 ? -1.188 -3.120 -17.169 1.00 89.19 369 PHE A N 1
ATOM 3008 C CA . PHE A 1 369 ? -1.827 -2.060 -16.393 1.00 89.19 369 PHE A CA 1
ATOM 3009 C C . PHE A 1 369 ? -2.786 -1.222 -17.236 1.00 89.19 369 PHE A C 1
ATOM 3011 O O . PHE A 1 369 ? -3.742 -0.663 -16.703 1.00 89.19 369 PHE A O 1
ATOM 3018 N N . CYS A 1 370 ? -2.549 -1.126 -18.543 1.00 90.50 370 CYS A N 1
ATOM 3019 C CA . CYS A 1 370 ? -3.344 -0.299 -19.434 1.00 90.50 370 CYS A CA 1
ATOM 3020 C C . CYS A 1 370 ? -4.421 -1.101 -20.178 1.00 90.50 370 CYS A C 1
ATOM 3022 O O . CYS A 1 370 ? -4.223 -2.257 -20.546 1.00 90.50 370 CYS A O 1
ATOM 3024 N N . GLN A 1 371 ? -5.565 -0.468 -20.441 1.00 92.25 371 GLN A N 1
ATOM 3025 C CA . GLN A 1 371 ? -6.600 -1.047 -21.294 1.00 92.25 371 GLN A CA 1
ATOM 3026 C C . GLN A 1 371 ? -6.203 -0.920 -22.768 1.00 92.25 371 GLN A C 1
ATOM 3028 O O . GLN A 1 371 ? -5.847 0.164 -23.223 1.00 92.25 371 GLN A O 1
ATOM 3033 N N . ASN A 1 372 ? -6.357 -1.988 -23.547 1.00 94.31 372 ASN A N 1
ATOM 3034 C CA . ASN A 1 372 ? -6.241 -1.912 -24.999 1.00 94.31 372 ASN A CA 1
ATOM 3035 C C . ASN A 1 372 ? -7.467 -1.196 -25.595 1.00 94.31 372 ASN A C 1
ATOM 3037 O O . ASN A 1 372 ? -8.570 -1.731 -25.533 1.00 94.31 372 ASN A O 1
ATOM 3041 N N . ILE A 1 373 ? -7.286 0.007 -26.147 1.00 96.12 373 ILE A N 1
ATOM 3042 C CA . ILE A 1 373 ? -8.372 0.803 -26.759 1.00 96.12 373 ILE A CA 1
ATOM 3043 C C . ILE A 1 373 ? -8.205 0.858 -28.279 1.00 96.12 373 ILE A C 1
ATOM 3045 O O . ILE A 1 373 ? -9.168 0.790 -29.036 1.00 96.12 373 ILE A O 1
ATOM 3049 N N . PHE A 1 374 ? -6.969 1.010 -28.758 1.00 96.50 374 PHE A N 1
ATOM 3050 C CA . PHE A 1 374 ? -6.709 1.223 -30.180 1.00 96.50 374 PHE A CA 1
ATOM 3051 C C . PHE A 1 374 ? -6.426 -0.067 -30.943 1.00 96.50 374 PHE A C 1
ATOM 3053 O O . PHE A 1 374 ? -6.542 -0.062 -32.167 1.00 96.50 374 PHE A O 1
ATOM 3060 N N . ALA A 1 375 ? -6.074 -1.168 -30.281 1.00 94.69 375 ALA A N 1
ATOM 3061 C CA . ALA A 1 375 ? -5.659 -2.411 -30.927 1.00 94.69 375 ALA A CA 1
ATOM 3062 C C . ALA A 1 375 ? -6.465 -3.633 -30.456 1.00 94.69 375 ALA A C 1
ATOM 3064 O O . ALA A 1 375 ? -5.924 -4.737 -30.425 1.00 94.69 375 ALA A O 1
ATOM 3065 N N . GLU A 1 376 ? -7.735 -3.448 -30.083 1.00 94.31 376 GLU A N 1
ATOM 3066 C CA . GLU A 1 376 ? -8.621 -4.540 -29.651 1.00 94.31 376 GLU A CA 1
ATOM 3067 C C . GLU A 1 376 ? -8.644 -5.694 -30.669 1.00 94.31 376 GLU A C 1
ATOM 3069 O O . GLU A 1 376 ? -8.779 -5.471 -31.879 1.00 94.31 376 GLU A O 1
ATOM 3074 N N . GLY A 1 377 ? -8.497 -6.925 -30.173 1.00 93.75 377 GLY A N 1
ATOM 3075 C CA . GLY A 1 377 ? -8.441 -8.146 -30.983 1.00 93.75 377 GLY A CA 1
ATOM 3076 C C . GLY A 1 377 ? -7.043 -8.508 -31.499 1.00 93.75 377 GLY A C 1
ATOM 3077 O O . GLY A 1 377 ? -6.900 -9.501 -32.214 1.00 93.75 377 GLY A O 1
ATOM 3078 N N . PHE A 1 378 ? -6.019 -7.721 -31.159 1.00 94.50 378 PHE A N 1
ATOM 3079 C CA . PHE A 1 378 ? -4.613 -7.987 -31.487 1.00 94.50 378 PHE A CA 1
ATOM 3080 C C . PHE A 1 378 ? -3.761 -8.246 -30.239 1.00 94.50 378 PHE A C 1
ATOM 3082 O O . PHE A 1 378 ? -2.563 -7.971 -30.231 1.00 94.50 378 PHE A O 1
ATOM 3089 N N . GLU A 1 379 ? -4.358 -8.765 -29.169 1.00 94.19 379 GLU A N 1
ATOM 3090 C CA . GLU A 1 379 ? -3.656 -9.130 -27.943 1.00 94.19 379 GLU A CA 1
ATOM 3091 C C . GLU A 1 379 ? -2.718 -10.324 -28.175 1.00 94.19 379 GLU A C 1
ATOM 3093 O O . GLU A 1 379 ? -3.079 -11.332 -28.788 1.00 94.19 379 GLU A O 1
ATOM 3098 N N . ALA A 1 380 ? -1.500 -10.245 -27.647 1.00 89.75 380 ALA A N 1
ATOM 3099 C CA . ALA A 1 380 ? -0.600 -11.385 -27.626 1.00 89.75 380 ALA A CA 1
ATOM 3100 C C . ALA A 1 380 ? -1.025 -12.374 -26.530 1.00 89.75 380 ALA A C 1
ATOM 3102 O O . ALA A 1 380 ? -1.052 -12.053 -25.342 1.00 89.75 380 ALA A O 1
ATOM 3103 N N . HIS A 1 381 ? -1.317 -13.614 -26.916 1.00 73.44 381 HIS A N 1
ATOM 3104 C CA . HIS A 1 381 ? -1.575 -14.694 -25.966 1.00 73.44 381 HIS A CA 1
ATOM 3105 C C . HIS A 1 381 ? -0.255 -15.368 -25.555 1.00 73.44 381 HIS A C 1
ATOM 3107 O O . HIS A 1 381 ? 0.582 -15.679 -26.398 1.00 73.44 381 HIS A O 1
ATOM 3113 N N . GLN A 1 382 ? -0.066 -15.617 -24.254 1.00 60.03 382 GLN A N 1
ATOM 3114 C CA . GLN A 1 382 ? 1.206 -16.037 -23.630 1.00 60.03 382 GLN A CA 1
ATOM 3115 C C . GLN A 1 382 ? 1.734 -17.442 -24.021 1.00 60.03 382 GLN A C 1
ATOM 3117 O O . GLN A 1 382 ? 2.643 -17.958 -23.372 1.00 60.03 382 GLN A O 1
ATOM 3122 N N . ALA A 1 383 ? 1.172 -18.106 -25.033 1.00 50.28 383 ALA A N 1
ATOM 3123 C CA . ALA A 1 383 ? 1.316 -19.552 -25.193 1.00 50.28 383 ALA A CA 1
ATOM 3124 C C . ALA A 1 383 ? 2.553 -20.031 -25.984 1.00 50.28 383 ALA A C 1
ATOM 3126 O O . ALA A 1 383 ? 2.909 -21.200 -25.841 1.00 50.28 383 ALA A O 1
ATOM 3127 N N . GLU A 1 384 ? 3.249 -19.196 -26.770 1.00 55.41 384 GLU A N 1
ATOM 3128 C CA . GLU A 1 384 ? 4.324 -19.686 -27.658 1.00 55.41 384 GLU A CA 1
ATOM 3129 C C . GLU A 1 384 ? 5.622 -18.857 -27.589 1.00 55.41 384 GLU A C 1
ATOM 3131 O O . GLU A 1 384 ? 5.629 -17.632 -27.703 1.00 55.41 384 GLU A O 1
ATOM 3136 N N . LYS A 1 385 ? 6.756 -19.547 -27.376 1.00 66.81 385 LYS A N 1
ATOM 3137 C CA . LYS A 1 385 ? 8.100 -18.947 -27.285 1.00 66.81 385 LYS A CA 1
ATOM 3138 C C . LYS A 1 385 ? 8.629 -18.555 -28.669 1.00 66.81 385 LYS A C 1
ATOM 3140 O O . LYS A 1 385 ? 8.530 -19.348 -29.599 1.00 66.81 385 LYS A O 1
ATOM 3145 N N . ASN A 1 386 ? 9.331 -17.422 -28.758 1.00 70.56 386 ASN A N 1
ATOM 3146 C CA . ASN A 1 386 ? 10.020 -16.920 -29.958 1.00 70.56 386 ASN A CA 1
ATOM 3147 C C . ASN A 1 386 ? 9.112 -16.764 -31.191 1.00 70.56 386 ASN A C 1
ATOM 3149 O O . ASN A 1 386 ? 9.522 -17.084 -32.305 1.00 70.56 386 ASN A O 1
ATOM 3153 N N . GLN A 1 387 ? 7.882 -16.292 -30.998 1.00 84.62 387 GLN A N 1
ATOM 3154 C CA . GLN A 1 387 ? 6.934 -16.073 -32.093 1.00 84.62 387 GLN A CA 1
ATOM 3155 C C . GLN A 1 387 ? 7.180 -14.754 -32.848 1.00 84.62 387 GLN A C 1
ATOM 3157 O O . GLN A 1 387 ? 6.712 -14.599 -33.977 1.00 84.62 387 GLN A O 1
ATOM 3162 N N . PHE A 1 388 ? 7.886 -13.800 -32.238 1.00 92.31 388 PHE A N 1
ATOM 3163 C CA . PHE A 1 388 ? 8.030 -12.450 -32.774 1.00 92.31 388 PHE A CA 1
ATOM 3164 C C . PHE A 1 388 ? 9.438 -12.192 -33.304 1.00 92.31 388 PHE A C 1
ATOM 3166 O O . PHE A 1 388 ? 10.440 -12.534 -32.671 1.00 92.31 388 PHE A O 1
ATOM 3173 N N . GLU A 1 389 ? 9.509 -11.532 -34.454 1.00 92.25 389 GLU A N 1
ATOM 3174 C CA . GLU A 1 389 ? 10.761 -11.140 -35.099 1.00 92.25 389 GLU A CA 1
ATOM 3175 C C . GLU A 1 389 ? 11.469 -10.029 -34.303 1.00 92.25 389 GLU A C 1
ATOM 3177 O O . GLU A 1 389 ? 12.686 -10.069 -34.101 1.00 92.25 389 GLU A O 1
ATOM 3182 N N . LEU A 1 390 ? 10.684 -9.085 -33.771 1.00 93.56 390 LEU A N 1
ATOM 3183 C CA . LEU A 1 390 ? 11.127 -8.006 -32.890 1.00 93.56 390 LEU A CA 1
ATOM 3184 C C . LEU A 1 390 ? 10.031 -7.673 -31.866 1.00 93.56 390 LEU A C 1
ATOM 3186 O O . LEU A 1 390 ? 8.845 -7.633 -32.205 1.00 93.56 390 LEU A O 1
ATOM 3190 N N . VAL A 1 391 ? 10.442 -7.404 -30.626 1.00 95.62 391 VAL A N 1
ATOM 3191 C CA . VAL A 1 391 ? 9.572 -6.853 -29.575 1.00 95.62 391 VAL A CA 1
ATOM 3192 C C . VAL A 1 391 ? 9.953 -5.394 -29.320 1.00 95.62 391 VAL A C 1
ATOM 3194 O O . VAL A 1 391 ? 11.129 -5.101 -29.102 1.00 95.62 391 VAL A O 1
ATOM 3197 N N . THR A 1 392 ? 8.980 -4.484 -29.342 1.00 97.31 392 THR A N 1
ATOM 3198 C CA . THR A 1 392 ? 9.134 -3.099 -28.886 1.00 97.31 392 THR A CA 1
ATOM 3199 C C . THR A 1 392 ? 8.775 -2.971 -27.408 1.00 97.31 392 THR A C 1
ATOM 3201 O O . THR A 1 392 ? 7.846 -3.619 -26.935 1.00 97.31 392 THR A O 1
ATOM 3204 N N . VAL A 1 393 ? 9.560 -2.188 -26.665 1.00 96.69 393 VAL A N 1
ATOM 3205 C CA . VAL A 1 393 ? 9.442 -2.008 -25.208 1.00 96.69 393 VAL A CA 1
ATOM 3206 C C . VAL A 1 393 ? 9.755 -0.549 -24.863 1.00 96.69 393 VAL A C 1
ATOM 3208 O O . VAL A 1 393 ? 10.854 -0.210 -24.420 1.00 96.69 393 VAL A O 1
ATOM 3211 N N . PHE A 1 394 ? 8.837 0.355 -25.178 1.00 96.12 394 PHE A N 1
ATOM 3212 C CA . PHE A 1 394 ? 9.084 1.793 -25.069 1.00 96.12 394 PHE A CA 1
ATOM 3213 C C . PHE A 1 394 ? 8.567 2.361 -23.748 1.00 96.12 394 PHE A C 1
ATOM 3215 O O . PHE A 1 394 ? 7.379 2.247 -23.479 1.00 96.12 394 PHE A O 1
ATOM 3222 N N . GLU A 1 395 ? 9.445 3.010 -22.971 1.00 93.19 395 GLU A N 1
ATOM 3223 C CA . GLU A 1 395 ? 9.137 3.610 -21.656 1.00 93.19 395 GLU A CA 1
ATOM 3224 C C . GLU A 1 395 ? 8.593 2.582 -20.659 1.00 93.19 395 GLU A C 1
ATOM 3226 O O . GLU A 1 395 ? 7.542 2.747 -20.049 1.00 93.19 395 GLU A O 1
ATOM 3231 N N . VAL A 1 396 ? 9.283 1.449 -20.563 1.00 95.12 396 VAL A N 1
ATOM 3232 C CA . VAL A 1 396 ? 8.911 0.343 -19.667 1.00 95.12 396 VAL A CA 1
ATOM 3233 C C . VAL A 1 396 ? 10.065 -0.027 -18.748 1.00 95.12 396 VAL A C 1
ATOM 3235 O O . VAL A 1 396 ? 9.839 -0.465 -17.625 1.00 95.12 396 VAL A O 1
ATOM 3238 N N . PHE A 1 397 ? 11.312 0.128 -19.195 1.00 96.44 397 PHE A N 1
ATOM 3239 C CA . PHE A 1 397 ? 12.488 -0.332 -18.455 1.00 96.44 397 PHE A CA 1
ATOM 3240 C C . PHE A 1 397 ? 12.594 0.360 -17.093 1.00 96.44 397 PHE A C 1
ATOM 3242 O O . PHE A 1 397 ? 12.824 -0.286 -16.073 1.00 96.44 397 PHE A O 1
ATOM 3249 N N . GLU A 1 398 ? 12.359 1.666 -17.062 1.00 95.88 398 GLU A N 1
ATOM 3250 C CA . GLU A 1 398 ? 12.412 2.502 -15.869 1.00 95.88 398 GLU A CA 1
ATOM 3251 C C . GLU A 1 398 ? 11.380 2.119 -14.795 1.00 95.88 398 GLU A C 1
ATOM 3253 O O . GLU A 1 398 ? 11.555 2.413 -13.611 1.00 95.88 398 GLU A O 1
ATOM 3258 N N . HIS A 1 399 ? 10.346 1.387 -15.203 1.00 95.31 399 HIS A N 1
ATOM 3259 C CA . HIS A 1 399 ? 9.241 0.926 -14.374 1.00 95.31 399 HIS A CA 1
ATOM 3260 C C . HIS A 1 399 ? 9.459 -0.471 -13.774 1.00 95.31 399 HIS A C 1
ATOM 3262 O O . HIS A 1 399 ? 8.677 -0.920 -12.931 1.00 95.31 399 HIS A O 1
ATOM 3268 N N . LEU A 1 400 ? 10.496 -1.195 -14.210 1.00 95.00 400 LEU A N 1
ATOM 3269 C CA . LEU A 1 400 ? 10.704 -2.588 -13.823 1.00 95.00 400 LEU A CA 1
ATOM 3270 C C . LEU A 1 400 ? 11.221 -2.682 -12.386 1.00 95.00 400 LEU A C 1
ATOM 3272 O O . LEU A 1 400 ? 12.352 -2.291 -12.102 1.00 95.00 400 LEU A O 1
ATOM 3276 N N . VAL A 1 401 ? 10.423 -3.261 -11.485 1.00 92.56 401 VAL A N 1
ATOM 3277 C CA . VAL A 1 401 ? 10.830 -3.505 -10.089 1.00 92.56 401 VAL A CA 1
ATOM 3278 C C . VAL A 1 401 ? 11.944 -4.545 -10.010 1.00 92.56 401 VAL A C 1
ATOM 3280 O O . VAL A 1 401 ? 12.909 -4.326 -9.281 1.00 92.56 401 VAL A O 1
ATOM 3283 N N . ASP A 1 402 ? 11.846 -5.633 -10.780 1.00 91.56 402 ASP A N 1
ATOM 3284 C CA . ASP A 1 402 ? 12.932 -6.592 -11.009 1.00 91.56 402 ASP A CA 1
ATOM 3285 C C . ASP A 1 402 ? 13.233 -6.678 -12.515 1.00 91.56 402 ASP A C 1
ATOM 3287 O O . ASP A 1 402 ? 12.642 -7.490 -13.236 1.00 91.56 402 ASP A O 1
ATOM 3291 N N . PRO A 1 403 ? 14.154 -5.837 -13.023 1.00 92.31 403 PRO A N 1
ATOM 3292 C CA . PRO A 1 403 ? 14.519 -5.857 -14.432 1.00 92.31 403 PRO A CA 1
ATOM 3293 C C . PRO A 1 403 ? 15.026 -7.217 -14.912 1.00 92.31 403 PRO A C 1
ATOM 3295 O O . PRO A 1 403 ? 14.851 -7.548 -16.077 1.00 92.31 403 PRO A O 1
ATOM 3298 N N . GLY A 1 404 ? 15.672 -8.007 -14.047 1.00 86.75 404 GLY A N 1
ATOM 3299 C CA . GLY A 1 404 ? 16.243 -9.289 -14.444 1.00 86.75 404 GLY A CA 1
ATOM 3300 C C . GLY A 1 404 ? 15.165 -10.302 -14.814 1.00 86.75 404 GLY A C 1
ATOM 3301 O O . GLY A 1 404 ? 15.270 -10.959 -15.851 1.00 86.75 404 GLY A O 1
ATOM 3302 N N . GLU A 1 405 ? 14.131 -10.414 -13.984 1.00 87.06 405 GLU A N 1
ATOM 3303 C CA . GLU A 1 405 ? 13.012 -11.323 -14.239 1.00 87.06 405 GLU A CA 1
ATOM 3304 C C . GLU A 1 405 ? 12.126 -10.841 -15.390 1.00 87.06 405 GLU A C 1
ATOM 3306 O O . GLU A 1 405 ? 11.749 -11.631 -16.258 1.00 87.06 405 GLU A O 1
ATOM 3311 N N . GLU A 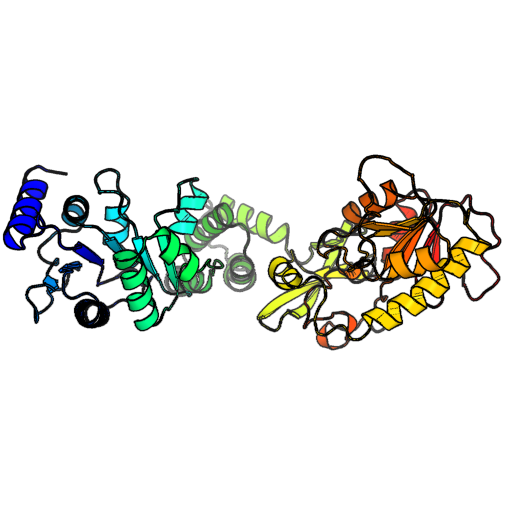1 406 ? 11.805 -9.547 -15.432 1.00 90.94 406 GLU A N 1
ATOM 3312 C CA . GLU A 1 406 ? 10.914 -8.993 -16.455 1.00 90.94 406 GLU A CA 1
ATOM 3313 C C . GLU A 1 406 ? 11.551 -9.018 -17.847 1.00 90.94 406 GLU A C 1
ATOM 3315 O O . GLU A 1 406 ? 10.925 -9.466 -18.808 1.00 90.94 406 GLU A O 1
ATOM 3320 N N . ILE A 1 407 ? 12.829 -8.652 -17.969 1.00 90.94 407 ILE A N 1
ATOM 3321 C CA . ILE A 1 407 ? 13.535 -8.721 -19.255 1.00 90.94 407 ILE A CA 1
ATOM 3322 C C . ILE A 1 407 ? 13.667 -10.176 -19.725 1.00 90.94 407 ILE A C 1
ATOM 3324 O O . ILE A 1 407 ? 13.534 -10.446 -20.919 1.00 90.94 407 ILE A O 1
ATOM 3328 N N . GLU A 1 408 ? 13.844 -11.140 -18.813 1.00 87.81 408 GLU A N 1
ATOM 3329 C CA . GLU A 1 408 ? 13.813 -12.559 -19.180 1.00 87.81 408 GLU A CA 1
ATOM 3330 C C . GLU A 1 408 ? 12.454 -12.971 -19.762 1.00 87.81 408 GLU A C 1
ATOM 3332 O O . GLU A 1 408 ? 12.415 -13.715 -20.744 1.00 87.81 408 GLU A O 1
ATOM 3337 N N . LYS A 1 409 ? 11.339 -12.482 -19.201 1.00 89.12 409 LYS A N 1
ATOM 3338 C CA . LYS A 1 409 ? 10.000 -12.725 -19.761 1.00 89.12 409 LYS A CA 1
ATOM 3339 C C . LYS A 1 409 ? 9.883 -12.137 -21.164 1.00 89.12 409 LYS A C 1
ATOM 3341 O O . LYS A 1 409 ? 9.404 -12.833 -22.057 1.00 89.12 409 LYS A O 1
ATOM 3346 N N . ILE A 1 410 ? 10.377 -10.918 -21.383 1.00 90.94 410 ILE A N 1
ATOM 3347 C CA . ILE A 1 410 ? 10.351 -10.267 -22.700 1.00 90.94 410 ILE A CA 1
ATOM 3348 C C . ILE A 1 410 ? 11.157 -11.082 -23.726 1.00 90.94 410 ILE A C 1
ATOM 3350 O O . ILE A 1 410 ? 10.667 -11.356 -24.823 1.00 90.94 410 ILE A O 1
ATOM 3354 N N . PHE A 1 411 ? 12.339 -11.580 -23.349 1.00 88.94 411 PHE A N 1
ATOM 3355 C CA . PHE A 1 411 ? 13.162 -12.436 -24.215 1.00 88.94 411 PHE A CA 1
ATOM 3356 C C . PHE A 1 411 ? 12.521 -13.789 -24.572 1.00 88.94 411 PHE A C 1
ATOM 3358 O O . PHE A 1 411 ? 13.017 -14.489 -25.457 1.00 88.94 411 PHE A O 1
ATOM 3365 N N . ARG A 1 412 ? 11.417 -14.190 -23.924 1.00 88.44 412 ARG A N 1
ATOM 3366 C CA . ARG A 1 412 ? 10.643 -15.373 -24.344 1.00 88.44 412 ARG A CA 1
ATOM 3367 C C . ARG A 1 412 ? 9.823 -15.107 -25.602 1.00 88.44 412 ARG A C 1
ATOM 3369 O O . ARG A 1 412 ? 9.516 -16.068 -26.303 1.00 88.44 412 ARG A O 1
ATOM 3376 N N . PHE A 1 413 ? 9.477 -13.852 -25.890 1.00 89.81 413 PHE A N 1
ATOM 3377 C CA . PHE A 1 413 ? 8.693 -13.471 -27.067 1.00 89.81 413 PHE A CA 1
ATOM 3378 C C . PHE A 1 413 ? 9.559 -13.301 -28.314 1.00 89.81 413 PHE A C 1
ATOM 3380 O O . PHE A 1 413 ? 9.169 -13.748 -29.393 1.00 89.81 413 PHE A O 1
ATOM 3387 N N . SER A 1 414 ? 10.738 -12.699 -28.160 1.00 90.06 414 SER A N 1
ATOM 3388 C CA . SER A 1 414 ? 11.719 -12.535 -29.229 1.00 90.06 414 SER A CA 1
ATOM 3389 C C . SER A 1 414 ? 13.134 -12.480 -28.677 1.00 90.06 414 SER A C 1
ATOM 3391 O O . SER A 1 414 ? 13.370 -12.098 -27.533 1.00 90.06 414 SER A O 1
ATOM 3393 N N . LYS A 1 415 ? 14.099 -12.804 -29.534 1.00 87.75 415 LYS A N 1
ATOM 3394 C CA . LYS A 1 415 ? 15.525 -12.618 -29.250 1.00 87.75 415 LYS A CA 1
ATOM 3395 C C . LYS A 1 415 ? 15.995 -11.189 -29.516 1.00 87.75 415 LYS A C 1
ATOM 3397 O O . LYS A 1 415 ? 17.094 -10.843 -29.084 1.00 87.75 415 LYS A O 1
ATOM 3402 N N . ASN A 1 416 ? 15.184 -10.393 -30.214 1.00 90.25 416 ASN A N 1
ATOM 3403 C CA . ASN A 1 416 ? 15.469 -9.009 -30.553 1.00 90.25 416 ASN A CA 1
ATOM 3404 C C . ASN A 1 416 ? 14.495 -8.098 -29.801 1.00 90.25 416 ASN A C 1
ATOM 3406 O O . ASN A 1 416 ? 13.280 -8.298 -29.860 1.00 90.25 416 ASN A O 1
ATOM 3410 N N . ILE A 1 417 ? 15.029 -7.093 -29.109 1.00 93.50 417 ILE A N 1
ATOM 3411 C CA . ILE A 1 417 ? 14.235 -6.142 -28.324 1.00 93.50 417 ILE A CA 1
ATOM 3412 C C . ILE A 1 417 ? 14.660 -4.728 -28.698 1.00 93.50 417 ILE A C 1
ATOM 3414 O O . ILE A 1 417 ? 15.825 -4.381 -28.527 1.00 93.50 417 ILE A O 1
ATOM 3418 N N . LEU A 1 418 ? 13.721 -3.909 -29.164 1.00 95.00 418 LEU A N 1
ATOM 3419 C CA . LEU A 1 418 ? 13.888 -2.472 -29.377 1.00 95.00 418 LEU A CA 1
ATOM 3420 C C . LEU A 1 418 ? 13.198 -1.732 -28.228 1.00 95.00 418 LEU A C 1
ATOM 3422 O O . LEU A 1 418 ? 11.990 -1.844 -28.071 1.00 95.00 418 LEU A O 1
ATOM 3426 N N . PHE A 1 419 ? 13.938 -0.980 -27.421 1.00 96.00 419 PHE A N 1
ATOM 3427 C CA . PHE A 1 419 ? 13.414 -0.375 -26.195 1.00 96.00 419 PHE A CA 1
ATOM 3428 C C . PHE A 1 419 ? 13.846 1.080 -26.022 1.00 96.00 419 PHE A C 1
ATOM 3430 O O . PHE A 1 419 ? 14.869 1.499 -26.561 1.00 96.00 419 PHE A O 1
ATOM 3437 N N . SER A 1 420 ? 13.077 1.861 -25.263 1.00 94.44 420 SER A N 1
ATOM 3438 C CA . SER A 1 420 ? 13.451 3.226 -24.871 1.00 94.44 420 SER A CA 1
ATOM 3439 C C . SER A 1 420 ? 13.523 3.341 -23.358 1.00 94.44 420 SER A C 1
ATOM 3441 O O . SER A 1 420 ? 12.740 2.725 -22.639 1.00 94.44 420 SER A O 1
ATOM 3443 N N . THR A 1 421 ? 14.513 4.101 -22.908 1.00 94.88 421 THR A N 1
ATOM 3444 C CA . THR A 1 421 ? 14.671 4.599 -21.545 1.00 94.88 421 THR A CA 1
ATOM 3445 C C . THR A 1 421 ? 15.737 5.693 -21.585 1.00 94.88 421 THR A C 1
ATOM 3447 O O . THR A 1 421 ? 16.633 5.649 -22.440 1.00 94.88 421 THR A O 1
ATOM 3450 N N . GLU A 1 422 ? 15.671 6.677 -20.696 1.00 93.88 422 GLU A N 1
ATOM 3451 C CA . GLU A 1 422 ? 16.750 7.653 -20.558 1.00 93.88 422 GLU A CA 1
ATOM 3452 C C . GLU A 1 422 ? 17.885 7.079 -19.708 1.00 93.88 422 GLU A C 1
ATOM 3454 O O . GLU A 1 422 ? 17.684 6.435 -18.675 1.00 93.88 422 GLU A O 1
ATOM 3459 N N . ILE A 1 423 ? 19.116 7.343 -20.142 1.00 95.19 423 ILE A N 1
ATOM 3460 C CA . ILE A 1 423 ? 20.311 6.911 -19.422 1.00 95.19 423 ILE A CA 1
ATOM 3461 C C . ILE A 1 423 ? 20.704 7.971 -18.414 1.00 95.19 423 ILE A C 1
ATOM 3463 O O . ILE A 1 423 ? 20.744 9.157 -18.737 1.00 95.19 423 ILE A O 1
ATOM 3467 N N . LEU A 1 424 ? 21.063 7.512 -17.216 1.00 96.19 424 LEU A N 1
ATOM 3468 C CA . LEU A 1 424 ? 21.620 8.340 -16.162 1.00 96.19 424 LEU A CA 1
ATOM 3469 C C . LEU A 1 424 ? 22.769 9.202 -16.716 1.00 96.19 424 LEU A C 1
ATOM 3471 O O . LEU A 1 424 ? 23.784 8.649 -17.160 1.00 96.19 424 LEU A O 1
ATOM 3475 N N . PRO A 1 425 ? 22.627 10.537 -16.697 1.00 94.44 425 PRO A N 1
ATOM 3476 C CA . PRO A 1 425 ? 23.655 11.440 -17.195 1.00 94.44 425 PRO A CA 1
ATOM 3477 C C . PRO A 1 425 ? 24.983 11.305 -16.436 1.00 94.44 425 PRO A C 1
ATOM 3479 O O . PRO A 1 425 ? 25.004 10.959 -15.256 1.00 94.44 425 PRO A O 1
ATOM 3482 N N . GLU A 1 426 ? 26.103 11.643 -17.086 1.00 92.69 426 GLU A N 1
ATOM 3483 C CA . GLU A 1 426 ? 27.448 11.532 -16.488 1.00 92.69 426 GLU A CA 1
ATOM 3484 C C . GLU A 1 426 ? 27.631 12.387 -15.226 1.00 92.69 426 GLU A C 1
ATOM 3486 O O . GLU A 1 426 ? 28.389 12.011 -14.334 1.00 92.69 426 GLU A O 1
ATOM 3491 N N . AS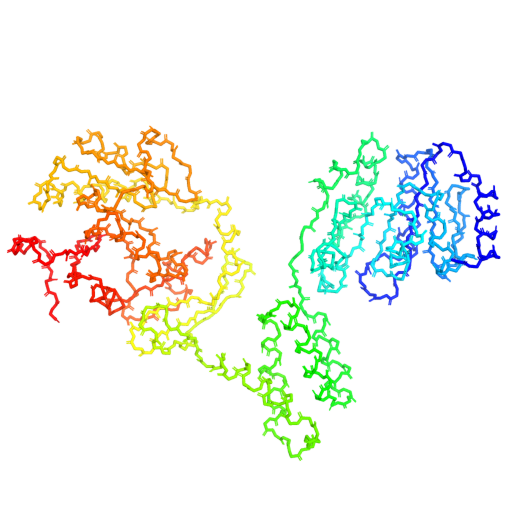N A 1 427 ? 26.909 13.508 -15.106 1.00 94.38 427 ASN A N 1
ATOM 3492 C CA . ASN A 1 427 ? 26.904 14.328 -13.892 1.00 94.38 427 ASN A CA 1
ATOM 3493 C C . ASN A 1 427 ? 26.152 13.676 -12.714 1.00 94.38 427 ASN A C 1
ATOM 3495 O O . ASN A 1 427 ? 26.108 14.274 -11.643 1.00 94.38 427 ASN A O 1
ATOM 3499 N N . ASN A 1 428 ? 25.593 12.473 -12.902 1.00 95.56 428 ASN A N 1
ATOM 3500 C CA . ASN A 1 428 ? 24.962 11.630 -11.885 1.00 95.56 428 ASN A CA 1
ATOM 3501 C C . ASN A 1 428 ? 23.949 12.393 -11.001 1.00 95.56 428 ASN A C 1
ATOM 3503 O O . ASN A 1 428 ? 24.105 12.423 -9.774 1.00 95.56 428 ASN A O 1
ATOM 3507 N N . PRO A 1 429 ? 22.946 13.058 -11.612 1.00 97.62 429 PRO A N 1
ATOM 3508 C CA . PRO A 1 429 ? 22.042 13.948 -10.896 1.00 97.62 429 PRO A CA 1
ATOM 3509 C C . PRO A 1 429 ? 21.213 13.198 -9.848 1.00 97.62 429 PRO A C 1
ATOM 3511 O O . PRO A 1 429 ? 20.787 12.054 -10.050 1.00 97.62 429 PRO A O 1
ATOM 3514 N N . LYS A 1 430 ? 20.954 13.872 -8.727 1.00 96.88 430 LYS A N 1
ATOM 3515 C CA . LYS A 1 430 ? 20.050 13.400 -7.673 1.00 96.88 430 LYS A CA 1
ATOM 3516 C C . LYS A 1 430 ? 18.588 13.468 -8.142 1.00 96.88 430 LYS A C 1
ATOM 3518 O O . LYS A 1 430 ? 18.287 14.184 -9.100 1.00 96.88 430 LYS A O 1
ATOM 3523 N N . PRO A 1 431 ? 17.648 12.781 -7.467 1.00 96.25 431 PRO A N 1
ATOM 3524 C CA . PRO A 1 431 ? 16.268 12.692 -7.940 1.00 96.25 431 PRO A CA 1
ATOM 3525 C C . PRO A 1 431 ? 15.554 14.034 -8.147 1.00 96.25 431 PRO A C 1
ATOM 3527 O O . PRO A 1 431 ? 14.768 14.179 -9.076 1.00 96.25 431 PRO A O 1
ATOM 3530 N N . ASN A 1 432 ? 15.871 15.046 -7.335 1.00 93.81 432 ASN A N 1
ATOM 3531 C CA . ASN A 1 432 ? 15.296 16.391 -7.467 1.00 93.81 432 ASN A CA 1
ATOM 3532 C C . ASN A 1 432 ? 15.970 17.255 -8.552 1.00 93.81 432 ASN A C 1
ATOM 3534 O O . ASN A 1 432 ? 15.537 18.377 -8.800 1.00 93.81 432 ASN A O 1
ATOM 3538 N N . GLU A 1 433 ? 17.041 16.768 -9.178 1.00 96.44 433 GLU A N 1
ATOM 3539 C CA . GLU A 1 433 ? 17.870 17.523 -10.127 1.00 96.44 433 GLU A CA 1
ATOM 3540 C C . GLU A 1 433 ? 17.626 17.102 -11.582 1.00 96.44 433 GLU A C 1
ATOM 3542 O O . GLU A 1 433 ? 18.043 17.798 -12.508 1.00 96.44 433 GLU A O 1
ATOM 3547 N N . TRP A 1 434 ? 16.945 15.974 -11.805 1.00 96.94 434 TRP A N 1
ATOM 3548 C CA . TRP A 1 434 ? 16.675 15.448 -13.137 1.00 96.94 434 TRP A CA 1
ATOM 3549 C C . TRP A 1 434 ? 15.233 14.966 -13.266 1.00 96.94 434 TRP A C 1
ATOM 3551 O O . TRP A 1 434 ? 14.782 14.075 -12.552 1.00 96.94 434 TRP A O 1
ATOM 3561 N N . TYR A 1 435 ? 14.510 15.554 -14.221 1.00 93.12 435 TYR A N 1
ATOM 3562 C CA . TYR A 1 435 ? 13.075 15.330 -14.416 1.00 93.12 435 TYR A CA 1
ATOM 3563 C C . TYR A 1 435 ? 12.703 13.859 -14.657 1.00 93.12 435 TYR A C 1
ATOM 3565 O O . TYR A 1 435 ? 11.584 13.461 -14.345 1.00 93.12 435 TYR A O 1
ATOM 3573 N N . TYR A 1 436 ? 13.630 13.052 -15.185 1.00 94.38 436 TYR A N 1
ATOM 3574 C CA . TYR A 1 436 ? 13.380 11.653 -15.527 1.00 94.38 436 TYR A CA 1
ATOM 3575 C C . TYR A 1 436 ? 13.265 10.730 -14.309 1.00 94.38 436 TYR A C 1
ATOM 3577 O O . TYR A 1 436 ? 12.837 9.598 -14.454 1.00 94.38 436 TYR A O 1
ATOM 3585 N N . TYR A 1 437 ? 13.557 11.192 -13.090 1.00 96.00 437 TYR A N 1
ATOM 3586 C CA . TYR A 1 437 ? 13.125 10.456 -11.894 1.00 96.00 437 TYR A CA 1
ATOM 3587 C C . TYR A 1 437 ? 11.602 10.488 -11.700 1.00 96.00 437 TYR A C 1
ATOM 3589 O O . TYR A 1 437 ? 11.073 9.714 -10.909 1.00 96.00 437 TYR A O 1
ATOM 3597 N N . ALA A 1 438 ? 10.896 11.389 -12.396 1.00 93.94 438 ALA A N 1
ATOM 3598 C CA . ALA A 1 438 ? 9.437 11.459 -12.449 1.00 93.94 438 ALA A CA 1
ATOM 3599 C C . ALA A 1 438 ? 8.760 11.378 -11.066 1.00 93.94 438 ALA A C 1
ATOM 3601 O O . ALA A 1 438 ? 7.728 10.727 -10.903 1.00 93.94 438 ALA A O 1
ATOM 3602 N N . LEU A 1 439 ? 9.326 12.065 -10.063 1.00 94.69 439 LEU A N 1
ATOM 3603 C CA . LEU A 1 439 ? 8.919 11.952 -8.655 1.00 94.69 439 LEU A CA 1
ATOM 3604 C C . LEU A 1 439 ? 7.421 12.190 -8.430 1.00 94.69 439 LEU A C 1
ATOM 3606 O O . LEU A 1 439 ? 6.810 11.545 -7.584 1.00 94.69 439 LEU A O 1
ATOM 3610 N N . PHE A 1 440 ? 6.806 13.075 -9.218 1.00 91.44 440 PHE A N 1
ATOM 3611 C CA . PHE A 1 440 ? 5.369 13.326 -9.144 1.00 91.44 440 PHE A CA 1
ATOM 3612 C C . PHE A 1 440 ? 4.523 12.093 -9.494 1.00 91.44 440 PHE A C 1
ATOM 3614 O O . PHE A 1 440 ? 3.503 11.883 -8.854 1.00 91.44 440 PHE A O 1
ATOM 3621 N N . ALA A 1 441 ? 4.942 11.285 -10.474 1.00 90.94 441 ALA A N 1
ATOM 3622 C CA . ALA A 1 441 ? 4.257 10.047 -10.850 1.00 90.94 441 ALA A CA 1
ATOM 3623 C C . ALA A 1 441 ? 4.712 8.853 -9.995 1.00 90.94 441 ALA A C 1
ATOM 3625 O O . ALA A 1 441 ? 3.946 7.924 -9.777 1.00 90.94 441 ALA A O 1
ATOM 3626 N N . GLY A 1 442 ? 5.962 8.854 -9.520 1.00 93.00 442 GLY A N 1
ATOM 3627 C CA . GLY A 1 442 ? 6.499 7.811 -8.641 1.00 93.00 442 GLY A CA 1
ATOM 3628 C C . GLY A 1 442 ? 6.669 6.434 -9.293 1.00 93.00 442 GLY A C 1
ATOM 3629 O O . GLY A 1 442 ? 6.939 5.467 -8.588 1.00 93.00 442 GLY A O 1
ATOM 3630 N N . GLN A 1 443 ? 6.512 6.324 -10.615 1.00 93.75 443 GLN A N 1
ATOM 3631 C CA . GLN A 1 443 ? 6.558 5.045 -11.330 1.00 93.75 443 GLN A CA 1
ATOM 3632 C C . GLN A 1 443 ? 7.979 4.634 -11.764 1.00 93.75 443 GLN A C 1
ATOM 3634 O O . GLN A 1 443 ? 8.203 3.460 -12.049 1.00 93.75 443 GLN A O 1
ATOM 3639 N N . HIS A 1 444 ? 8.932 5.573 -11.823 1.00 95.56 444 HIS A N 1
ATOM 3640 C CA . HIS A 1 444 ? 10.309 5.307 -12.253 1.00 95.56 444 HIS A CA 1
ATOM 3641 C C . HIS A 1 444 ? 11.135 4.803 -11.061 1.00 95.56 444 HIS A C 1
ATOM 3643 O O . HIS A 1 444 ? 11.587 5.582 -10.222 1.00 95.56 444 HIS A O 1
ATOM 3649 N N . VAL A 1 445 ? 11.314 3.486 -10.978 1.00 97.00 445 VAL A N 1
ATOM 3650 C CA . VAL A 1 445 ? 11.976 2.789 -9.856 1.00 97.00 445 VAL A CA 1
ATOM 3651 C C . VAL A 1 445 ? 13.343 2.203 -10.220 1.00 97.00 445 VAL A C 1
ATOM 3653 O O . VAL A 1 445 ? 14.087 1.766 -9.337 1.00 97.00 445 VAL A O 1
ATOM 3656 N N . SER A 1 446 ? 13.682 2.216 -11.511 1.00 97.75 446 SER A N 1
ATOM 3657 C CA . SER A 1 446 ? 14.910 1.663 -12.083 1.00 97.75 446 SER A CA 1
ATOM 3658 C C . SER A 1 446 ? 15.548 2.669 -13.038 1.00 97.75 446 SER A C 1
ATOM 3660 O O . SER A 1 446 ? 14.953 3.041 -14.037 1.00 97.75 446 SER A O 1
ATOM 3662 N N . ILE A 1 447 ? 16.776 3.111 -12.771 1.00 98.00 447 ILE A N 1
ATOM 3663 C CA . ILE A 1 447 ? 17.469 4.104 -13.602 1.00 98.00 447 ILE A CA 1
ATOM 3664 C C . ILE A 1 447 ? 18.785 3.513 -14.103 1.00 98.00 447 ILE A C 1
ATOM 3666 O O . ILE A 1 447 ? 19.667 3.113 -13.332 1.00 98.00 447 ILE A O 1
ATOM 3670 N N . TYR A 1 448 ? 18.915 3.446 -15.425 1.00 97.38 448 TYR A N 1
ATOM 3671 C CA . TYR A 1 448 ? 19.966 2.689 -16.089 1.00 97.38 448 TYR A CA 1
ATOM 3672 C C . TYR A 1 448 ? 21.184 3.541 -16.420 1.00 97.38 448 TYR A C 1
ATOM 3674 O O . TYR A 1 448 ? 21.081 4.707 -16.786 1.00 97.38 448 TYR A O 1
ATOM 3682 N N . THR A 1 449 ? 22.357 2.921 -16.350 1.00 96.12 449 THR A N 1
ATOM 3683 C CA . THR A 1 449 ? 23.582 3.445 -16.953 1.00 96.12 449 THR A CA 1
ATOM 3684 C C . THR A 1 449 ? 23.864 2.672 -18.236 1.00 96.12 449 THR A C 1
ATOM 3686 O O . THR A 1 449 ? 23.350 1.569 -18.448 1.00 96.12 449 THR A O 1
ATOM 3689 N N . LYS A 1 450 ? 24.773 3.184 -19.069 1.00 92.25 450 LYS A N 1
ATOM 3690 C CA . LYS A 1 450 ? 25.292 2.404 -20.202 1.00 92.25 450 LYS A CA 1
ATOM 3691 C C . LYS A 1 450 ? 25.844 1.047 -19.749 1.00 92.25 450 LYS A C 1
ATOM 3693 O O . LYS A 1 450 ? 25.520 0.018 -20.332 1.00 92.25 450 LYS A O 1
ATOM 3698 N N . LYS A 1 451 ? 26.633 1.035 -18.665 1.00 94.31 451 LYS A N 1
ATOM 3699 C CA . LYS A 1 451 ? 27.246 -0.188 -18.127 1.00 94.31 451 LYS A CA 1
ATOM 3700 C C . LYS A 1 451 ? 26.188 -1.194 -17.667 1.00 94.31 451 LYS A C 1
ATOM 3702 O O . LYS A 1 451 ? 26.341 -2.380 -17.945 1.00 94.31 451 LYS A O 1
ATOM 3707 N N . SER A 1 452 ? 25.117 -0.753 -17.004 1.00 95.12 452 SER A N 1
ATOM 3708 C CA . SER A 1 452 ? 24.063 -1.669 -16.558 1.00 95.12 452 SER A CA 1
ATOM 3709 C C . SER A 1 452 ? 23.316 -2.300 -17.737 1.00 95.12 452 SER A C 1
ATOM 3711 O O . SER A 1 452 ? 23.121 -3.514 -17.731 1.00 95.12 452 SER A O 1
ATOM 3713 N N . LEU A 1 453 ? 22.990 -1.537 -18.787 1.00 92.81 453 LEU A N 1
ATOM 3714 C CA . LEU A 1 453 ? 22.364 -2.092 -19.994 1.00 92.81 453 LEU A CA 1
ATOM 3715 C C . LEU A 1 453 ? 23.276 -3.060 -20.756 1.00 92.81 453 LEU A C 1
ATOM 3717 O O . LEU A 1 453 ? 22.788 -4.079 -21.250 1.00 92.81 453 LEU A O 1
ATOM 3721 N N . SER A 1 454 ? 24.580 -2.782 -20.839 1.00 89.81 454 SER A N 1
ATOM 3722 C CA . SER A 1 454 ? 25.542 -3.688 -21.483 1.00 89.81 454 SER A CA 1
ATOM 3723 C C . SER A 1 454 ? 25.672 -5.019 -20.739 1.00 89.81 454 SER A C 1
ATOM 3725 O O . SER A 1 454 ? 25.773 -6.069 -21.369 1.00 89.81 454 SER A O 1
ATOM 3727 N N . LEU A 1 455 ? 25.614 -5.005 -19.402 1.00 91.00 455 LEU A N 1
ATOM 3728 C CA . LEU A 1 455 ? 25.623 -6.234 -18.599 1.00 91.00 455 LEU A CA 1
ATOM 3729 C C . LEU A 1 455 ? 24.366 -7.083 -18.818 1.00 91.00 455 LEU A C 1
ATOM 3731 O O . LEU A 1 455 ? 24.460 -8.308 -18.863 1.00 91.00 455 LEU A O 1
ATOM 3735 N N . ILE A 1 456 ? 23.202 -6.449 -18.997 1.00 89.75 456 ILE A N 1
ATOM 3736 C CA . ILE A 1 456 ? 21.970 -7.156 -19.376 1.00 89.75 456 ILE A CA 1
ATOM 3737 C C . ILE A 1 456 ? 22.157 -7.824 -20.743 1.00 89.75 456 ILE A C 1
ATOM 3739 O O . ILE A 1 456 ? 21.872 -9.012 -20.873 1.00 89.75 456 ILE A O 1
ATOM 3743 N N . ALA A 1 457 ? 22.696 -7.104 -21.733 1.00 84.81 457 ALA A N 1
ATOM 3744 C CA . ALA A 1 457 ? 22.967 -7.650 -23.068 1.00 84.81 457 ALA A CA 1
ATOM 3745 C C . ALA A 1 457 ? 23.851 -8.909 -23.000 1.00 84.81 457 ALA A C 1
ATOM 3747 O O . ALA A 1 457 ? 23.505 -9.953 -23.552 1.00 84.81 457 ALA A O 1
ATOM 3748 N N . ALA A 1 458 ? 24.949 -8.828 -22.240 1.00 83.06 458 ALA A N 1
ATOM 3749 C CA . ALA A 1 458 ? 25.900 -9.922 -22.065 1.00 83.06 458 ALA A CA 1
ATOM 3750 C C . ALA A 1 458 ? 25.293 -11.152 -21.365 1.00 83.06 458 ALA A C 1
ATOM 3752 O O . ALA A 1 458 ? 25.723 -12.276 -21.614 1.00 83.06 458 ALA A O 1
ATOM 3753 N N . LYS A 1 459 ? 24.288 -10.963 -20.499 1.00 83.50 459 LYS A N 1
ATOM 3754 C CA . LYS A 1 459 ? 23.612 -12.063 -19.795 1.00 83.50 459 LYS A CA 1
ATOM 3755 C C . LYS A 1 459 ? 22.718 -12.896 -20.722 1.00 83.50 459 LYS A C 1
ATOM 3757 O O . LYS A 1 459 ? 22.585 -14.100 -20.505 1.00 83.50 459 LYS A O 1
ATOM 3762 N N . TYR A 1 460 ? 22.094 -12.285 -21.731 1.00 76.19 460 TYR A N 1
ATOM 3763 C CA . TYR A 1 460 ? 21.087 -12.940 -22.570 1.00 76.19 460 TYR A CA 1
ATOM 3764 C C . TYR A 1 460 ? 21.598 -13.151 -24.008 1.00 76.19 460 TYR A C 1
ATOM 3766 O O . TYR A 1 460 ? 21.581 -12.244 -24.833 1.00 76.19 460 TYR A O 1
ATOM 3774 N N . ASN A 1 461 ? 21.984 -14.397 -24.321 1.00 65.00 461 ASN A N 1
ATOM 3775 C CA . ASN A 1 461 ? 22.264 -14.910 -25.676 1.00 65.00 461 ASN A CA 1
ATOM 3776 C C . ASN A 1 461 ? 23.404 -14.229 -26.470 1.00 65.00 461 ASN A C 1
ATOM 3778 O O . ASN A 1 461 ? 23.365 -14.253 -27.704 1.00 65.00 461 ASN A O 1
ATOM 3782 N N . ASP A 1 462 ? 24.413 -13.654 -25.802 1.00 65.75 462 ASP A N 1
ATOM 3783 C CA . ASP A 1 462 ? 25.472 -12.844 -26.439 1.00 65.75 462 ASP A CA 1
ATOM 3784 C C . ASP A 1 462 ? 24.904 -11.690 -27.291 1.00 65.75 462 ASP A C 1
ATOM 3786 O O . ASP A 1 462 ? 25.455 -11.343 -28.345 1.00 65.75 462 ASP A O 1
ATOM 3790 N N . ASN A 1 463 ? 23.766 -11.127 -26.873 1.00 75.62 463 ASN A N 1
ATOM 3791 C CA . ASN A 1 463 ? 23.159 -10.011 -27.577 1.00 75.62 463 ASN A CA 1
ATOM 3792 C C . ASN A 1 463 ? 24.054 -8.770 -27.484 1.00 75.62 463 ASN A C 1
ATOM 3794 O O . ASN A 1 463 ? 24.644 -8.474 -26.444 1.00 75.62 463 ASN A O 1
ATOM 3798 N N . ILE A 1 464 ? 24.125 -8.021 -28.581 1.00 79.12 464 ILE A N 1
ATOM 3799 C CA . ILE A 1 464 ? 24.850 -6.751 -28.640 1.00 79.12 464 ILE A CA 1
ATOM 3800 C C . ILE A 1 464 ? 23.843 -5.626 -28.407 1.00 79.12 464 ILE A C 1
ATOM 3802 O O . ILE A 1 464 ? 22.752 -5.634 -28.983 1.00 79.12 464 ILE A O 1
ATOM 3806 N N . LEU A 1 465 ? 24.210 -4.677 -27.546 1.00 84.62 465 LEU A N 1
ATOM 3807 C CA . LEU A 1 465 ? 23.464 -3.444 -27.328 1.00 84.62 465 LEU A CA 1
ATOM 3808 C C . LEU A 1 465 ? 23.903 -2.403 -28.359 1.00 84.62 465 LEU A C 1
ATOM 3810 O O . LEU A 1 465 ? 25.068 -2.012 -28.379 1.00 84.62 465 LEU A O 1
ATOM 3814 N N . PHE A 1 466 ? 22.967 -1.914 -29.167 1.00 83.06 466 PHE A N 1
ATOM 3815 C CA . PHE A 1 466 ? 23.190 -0.761 -30.036 1.00 83.06 466 PHE A CA 1
ATOM 3816 C C . PHE A 1 466 ? 22.341 0.421 -29.582 1.00 83.06 466 PHE A C 1
ATOM 3818 O O . PHE A 1 466 ? 21.181 0.261 -29.199 1.00 83.06 466 PHE A O 1
ATOM 3825 N N . GLN A 1 467 ? 22.915 1.618 -29.666 1.00 83.81 467 GLN A N 1
ATOM 3826 C CA . GLN A 1 467 ? 22.214 2.873 -29.429 1.00 83.81 467 GLN A CA 1
ATOM 3827 C C . GLN A 1 467 ? 21.828 3.512 -30.767 1.00 83.81 467 GLN A C 1
ATOM 3829 O O . GLN A 1 467 ? 22.669 3.695 -31.647 1.00 83.81 467 GLN A O 1
ATOM 3834 N N . THR A 1 468 ? 20.560 3.889 -30.896 1.00 78.75 468 THR A N 1
ATOM 3835 C CA . THR A 1 468 ? 20.032 4.700 -32.001 1.00 78.75 468 THR A CA 1
ATOM 3836 C C . THR A 1 468 ? 19.834 6.150 -31.544 1.00 78.75 468 THR A C 1
ATOM 3838 O O . THR A 1 468 ? 20.109 6.497 -30.398 1.00 78.75 468 THR A O 1
ATOM 3841 N N . ALA A 1 469 ? 19.310 7.012 -32.419 1.00 74.12 469 ALA A N 1
ATOM 3842 C CA . ALA A 1 469 ? 19.019 8.402 -32.063 1.00 74.12 469 ALA A CA 1
ATOM 3843 C C . ALA A 1 469 ? 17.927 8.565 -30.984 1.00 74.12 469 ALA A C 1
ATOM 3845 O O . ALA A 1 469 ? 17.878 9.613 -30.349 1.00 74.12 469 ALA A O 1
ATOM 3846 N N . LEU A 1 470 ? 17.036 7.578 -30.808 1.00 77.06 470 LEU A N 1
ATOM 3847 C CA . LEU A 1 470 ? 15.845 7.695 -29.946 1.00 77.06 470 LEU A CA 1
ATOM 3848 C C . LEU A 1 470 ? 15.615 6.493 -29.015 1.00 77.06 470 LEU A C 1
ATOM 3850 O O . LEU A 1 470 ? 14.698 6.525 -28.203 1.00 77.06 470 LEU A O 1
ATOM 3854 N N . ALA A 1 471 ? 16.376 5.413 -29.178 1.00 87.44 471 ALA A N 1
ATOM 3855 C CA . ALA A 1 471 ? 16.124 4.130 -28.526 1.00 87.44 471 ALA A CA 1
ATOM 3856 C C . ALA A 1 471 ? 17.384 3.255 -28.508 1.00 87.44 471 ALA A C 1
ATOM 3858 O O . ALA A 1 471 ? 18.386 3.563 -29.160 1.00 87.44 471 ALA A O 1
ATOM 3859 N N . TYR A 1 472 ? 17.291 2.121 -27.834 1.00 89.06 472 TYR A N 1
ATOM 3860 C CA . TYR A 1 472 ? 18.307 1.084 -27.763 1.00 89.06 472 TYR A CA 1
ATOM 3861 C C . TYR A 1 472 ? 17.770 -0.217 -28.341 1.00 89.06 472 TYR A C 1
ATOM 3863 O O . TYR A 1 472 ? 16.568 -0.469 -28.321 1.00 89.06 472 TYR A O 1
ATOM 3871 N N . ILE A 1 473 ? 18.658 -1.062 -28.851 1.00 83.94 473 ILE A N 1
ATOM 3872 C CA . ILE A 1 473 ? 18.268 -2.363 -29.380 1.00 83.94 473 ILE A CA 1
ATOM 3873 C C . ILE A 1 473 ? 19.215 -3.454 -28.888 1.00 83.94 473 ILE A C 1
ATOM 3875 O O . ILE A 1 473 ? 20.435 -3.334 -29.004 1.00 83.94 473 ILE A O 1
ATOM 3879 N N . TYR A 1 474 ? 18.638 -4.517 -28.330 1.00 84.56 474 TYR A N 1
ATOM 3880 C CA . TYR A 1 474 ? 19.321 -5.780 -28.080 1.00 84.56 474 TYR A CA 1
ATOM 3881 C C . TYR A 1 474 ? 19.134 -6.682 -29.293 1.00 84.56 474 TYR A C 1
ATOM 3883 O O . TYR A 1 474 ? 18.003 -7.030 -29.637 1.00 84.56 474 TYR A O 1
ATOM 3891 N N . LEU A 1 475 ? 20.240 -7.064 -29.929 1.00 81.06 475 LEU A N 1
ATOM 3892 C CA . LEU A 1 475 ? 20.237 -7.865 -31.151 1.00 81.06 475 LEU A CA 1
ATOM 3893 C C . LEU A 1 475 ? 21.017 -9.158 -30.991 1.00 81.06 475 LEU A C 1
ATOM 3895 O O . LEU A 1 475 ? 22.142 -9.150 -30.487 1.00 81.06 475 LEU A O 1
ATOM 3899 N N . GLN A 1 476 ? 20.467 -10.248 -31.527 1.00 76.19 476 GLN A N 1
ATOM 3900 C CA . GLN A 1 476 ? 21.206 -11.497 -31.626 1.00 76.19 476 GLN A CA 1
ATOM 3901 C C . GLN A 1 476 ? 22.272 -11.411 -32.726 1.00 76.19 476 GLN A C 1
ATOM 3903 O O . GLN A 1 476 ? 21.981 -11.100 -33.880 1.00 76.19 476 GLN A O 1
ATOM 3908 N N . LYS A 1 477 ? 23.501 -11.809 -32.379 1.00 59.50 477 LYS A N 1
ATOM 3909 C CA . LYS A 1 477 ? 24.747 -11.811 -33.177 1.00 59.50 477 LYS A CA 1
ATOM 3910 C C . LYS A 1 477 ? 24.673 -12.381 -34.615 1.00 59.50 477 LYS A C 1
ATOM 3912 O O . LYS A 1 477 ? 25.650 -12.294 -35.351 1.00 59.50 477 LYS A O 1
ATOM 3917 N N . LYS A 1 478 ? 23.553 -12.994 -35.024 1.00 56.16 478 LYS A N 1
ATOM 3918 C CA . LYS A 1 478 ? 23.328 -13.561 -36.368 1.00 56.16 478 LYS A CA 1
ATOM 3919 C C . LYS A 1 478 ? 22.702 -12.592 -37.379 1.00 56.16 478 LYS A C 1
ATOM 3921 O O . LYS A 1 478 ? 22.777 -12.892 -38.568 1.00 56.16 478 LYS A O 1
ATOM 3926 N N . VAL A 1 479 ? 22.132 -11.461 -36.958 1.00 54.78 479 VAL A N 1
ATOM 3927 C CA . VAL A 1 479 ? 21.680 -10.423 -37.901 1.00 54.78 479 VAL A CA 1
ATOM 3928 C C . VAL A 1 479 ? 22.931 -9.714 -38.428 1.00 54.78 479 VAL A C 1
ATOM 3930 O O . VAL A 1 479 ? 23.643 -9.041 -37.686 1.00 54.78 479 VAL A O 1
ATOM 3933 N N . SER A 1 480 ? 23.284 -9.990 -39.683 1.00 44.38 480 SER A N 1
ATOM 3934 C CA . SER A 1 480 ? 24.563 -9.628 -40.298 1.00 44.38 480 SER A CA 1
ATOM 3935 C C . SER A 1 480 ? 24.865 -8.130 -40.206 1.00 44.38 480 SER A C 1
ATOM 3937 O O . SER A 1 480 ? 24.052 -7.337 -40.663 1.00 44.38 480 SER A O 1
ATOM 3939 N N . LEU A 1 481 ? 26.046 -7.800 -39.661 1.00 41.69 481 LEU A N 1
ATOM 3940 C CA . LEU A 1 481 ? 26.990 -6.672 -39.872 1.00 41.69 481 LEU A CA 1
ATOM 3941 C C . LEU A 1 481 ? 26.698 -5.593 -40.960 1.00 41.69 481 LEU A C 1
ATOM 3943 O O . LEU A 1 481 ? 27.614 -5.110 -41.618 1.00 41.69 481 LEU A O 1
ATOM 3947 N N . GLN A 1 482 ? 25.451 -5.165 -41.154 1.00 46.78 482 GLN A N 1
ATOM 3948 C CA . GLN A 1 482 ? 25.047 -4.066 -42.044 1.00 46.78 482 GLN A CA 1
ATOM 3949 C C . GLN A 1 482 ? 24.297 -2.944 -41.311 1.00 46.78 482 GLN A C 1
ATOM 3951 O O . GLN A 1 482 ? 23.947 -1.942 -41.927 1.00 46.78 482 GLN A O 1
ATOM 3956 N N . ILE A 1 483 ? 24.116 -3.049 -39.990 1.00 50.03 483 ILE A N 1
ATOM 3957 C CA . ILE A 1 483 ? 23.528 -1.974 -39.167 1.00 50.03 483 ILE A CA 1
ATOM 3958 C C . ILE A 1 483 ? 24.470 -0.758 -39.060 1.00 50.03 483 ILE A C 1
ATOM 3960 O O . ILE A 1 483 ? 24.027 0.374 -38.859 1.00 50.03 483 ILE A O 1
ATOM 3964 N N . CYS A 1 484 ? 25.769 -0.943 -39.301 1.00 42.84 484 CYS A N 1
ATOM 3965 C CA . CYS A 1 484 ? 26.726 0.153 -39.391 1.00 42.84 484 CYS A CA 1
ATOM 3966 C C . CYS A 1 484 ? 26.629 0.864 -40.745 1.00 42.84 484 CYS A C 1
ATOM 3968 O O . CYS A 1 484 ? 27.449 0.601 -41.614 1.00 42.84 484 CYS A O 1
ATOM 3970 N N . LEU A 1 485 ? 25.666 1.779 -40.923 1.00 41.12 485 LEU A N 1
ATOM 3971 C CA . LEU A 1 485 ? 25.847 2.921 -41.839 1.00 41.12 485 LEU A CA 1
ATOM 3972 C C . LEU A 1 485 ? 24.954 4.150 -41.587 1.00 41.12 485 LEU A C 1
ATOM 3974 O O . LEU A 1 485 ? 25.084 5.127 -42.320 1.00 41.12 485 LEU A O 1
ATOM 3978 N N . ILE A 1 486 ? 24.125 4.199 -40.536 1.00 40.19 486 ILE A N 1
ATOM 3979 C CA . ILE A 1 486 ? 23.454 5.458 -40.159 1.00 40.19 486 ILE A CA 1
ATOM 3980 C C . ILE A 1 486 ? 23.576 5.702 -38.652 1.00 40.19 486 ILE A C 1
ATOM 3982 O O . ILE A 1 486 ? 22.834 5.151 -37.847 1.00 40.19 486 ILE A O 1
ATOM 3986 N N . GLY A 1 487 ? 24.552 6.532 -38.274 1.00 43.69 487 GLY A N 1
ATOM 3987 C CA . GLY A 1 487 ? 24.628 7.214 -36.973 1.00 43.69 487 GLY A CA 1
ATOM 3988 C C . GLY A 1 487 ? 24.887 6.373 -35.714 1.00 43.69 487 GLY A C 1
ATOM 3989 O O . GLY A 1 487 ? 25.058 6.963 -34.651 1.00 43.69 487 GLY A O 1
ATOM 3990 N N . CYS A 1 488 ? 24.942 5.042 -35.794 1.00 39.62 488 CYS A N 1
ATOM 3991 C CA . CYS A 1 488 ? 25.205 4.180 -34.639 1.00 39.62 488 CYS A CA 1
ATOM 3992 C C . CYS A 1 488 ? 26.717 4.068 -34.376 1.00 39.62 488 CYS A C 1
ATOM 3994 O O . CYS A 1 488 ? 27.473 3.654 -35.255 1.00 39.62 488 CYS A O 1
ATOM 3996 N N . LYS A 1 489 ? 27.167 4.424 -33.167 1.00 39.41 489 LYS A N 1
ATOM 3997 C CA . LYS A 1 489 ? 28.496 4.038 -32.672 1.00 39.41 489 LYS A CA 1
ATOM 3998 C C . LYS A 1 489 ? 28.404 2.607 -32.137 1.00 39.41 489 LYS A C 1
ATOM 4000 O O . LYS A 1 489 ? 27.687 2.371 -31.171 1.00 39.41 489 LYS A O 1
ATOM 4005 N N . GLU A 1 490 ? 29.125 1.669 -32.745 1.00 37.50 490 GLU A N 1
ATOM 4006 C CA . GLU A 1 490 ? 29.489 0.418 -32.069 1.00 37.50 490 GLU A CA 1
ATOM 4007 C C . GLU A 1 490 ? 30.496 0.756 -30.961 1.00 37.50 490 GLU A C 1
ATOM 4009 O O . GLU A 1 490 ? 31.592 1.244 -31.249 1.00 37.50 490 GLU A O 1
ATOM 4014 N N . GLU A 1 491 ? 30.130 0.539 -29.696 1.00 46.25 491 GLU A N 1
ATOM 4015 C CA . GLU A 1 491 ? 31.044 0.692 -28.557 1.00 46.25 491 GLU A CA 1
ATOM 4016 C C . GLU A 1 491 ? 31.579 -0.701 -28.165 1.00 46.25 491 GLU A C 1
ATOM 4018 O O . GLU A 1 491 ? 30.804 -1.605 -27.850 1.00 46.25 491 GLU A O 1
ATOM 4023 N N . LYS A 1 492 ? 32.904 -0.882 -28.286 1.00 31.33 492 LYS A N 1
ATOM 4024 C CA . LYS A 1 492 ? 33.655 -2.103 -27.936 1.00 31.33 492 LYS A CA 1
ATOM 4025 C C . LYS A 1 492 ? 33.899 -2.237 -26.441 1.00 31.33 492 LYS A C 1
ATOM 4027 O O . LYS A 1 492 ? 34.149 -1.187 -25.807 1.00 31.33 492 LYS A O 1
#

Radius of gyration: 30.6 Å; chains: 1; bounding box: 72×37×82 Å